Protein 1VIC (pdb70)

B-factor: mean 26.85, std 13.21, range [6.21, 82.39]

CATH classification: 3.90.550.10

Sequence (503 aa):
SFTVIIPARFASSRLPGKPLADIKGKPMIQHVFEKALQSGASRVIIATDNENVADVAKSFGAEVCMTSVNHNSGTERLAEVVEKLAIPDNEIIVNIQGDEPLIPPVIVRQVADNLAKFNVNMASLAVKIHDAEELFNPNAVKVLTDKDGYVLYFSRSVIPYDRDQFMNLQDVQKVQLSDAYLRHIGIYAYRAGFIKQYVQWAPTQLENLEKLEQLRVLYNGERIHVELAKEVPAVGVDTAEDLEKVRAILAANGSSFTVIIPARFASSRLPGKPLADIKGKPMIQHVFEKALQSGASRVIIATDNENVADVAKSFGAEVCMTSVNHNSGTERLAEVVEKLAIPDNEIIVNIQGDEPLIPPVIVRQVADNLAKFNVNMASLAVKIHDAEELFNPNAVKVLTDKDGYVLYFSRSVIPYDRDQFMNKVQLSDAYLRHIGIYAYRAGFIKQYVQWAPTQLENLEKLEQLRVLYNGERIHVELAKEVPAVGVDTAEDLEKVRAILAAN

Secondary structure (DSSP, 8-state):
--EEEEE-----SSSTTGGG-EETTEEHHHHHHHHHHHTT-SEEEEEES-HHHHHHHHHTT-EEEE---SS--HHHHHHHHHHHTT--TT-EEEE--TT-TT--HHHHHHHHHHHHHHT-SEEEEEEE---HHHHT-TTSPEEEE-TTSBEEEEESS-SS--HHHHTT-S-GGG----TT-EEEEEEEEEEHHHHHHHHHSPP-HHHHHHT-TTHHHHHTT--EEEEE-SS-PPPPP-SHHHHHHHHHHHHHT--/--EEEEEE----SSSTTGGG-EETTEEHHHHHHHHHHHTT-SEEEEEES-HHHHHHHHHTT-EEEE--TT-SSHHHHHHHHHHHTT--TT-EEEE--TT-TT--HHHHHHHHHHHHHTT-SEEEEEEE---HHHHT-TTS-EEEE-TTSBEEEEESS-SS--TTTS-------TT-EEEEEEEEEEHHHHHHHHHSPP-HHHHHHT-TTHHHHHTT---EEEE-SSPPPPPP-SHHHHHHHHHHHHT-

Radius of gyration: 27.45 Å; Cα contacts (8 Å, |Δi|>4): 1043; chains: 2; bounding box: 51×88×58 Å

Solvent-accessible surface area: 22081 Å² total; per-residue (Å²): 114,7,4,0,0,0,29,3,89,70,90,24,107,175,22,98,18,6,0,43,17,76,0,119,61,78,27,0,0,24,25,0,16,49,53,0,93,120,4,41,15,83,82,9,0,0,7,5,68,30,113,81,0,0,85,38,0,119,93,38,65,6,67,25,6,51,9,47,116,91,189,56,51,31,11,40,92,5,14,45,0,0,115,116,46,84,6,88,92,106,41,17,0,0,14,2,34,0,11,35,3,35,5,16,28,52,1,0,106,5,0,2,70,8,0,52,151,53,118,12,52,0,0,0,0,0,4,92,6,137,90,8,109,60,0,64,58,44,100,9,20,0,0,9,27,12,108,64,11,35,15,17,0,0,0,22,12,13,0,0,23,10,62,114,68,3,76,141,67,181,58,47,110,172,30,130,21,37,102,18,5,40,53,14,19,46,6,17,0,2,34,0,19,12,0,72,69,4,47,142,48,73,99,8,98,15,17,79,24,0,95,8,66,8,0,39,0,10,77,24,50,42,131,1,3,5,56,81,11,138,91,107,10,43,116,19,0,48,38,63,124,38,12,121,95,4,105,60,67,29,54,79,117,49,142,110,6,6,0,0,0,10,2,51,64,95,35,103,65,16,121,14,27,5,47,18,81,0,120,67,82,26,0,0,27,22,0,12,51,52,0,92,115,6,43,11,84,73,7,0,0,0,0,32,30,114,82,0,1,86,38,0,124,94,39,65,7,78,32,5,54,10,40,103,125,49,143,25,27,8,49,20,0,18,43,0,0,124,104,61,82,10,88,82,123,46,24,0,0,9,1,72,10,32,34,4,33,5,13,25,67,0,0,106,7,0,2,72,5,1,69,144,39,116,11,54,0,0,0,0,0,4,79,2,135,75,28,131,57,0,107,58,26,96,10,18,0,0,9,27,13,105,68,10,37,17,14,0,0,0,25,11,18,0,0,30,7,69,99,71,33,147,192,165,40,151,29,39,94,14,1,35,54,17,16,45,5,31,0,1,63,0,20,8,0,88,78,3,44,155,48,75,93,9,100,16,13,70,23,0,92,11,44,12,0,16,0,8,79,27,43,39,112,1,3,6,54,82,11,144,87,107,12,52,134,23,2,63,49,60,124,48,11,103,72,11,67,59,98,48,68,87,130

Organism: Haemophilus influenzae (strain ATCC 51907 / DSM 11121 / KW20 / Rd) (NCBI:txid71421)

Nearest PDB structures (foldseek):
  1vic-assembly1_A  TM=1.004E+00  e=1.301E-57  Haemophilus influenzae
  1vic-assembly3_B  TM=9.943E-01  e=4.559E-51  Haemophilus influenzae
  1vh3-assembly2_B  TM=9.128E-01  e=1.507E-48  Haemophilus influenzae
  3duv-assembly1_A  TM=8.535E-01  e=3.854E-42  Haemophilus influenzae
  1vh3-assembly1_A  TM=9.286E-01  e=7.931E-39  Haemophilus influenzae

InterPro domains:
  IPR003329 Acylneuraminate cytidylyltransferase [PF02348] (5-225)
  IPR004528 3-deoxy-D-manno-octulosonate cytidylyltransferase [MF_00057] (1-252)
  IPR004528 3-deoxy-D-manno-octulosonate cytidylyltransferase [TIGR00466] (1-245)
  IPR004528 3-deoxy-D-manno-octulosonate cytidylyltransferase [cd02517] (2-250)
  IPR029044 Nucleotide-diphospho-sugar transferases [G3DSA:3.90.550.10] (1-254)
  IPR029044 Nucleotide-diphospho-sugar transferases [SSF53448] (3-251)

Foldseek 3Di:
DAEEEEEQCQDFDAQHRQQQPDFPHGRLLVLVQVLQVVLVHPAYEYEEQDPVSVVSCVVVPHHYDYFDPDDDDPLVRLLVRCVVVVPDQQHKYKYDYSQQSQFHSPLSNVQSVVCVVVVFQKEFEWAWDFFLVLQQALVFWKWADDPQQWTPDIASHHPPDDCVANVDHDDSRPTGDDGHIIGTDPMMMGRSNVSVVLVVQDDDPVCVVRVNSCVSCVVVPGIYGYYHGPDDGDDGDRHPVSSVVSSVVVVVVPD/DAEEEEELEQDADADHRQQQPDQPNGGLLVLVVVLLVVLVHPAYEYEYQDPVSVVSCVVVPHHYDYADNPDDDVLVSLLVVCVVVVPDQQHKYKYDYSQFSPFHSPLSNVQSVVCVVVVFQKEFEWAWDQDPVLLQALVFKKWADDPQQWTPDIASHRPPDDCVQVPPVGRDDRRIITTDPIMMGRSNVSVVLVVQDDDPVCVVSVNSCVSCVVVVGIYGYYHGPDDGDDGDRHPVSSVVSSCVVVVD

Structure (mmCIF, N/CA/C/O backbone):
data_1VIC
#
_entry.id   1VIC
#
_cell.length_a   86.973
_cell.length_b   131.921
_cell.length_c   43.109
_cell.angle_alpha   90.00
_cell.angle_beta   90.00
_cell.angle_gamma   90.00
#
_symmetry.space_group_name_H-M   'P 21 21 2'
#
loop_
_entity.id
_entity.type
_entity.pdbx_description
1 polymer '3-deoxy-manno-octulosonate cytidylyltransferase'
2 water water
#
loop_
_atom_site.group_PDB
_atom_site.id
_atom_site.type_symbol
_atom_site.label_atom_id
_atom_site.label_alt_id
_atom_site.label_comp_id
_atom_site.label_asym_id
_atom_site.label_entity_id
_atom_site.label_seq_id
_atom_site.pdbx_PDB_ins_code
_atom_site.Cartn_x
_atom_site.Cartn_y
_atom_site.Cartn_z
_atom_site.occupancy
_atom_site.B_iso_or_equiv
_atom_site.auth_seq_id
_atom_site.auth_comp_id
_atom_site.auth_asym_id
_atom_site.auth_atom_id
_atom_site.pdbx_PDB_model_num
ATOM 1 N N . SER A 1 2 ? 78.494 -1.671 -10.773 1.00 24.32 2 SER A N 1
ATOM 2 C CA . SER A 1 2 ? 77.795 -0.892 -11.838 1.00 24.29 2 SER A CA 1
ATOM 3 C C . SER A 1 2 ? 76.915 -1.812 -12.676 1.00 20.57 2 SER A C 1
ATOM 4 O O . SER A 1 2 ? 76.984 -3.033 -12.546 1.00 21.88 2 SER A O 1
ATOM 7 N N . PHE A 1 3 ? 76.086 -1.225 -13.534 1.00 18.11 3 PHE A N 1
ATOM 8 C CA . PHE A 1 3 ? 75.208 -2.013 -14.389 1.00 13.51 3 PHE A CA 1
ATOM 9 C C . PHE A 1 3 ? 74.813 -1.236 -15.633 1.00 15.08 3 PHE A C 1
ATOM 10 O O . PHE A 1 3 ? 74.990 -0.016 -15.703 1.00 15.38 3 PHE A O 1
ATOM 18 N N . THR A 1 4 ? 74.287 -1.956 -16.617 1.00 13.02 4 THR A N 1
ATOM 19 C CA . THR A 1 4 ? 73.863 -1.361 -17.877 1.00 12.66 4 THR A CA 1
ATOM 20 C C . THR A 1 4 ? 72.363 -1.519 -18.061 1.00 13.11 4 THR A C 1
ATOM 21 O O . THR A 1 4 ? 71.793 -2.547 -17.708 1.00 17.57 4 THR A O 1
ATOM 25 N N . VAL A 1 5 ? 71.729 -0.492 -18.611 1.00 10.98 5 VAL A N 1
ATOM 26 C CA . VAL A 1 5 ? 70.293 -0.538 -18.869 1.00 10.69 5 VAL A CA 1
ATOM 27 C C . VAL A 1 5 ? 70.095 -0.563 -20.378 1.00 12.41 5 VAL A C 1
ATOM 28 O O . VAL A 1 5 ? 70.753 0.180 -21.101 1.00 16.22 5 VAL A O 1
ATOM 32 N N . ILE A 1 6 ? 69.212 -1.437 -20.846 1.00 10.75 6 ILE A N 1
ATOM 33 C CA . ILE A 1 6 ? 68.889 -1.513 -22.262 1.00 11.92 6 ILE A CA 1
ATOM 34 C C . ILE A 1 6 ? 67.394 -1.218 -22.335 1.00 14.10 6 ILE A C 1
ATOM 35 O O . ILE A 1 6 ? 66.592 -1.853 -21.644 1.00 14.33 6 ILE A O 1
ATOM 40 N N . ILE A 1 7 ? 67.031 -0.246 -23.163 1.00 12.64 7 ILE A N 1
ATOM 41 C CA . ILE A 1 7 ? 65.640 0.164 -23.306 1.00 12.41 7 ILE A CA 1
ATOM 42 C C . ILE A 1 7 ? 65.062 -0.145 -24.685 1.00 16.76 7 ILE A C 1
ATOM 43 O O . ILE A 1 7 ? 65.421 0.496 -25.667 1.00 13.40 7 ILE A O 1
ATOM 48 N N . PRO A 1 8 ? 64.178 -1.155 -24.779 1.00 17.53 8 PRO A N 1
ATOM 49 C CA . PRO A 1 8 ? 63.585 -1.474 -26.083 1.00 21.58 8 PRO A CA 1
ATOM 50 C C . PRO A 1 8 ? 62.669 -0.301 -26.445 1.00 24.86 8 PRO A C 1
ATOM 51 O O . PRO A 1 8 ? 61.799 0.075 -25.654 1.00 21.89 8 PRO A O 1
ATOM 55 N N . ALA A 1 9 ? 62.866 0.277 -27.626 1.00 27.24 9 ALA A N 1
ATOM 56 C CA . ALA A 1 9 ? 62.079 1.428 -28.071 1.00 34.27 9 ALA A CA 1
ATOM 57 C C . ALA A 1 9 ? 60.570 1.220 -28.039 1.00 36.74 9 ALA A C 1
ATOM 58 O O . ALA A 1 9 ? 59.835 2.054 -27.504 1.00 37.19 9 ALA A O 1
ATOM 60 N N . ARG A 1 10 ? 60.113 0.114 -28.618 1.00 37.87 10 ARG A N 1
ATOM 61 C CA . ARG A 1 10 ? 58.687 -0.194 -28.659 1.00 40.17 10 ARG A CA 1
ATOM 62 C C . ARG A 1 10 ? 57.952 0.738 -29.615 1.00 39.19 10 ARG A C 1
ATOM 63 O O . ARG A 1 10 ? 56.909 1.289 -29.267 1.00 38.43 10 ARG A O 1
ATOM 71 N N . PHE A 1 11 ? 58.491 0.907 -30.818 1.00 38.60 11 PHE A N 1
ATOM 72 C CA . PHE A 1 11 ? 57.872 1.780 -31.811 1.00 40.56 11 PHE A CA 1
ATOM 73 C C . PHE A 1 11 ? 56.534 1.210 -32.268 1.00 42.09 11 PHE A C 1
ATOM 74 O O . PHE A 1 11 ? 55.558 1.942 -32.432 1.00 44.98 11 PHE A O 1
ATOM 82 N N . ALA A 1 12 ? 56.497 -0.102 -32.475 1.00 41.90 12 ALA A N 1
ATOM 83 C CA . ALA A 1 12 ? 55.282 -0.772 -32.913 1.00 40.85 12 ALA A CA 1
ATOM 84 C C . ALA A 1 12 ? 54.201 -0.750 -31.832 1.00 41.23 12 ALA A C 1
ATOM 85 O O . ALA A 1 12 ? 54.445 -1.096 -30.672 1.00 41.36 12 ALA A O 1
ATOM 87 N N . SER A 1 13 ? 53.003 -0.339 -32.227 1.00 41.26 13 SER A N 1
ATOM 88 C CA . SER A 1 13 ? 51.868 -0.275 -31.317 1.00 41.26 13 SER A CA 1
ATOM 89 C C . SER A 1 13 ? 50.587 -0.149 -32.129 1.00 42.42 13 SER A C 1
ATOM 90 O O . SER A 1 13 ? 50.521 0.620 -33.089 1.00 41.96 13 SER A O 1
ATOM 93 N N . SER A 1 14 ? 49.572 -0.910 -31.740 1.00 44.23 14 SER A N 1
ATOM 94 C CA . SER A 1 14 ? 48.296 -0.889 -32.434 1.00 46.41 14 SER A CA 1
ATOM 95 C C . SER A 1 14 ? 47.497 0.375 -32.118 1.00 45.82 14 SER A C 1
ATOM 96 O O . SER A 1 14 ? 47.168 1.145 -33.020 1.00 45.54 14 SER A O 1
ATOM 99 N N . ARG A 1 15 ? 47.195 0.596 -30.840 1.00 45.16 15 ARG A N 1
ATOM 100 C CA . ARG A 1 15 ? 46.419 1.771 -30.452 1.00 45.50 15 ARG A CA 1
ATOM 101 C C . ARG A 1 15 ? 47.197 3.068 -30.255 1.00 44.00 15 ARG A C 1
ATOM 102 O O . ARG A 1 15 ? 46.593 4.128 -30.086 1.00 43.57 15 ARG A O 1
ATOM 110 N N . LEU A 1 16 ? 48.525 2.997 -30.269 1.00 41.62 16 LEU A N 1
ATOM 111 C CA . LEU A 1 16 ? 49.337 4.200 -30.109 1.00 39.41 16 LEU A CA 1
ATOM 112 C C . LEU A 1 16 ? 50.642 4.057 -30.891 1.00 40.16 16 LEU A C 1
ATOM 113 O O . LEU A 1 16 ? 51.732 4.056 -30.315 1.00 40.60 16 LEU A O 1
ATOM 118 N N . PRO A 1 17 ? 50.542 3.952 -32.226 1.00 41.38 17 PRO A N 1
ATOM 119 C CA . PRO A 1 17 ? 51.707 3.804 -33.103 1.00 39.47 17 PRO A CA 1
ATOM 120 C C . PRO A 1 17 ? 52.697 4.959 -32.996 1.00 36.94 17 PRO A C 1
ATOM 121 O O . PRO A 1 17 ? 52.304 6.122 -32.883 1.00 36.87 17 PRO A O 1
ATOM 125 N N . GLY A 1 18 ? 53.983 4.623 -33.032 1.00 34.89 18 GLY A N 1
ATOM 126 C CA . GLY A 1 18 ? 55.022 5.632 -32.943 1.00 33.87 18 GLY A CA 1
ATOM 127 C C . GLY A 1 18 ? 55.093 6.297 -31.583 1.00 30.81 18 GLY A C 1
ATOM 128 O O . GLY A 1 18 ? 55.634 7.396 -31.451 1.00 27.76 18 GLY A O 1
ATOM 129 N N . LYS A 1 19 ? 54.566 5.618 -30.567 1.00 27.37 19 LYS A N 1
ATOM 130 C CA . LYS A 1 19 ? 54.554 6.147 -29.212 1.00 25.53 19 LYS A CA 1
ATOM 131 C C . LYS A 1 19 ? 55.912 6.534 -28.614 1.00 19.86 19 LYS A C 1
ATOM 132 O O . LYS A 1 19 ? 55.972 7.406 -27.759 1.00 20.26 19 LYS A O 1
ATOM 138 N N . PRO A 1 20 ? 57.012 5.892 -29.045 1.00 19.54 20 PRO A N 1
ATOM 139 C CA . PRO A 1 20 ? 58.313 6.263 -28.476 1.00 21.12 20 PRO A CA 1
ATOM 140 C C . PRO A 1 20 ? 58.627 7.742 -28.679 1.00 19.97 20 PRO A C 1
ATOM 141 O O . PRO A 1 20 ? 59.362 8.343 -27.898 1.00 19.75 20 PRO A O 1
ATOM 145 N N . LEU A 1 21 ? 58.060 8.322 -29.732 1.00 20.18 21 LEU A N 1
ATOM 146 C CA . LEU A 1 21 ? 58.294 9.723 -30.044 1.00 19.77 21 LEU A CA 1
ATOM 147 C C . LEU A 1 21 ? 57.155 10.646 -29.635 1.00 22.03 21 LEU A C 1
ATOM 148 O O . LEU A 1 21 ? 57.166 11.833 -29.959 1.00 22.57 21 LEU A O 1
ATOM 153 N N . ALA A 1 22 ? 56.170 10.106 -28.923 1.00 19.37 22 ALA A N 1
ATOM 154 C CA . ALA A 1 22 ? 55.051 10.920 -28.463 1.00 21.81 22 ALA A CA 1
ATOM 155 C C . ALA A 1 22 ? 55.631 12.007 -27.564 1.00 23.24 22 ALA A C 1
ATOM 156 O O . ALA A 1 22 ? 56.445 11.723 -26.678 1.00 19.90 22 ALA A O 1
ATOM 158 N N . ASP A 1 23 ? 55.226 13.252 -27.785 1.00 21.10 23 ASP A N 1
ATOM 159 C CA . ASP A 1 23 ? 55.753 14.338 -26.973 1.00 21.34 23 ASP A CA 1
ATOM 160 C C . ASP A 1 23 ? 55.118 14.418 -25.591 1.00 20.02 23 ASP A C 1
ATOM 161 O O . ASP A 1 23 ? 53.896 14.393 -25.447 1.00 23.11 23 ASP A O 1
ATOM 166 N N . ILE A 1 24 ? 55.966 14.507 -24.576 1.00 18.79 24 ILE A N 1
ATOM 167 C CA . ILE A 1 24 ? 55.510 14.611 -23.197 1.00 19.94 24 ILE A CA 1
ATOM 168 C C . ILE A 1 24 ? 56.239 15.777 -22.557 1.00 21.68 24 ILE A C 1
ATOM 169 O O . ILE A 1 24 ? 57.382 15.652 -22.107 1.00 21.51 24 ILE A O 1
ATOM 174 N N . LYS A 1 25 ? 55.567 16.919 -22.538 1.00 20.96 25 LYS A N 1
ATOM 175 C CA . LYS A 1 25 ? 56.113 18.142 -21.971 1.00 24.93 25 LYS A CA 1
ATOM 176 C C . LYS A 1 25 ? 57.434 18.564 -22.612 1.00 23.96 25 LYS A C 1
ATOM 177 O O . LYS A 1 25 ? 58.370 18.969 -21.922 1.00 26.96 25 LYS A O 1
ATOM 183 N N . GLY A 1 26 ? 57.510 18.458 -23.934 1.00 22.71 26 GLY A N 1
ATOM 184 C CA . GLY A 1 26 ? 58.711 18.882 -24.634 1.00 24.80 26 GLY A CA 1
ATOM 185 C C . GLY A 1 26 ? 59.797 17.855 -24.900 1.00 27.18 26 GLY A C 1
ATOM 186 O O . GLY A 1 26 ? 60.840 18.196 -25.457 1.00 28.00 26 GLY A O 1
ATOM 187 N N . LYS A 1 27 ? 59.572 16.608 -24.501 1.00 21.29 27 LYS A N 1
ATOM 188 C CA . LYS A 1 27 ? 60.557 15.553 -24.730 1.00 20.41 27 LYS A CA 1
ATOM 189 C C . LYS A 1 27 ? 59.818 14.289 -25.153 1.00 18.04 27 LYS A C 1
ATOM 190 O O . LYS A 1 27 ? 58.722 14.010 -24.664 1.00 16.84 27 LYS A O 1
ATOM 196 N N . PRO A 1 28 ? 60.400 13.511 -26.079 1.00 19.30 28 PRO A N 1
ATOM 197 C CA . PRO A 1 28 ? 59.742 12.276 -26.526 1.00 17.29 28 PRO A CA 1
ATOM 198 C C . PRO A 1 28 ? 59.668 11.307 -25.349 1.00 17.40 28 PRO A C 1
ATOM 199 O O . PRO A 1 28 ? 60.577 11.269 -24.523 1.00 18.55 28 PRO A O 1
ATOM 203 N N . MET A 1 29 ? 58.607 10.512 -25.281 1.00 18.88 29 MET A N 1
ATOM 204 C CA . MET A 1 29 ? 58.460 9.546 -24.196 1.00 19.26 29 MET A CA 1
ATOM 205 C C . MET A 1 29 ? 59.729 8.716 -23.976 1.00 13.58 29 MET A C 1
ATOM 206 O O . MET A 1 29 ? 60.126 8.472 -22.841 1.00 16.10 29 MET A O 1
ATOM 211 N N . ILE A 1 30 ? 60.374 8.296 -25.058 1.00 14.47 30 ILE A N 1
ATOM 212 C CA . ILE A 1 30 ? 61.586 7.496 -24.934 1.00 12.50 30 ILE A CA 1
ATOM 213 C C . ILE A 1 30 ? 62.683 8.250 -24.167 1.00 14.73 30 ILE A C 1
ATOM 214 O O . ILE A 1 30 ? 63.452 7.641 -23.423 1.00 14.33 30 ILE A O 1
ATOM 219 N N . GLN A 1 31 ? 62.746 9.569 -24.330 1.00 14.79 31 GLN A N 1
ATOM 220 C CA . GLN A 1 31 ? 63.744 10.369 -23.613 1.00 14.28 31 GLN A CA 1
ATOM 221 C C . GLN A 1 31 ? 63.464 10.369 -22.105 1.00 14.19 31 GLN A C 1
ATOM 222 O O . GLN A 1 31 ? 64.384 10.407 -21.291 1.00 11.58 31 GLN A O 1
ATOM 228 N N . HIS A 1 32 ? 62.189 10.340 -21.730 1.00 16.69 32 HIS A N 1
ATOM 229 C CA . HIS A 1 32 ? 61.841 10.298 -20.311 1.00 13.03 32 HIS A CA 1
ATOM 230 C C . HIS A 1 32 ? 62.362 9.003 -19.693 1.00 15.06 32 HIS A C 1
ATOM 231 O O . HIS A 1 32 ? 62.949 9.020 -18.609 1.00 14.10 32 HIS A O 1
ATOM 238 N N . VAL A 1 33 ? 62.155 7.885 -20.388 1.00 14.05 33 VAL A N 1
ATOM 239 C CA . VAL A 1 33 ? 62.602 6.586 -19.887 1.00 12.42 33 VAL A CA 1
ATOM 240 C C . VAL A 1 33 ? 64.126 6.590 -19.757 1.00 15.56 33 VAL A C 1
ATOM 241 O O . VAL A 1 33 ? 64.688 6.120 -18.760 1.00 15.10 33 VAL A O 1
ATOM 245 N N . PHE A 1 34 ? 64.784 7.133 -20.775 1.00 14.82 34 PHE A N 1
ATOM 246 C CA . PHE A 1 34 ? 66.239 7.240 -20.808 1.00 14.14 34 PHE A CA 1
ATOM 247 C C . PHE A 1 34 ? 66.742 8.033 -19.591 1.00 17.94 34 PHE A C 1
ATOM 248 O O . PHE A 1 34 ? 67.697 7.633 -18.920 1.00 15.05 34 PHE A O 1
ATOM 256 N N . GLU A 1 35 ? 66.096 9.156 -19.298 1.00 13.94 35 GLU A N 1
ATOM 257 C CA . GLU A 1 35 ? 66.516 9.965 -18.160 1.00 15.15 35 GLU A CA 1
ATOM 258 C C . GLU A 1 35 ? 66.270 9.264 -16.818 1.00 15.86 35 GLU A C 1
ATOM 259 O O . GLU A 1 35 ? 67.059 9.413 -15.881 1.00 16.18 35 GLU A O 1
ATOM 265 N N . LYS A 1 36 ? 65.199 8.480 -16.723 1.00 15.37 36 LYS A N 1
ATOM 266 C CA . LYS A 1 36 ? 64.930 7.750 -15.482 1.00 13.56 36 LYS A CA 1
ATOM 267 C C . LYS A 1 36 ? 66.038 6.712 -15.287 1.00 13.40 36 LYS A C 1
ATOM 268 O O . LYS A 1 36 ? 66.505 6.478 -14.169 1.00 10.13 36 LYS A O 1
ATOM 274 N N . ALA A 1 37 ? 66.453 6.090 -16.387 1.00 10.96 37 ALA A N 1
ATOM 275 C CA . ALA A 1 37 ? 67.514 5.089 -16.366 1.00 10.11 37 ALA A CA 1
ATOM 276 C C . ALA A 1 37 ? 68.807 5.719 -15.847 1.00 14.64 37 ALA A C 1
ATOM 277 O O . ALA A 1 37 ? 69.515 5.125 -15.028 1.00 16.80 37 ALA A O 1
ATOM 279 N N . LEU A 1 38 ? 69.119 6.923 -16.321 1.00 14.53 38 LEU A N 1
ATOM 280 C CA . LEU A 1 38 ? 70.326 7.595 -15.857 1.00 12.07 38 LEU A CA 1
ATOM 281 C C . LEU A 1 38 ? 70.232 7.876 -14.352 1.00 14.07 38 LEU A C 1
ATOM 282 O O . LEU A 1 38 ? 71.234 7.809 -13.642 1.00 14.78 38 LEU A O 1
ATOM 287 N N . GLN A 1 39 ? 69.029 8.181 -13.875 1.00 13.19 39 GLN A N 1
ATOM 288 C CA . GLN A 1 39 ? 68.806 8.477 -12.455 1.00 13.42 39 GLN A CA 1
ATOM 289 C C . GLN A 1 39 ? 68.850 7.256 -11.523 1.00 15.10 39 GLN A C 1
ATOM 290 O O . GLN A 1 39 ? 68.880 7.400 -10.300 1.00 14.74 39 GLN A O 1
ATOM 296 N N . SER A 1 40 ? 68.868 6.057 -12.096 1.00 13.81 40 SER A N 1
ATOM 297 C CA . SER A 1 40 ? 68.926 4.834 -11.297 1.00 10.83 40 SER A CA 1
ATOM 298 C C . SER A 1 40 ? 70.364 4.505 -10.893 1.00 17.14 40 SER A C 1
ATOM 299 O O . SER A 1 40 ? 70.603 3.619 -10.061 1.00 18.12 40 SER A O 1
ATOM 302 N N . GLY A 1 41 ? 71.322 5.206 -11.492 1.00 17.41 41 GLY A N 1
ATOM 303 C CA . GLY A 1 41 ? 72.718 4.951 -11.173 1.00 18.42 41 GLY A CA 1
ATOM 304 C C . GLY A 1 41 ? 73.410 4.047 -12.183 1.00 19.64 41 GLY A C 1
ATOM 305 O O . GLY A 1 41 ? 74.479 3.512 -11.910 1.00 21.94 41 GLY A O 1
ATOM 306 N N . ALA A 1 42 ? 72.798 3.880 -13.353 1.00 15.02 42 ALA A N 1
ATOM 307 C CA . ALA A 1 42 ? 73.354 3.042 -14.416 1.00 15.99 42 ALA A CA 1
ATOM 308 C C . ALA A 1 42 ? 74.630 3.650 -14.993 1.00 16.24 42 ALA A C 1
ATOM 309 O O . ALA A 1 42 ? 74.710 4.857 -15.191 1.00 16.50 42 ALA A O 1
ATOM 311 N N . SER A 1 43 ? 75.623 2.810 -15.270 1.00 15.75 43 SER A N 1
ATOM 312 C CA . SER A 1 43 ? 76.882 3.283 -15.840 1.00 17.47 43 SER A CA 1
ATOM 313 C C . SER A 1 43 ? 76.793 3.363 -17.362 1.00 18.89 43 SER A C 1
ATOM 314 O O . SER A 1 43 ? 77.675 3.914 -18.017 1.00 18.43 43 SER A O 1
ATOM 317 N N . ARG A 1 44 ? 75.719 2.812 -17.919 1.00 15.13 44 ARG A N 1
ATOM 318 C CA . ARG A 1 44 ? 75.520 2.816 -19.364 1.00 18.14 44 ARG A CA 1
ATOM 319 C C . ARG A 1 44 ? 74.038 2.629 -19.676 1.00 18.15 44 ARG A C 1
ATOM 320 O O . ARG A 1 44 ? 73.372 1.797 -19.063 1.00 15.60 44 ARG A O 1
ATOM 328 N N . VAL A 1 45 ? 73.517 3.408 -20.618 1.00 15.50 45 VAL A N 1
ATOM 329 C CA . VAL A 1 45 ? 72.113 3.278 -20.994 1.00 15.38 45 VAL A CA 1
ATOM 330 C C . VAL A 1 45 ? 72.023 3.198 -22.511 1.00 17.47 45 VAL A C 1
ATOM 331 O O . VAL A 1 45 ? 72.431 4.118 -23.223 1.00 19.52 45 VAL A O 1
ATOM 335 N N . ILE A 1 46 ? 71.481 2.091 -22.998 1.00 13.67 46 ILE A N 1
ATOM 336 C CA . ILE A 1 46 ? 71.358 1.868 -24.430 1.00 15.73 46 ILE A CA 1
ATOM 337 C C . ILE A 1 46 ? 69.911 1.795 -24.879 1.00 16.09 46 ILE A C 1
ATOM 338 O O . ILE A 1 46 ? 69.092 1.111 -24.266 1.00 17.41 46 ILE A O 1
ATOM 343 N N . ILE A 1 47 ? 69.597 2.506 -25.951 1.00 14.18 47 ILE A N 1
ATOM 344 C CA . ILE A 1 47 ? 68.261 2.449 -26.505 1.00 13.70 47 ILE A CA 1
ATOM 345 C C . ILE A 1 47 ? 68.383 1.504 -27.691 1.00 16.33 47 ILE A C 1
ATOM 346 O O . ILE A 1 47 ? 69.234 1.696 -28.558 1.00 17.85 47 ILE A O 1
ATOM 351 N N . ALA A 1 48 ? 67.565 0.454 -27.696 1.00 17.17 48 ALA A N 1
ATOM 352 C CA . ALA A 1 48 ? 67.579 -0.534 -28.771 1.00 17.09 48 ALA A CA 1
ATOM 353 C C . ALA A 1 48 ? 66.338 -0.370 -29.635 1.00 15.94 48 ALA A C 1
ATOM 354 O O . ALA A 1 48 ? 65.224 -0.319 -29.124 1.00 18.38 48 ALA A O 1
ATOM 356 N N . THR A 1 49 ? 66.528 -0.299 -30.948 1.00 16.88 49 THR A N 1
ATOM 357 C CA . THR A 1 49 ? 65.396 -0.131 -31.850 1.00 18.65 49 THR A CA 1
ATOM 358 C C . THR A 1 49 ? 65.713 -0.602 -33.263 1.00 19.04 49 THR A C 1
ATOM 359 O O . THR A 1 49 ? 66.875 -0.708 -33.654 1.00 18.13 49 THR A O 1
ATOM 363 N N . ASP A 1 50 ? 64.666 -0.872 -34.029 1.00 20.16 50 ASP A N 1
ATOM 364 C CA . ASP A 1 50 ? 64.829 -1.297 -35.410 1.00 20.27 50 ASP A CA 1
ATOM 365 C C . ASP A 1 50 ? 64.311 -0.166 -36.298 1.00 24.05 50 ASP A C 1
ATOM 366 O O . ASP A 1 50 ? 64.202 -0.322 -37.514 1.00 25.51 50 ASP A O 1
ATOM 371 N N . ASN A 1 51 ? 64.002 0.973 -35.678 1.00 23.60 51 ASN A N 1
ATOM 372 C CA . ASN A 1 51 ? 63.464 2.136 -36.389 1.00 25.35 51 ASN A CA 1
ATOM 373 C C . ASN A 1 51 ? 64.470 3.283 -36.516 1.00 26.33 51 ASN A C 1
ATOM 374 O O . ASN A 1 51 ? 64.934 3.839 -35.516 1.00 20.39 51 ASN A O 1
ATOM 379 N N . GLU A 1 52 ? 64.796 3.639 -37.757 1.00 24.55 52 GLU A N 1
ATOM 380 C CA . GLU A 1 52 ? 65.757 4.705 -38.027 1.00 26.54 52 GLU A CA 1
ATOM 381 C C . GLU A 1 52 ? 65.378 6.063 -37.454 1.00 27.01 52 GLU A C 1
ATOM 382 O O . GLU A 1 52 ? 66.232 6.787 -36.949 1.00 27.60 52 GLU A O 1
ATOM 388 N N . ASN A 1 53 ? 64.100 6.414 -37.536 1.00 27.93 53 ASN A N 1
ATOM 389 C CA . ASN A 1 53 ? 63.650 7.696 -37.016 1.00 28.39 53 ASN A CA 1
ATOM 390 C C . ASN A 1 53 ? 63.863 7.775 -35.505 1.00 26.10 53 ASN A C 1
ATOM 391 O O . ASN A 1 53 ? 64.293 8.806 -34.988 1.00 23.40 53 ASN A O 1
ATOM 396 N N . VAL A 1 54 ? 63.569 6.686 -34.799 1.00 22.54 54 VAL A N 1
ATOM 397 C CA . VAL A 1 54 ? 63.758 6.655 -33.350 1.00 19.58 54 VAL A CA 1
ATOM 398 C C . VAL A 1 54 ? 65.244 6.757 -33.011 1.00 16.54 54 VAL A C 1
ATOM 399 O O . VAL A 1 54 ? 65.629 7.474 -32.088 1.00 19.12 54 VAL A O 1
ATOM 403 N N . ALA A 1 55 ? 66.070 6.037 -33.765 1.00 18.54 55 ALA A N 1
ATOM 404 C CA . ALA A 1 55 ? 67.517 6.050 -33.551 1.00 18.20 55 ALA A CA 1
ATOM 405 C C . ALA A 1 55 ? 68.059 7.467 -33.665 1.00 18.70 55 ALA A C 1
ATOM 406 O O . ALA A 1 55 ? 68.854 7.905 -32.834 1.00 20.89 55 ALA A O 1
ATOM 408 N N . ASP A 1 56 ? 67.618 8.182 -34.699 1.00 18.43 56 ASP A N 1
ATOM 409 C CA . ASP A 1 56 ? 68.047 9.558 -34.935 1.00 17.96 56 ASP A CA 1
ATOM 410 C C . ASP A 1 56 ? 67.656 10.469 -33.766 1.00 18.51 56 ASP A C 1
ATOM 411 O O . ASP A 1 56 ? 68.459 11.268 -33.292 1.00 15.36 56 ASP A O 1
ATOM 416 N N . VAL A 1 57 ? 66.419 10.345 -33.297 1.00 17.54 57 VAL A N 1
ATOM 417 C CA . VAL A 1 57 ? 65.960 11.171 -32.190 1.00 16.99 57 VAL A CA 1
ATOM 418 C C . VAL A 1 57 ? 66.735 10.857 -30.908 1.00 15.83 57 VAL A C 1
ATOM 419 O O . VAL A 1 57 ? 67.115 11.763 -30.172 1.00 14.64 57 VAL A O 1
ATOM 423 N N . ALA A 1 58 ? 66.967 9.576 -30.643 1.00 16.27 58 ALA A N 1
ATOM 424 C CA . ALA A 1 58 ? 67.696 9.174 -29.444 1.00 15.53 58 ALA A CA 1
ATOM 425 C C . ALA A 1 58 ? 69.117 9.735 -29.456 1.00 15.10 58 ALA A C 1
ATOM 426 O O . ALA A 1 58 ? 69.597 10.264 -28.454 1.00 15.26 58 ALA A O 1
ATOM 428 N N . LYS A 1 59 ? 69.796 9.619 -30.592 1.00 15.47 59 LYS A N 1
ATOM 429 C CA . LYS A 1 59 ? 71.154 10.139 -30.698 1.00 15.96 59 LYS A CA 1
ATOM 430 C C . LYS A 1 59 ? 71.160 11.650 -30.467 1.00 13.07 59 LYS A C 1
ATOM 431 O O . LYS A 1 59 ? 72.131 12.197 -29.942 1.00 14.47 59 LYS A O 1
ATOM 437 N N . SER A 1 60 ? 70.066 12.314 -30.844 1.00 16.02 60 SER A N 1
ATOM 438 C CA . SER A 1 60 ? 69.957 13.760 -30.692 1.00 16.15 60 SER A CA 1
ATOM 439 C C . SER A 1 60 ? 69.911 14.181 -29.223 1.00 19.44 60 SER A C 1
ATOM 440 O O . SER A 1 60 ? 70.280 15.309 -28.892 1.00 16.21 60 SER A O 1
ATOM 443 N N . PHE A 1 61 ? 69.450 13.303 -28.333 1.00 17.19 61 PHE A N 1
ATOM 444 C CA . PHE A 1 61 ? 69.471 13.688 -26.930 1.00 19.88 61 PHE A CA 1
ATOM 445 C C . PHE A 1 61 ? 70.615 12.994 -26.189 1.00 19.25 61 PHE A C 1
ATOM 446 O O . PHE A 1 61 ? 70.603 12.855 -24.966 1.00 21.88 61 PHE A O 1
ATOM 454 N N . GLY A 1 62 ? 71.617 12.585 -26.969 1.00 18.32 62 GLY A N 1
ATOM 455 C CA . GLY A 1 62 ? 72.821 11.963 -26.438 1.00 19.17 62 GLY A CA 1
ATOM 456 C C . GLY A 1 62 ? 72.816 10.504 -26.030 1.00 19.16 62 GLY A C 1
ATOM 457 O O . GLY A 1 62 ? 73.720 10.067 -25.321 1.00 17.81 62 GLY A O 1
ATOM 458 N N . ALA A 1 63 ? 71.830 9.736 -26.479 1.00 17.65 63 ALA A N 1
ATOM 459 C CA . ALA A 1 63 ? 71.762 8.327 -26.105 1.00 17.36 63 ALA A CA 1
ATOM 460 C C . ALA A 1 63 ? 72.525 7.385 -27.021 1.00 16.55 63 ALA A C 1
ATOM 461 O O . ALA A 1 63 ? 72.567 7.573 -28.239 1.00 18.62 63 ALA A O 1
ATOM 463 N N . GLU A 1 64 ? 73.132 6.364 -26.427 1.00 19.37 64 GLU A N 1
ATOM 464 C CA . GLU A 1 64 ? 73.831 5.360 -27.211 1.00 17.07 64 GLU A CA 1
ATOM 465 C C . GLU A 1 64 ? 72.691 4.532 -27.790 1.00 20.03 64 GLU A C 1
ATOM 466 O O . GLU A 1 64 ? 71.739 4.205 -27.078 1.00 17.08 64 GLU A O 1
ATOM 472 N N . VAL A 1 65 ? 72.780 4.204 -29.074 1.00 17.50 65 VAL A N 1
ATOM 473 C CA . VAL A 1 65 ? 71.731 3.434 -29.729 1.00 19.62 65 VAL A CA 1
ATOM 474 C C . VAL A 1 65 ? 72.277 2.172 -30.378 1.00 21.76 65 VAL A C 1
ATOM 475 O O . VAL A 1 65 ? 73.361 2.184 -30.967 1.00 23.51 65 VAL A O 1
ATOM 479 N N . CYS A 1 66 ? 71.534 1.079 -30.257 1.00 17.88 66 CYS A N 1
ATOM 480 C CA . CYS A 1 66 ? 71.929 -0.164 -30.904 1.00 19.93 66 CYS A CA 1
ATOM 481 C C . CYS A 1 66 ? 70.758 -0.592 -31.768 1.00 22.37 66 CYS A C 1
ATOM 482 O O . CYS A 1 66 ? 69.661 -0.817 -31.262 1.00 18.64 66 CYS A O 1
ATOM 485 N N . MET A 1 67 ? 70.990 -0.687 -33.073 1.00 21.94 67 MET A N 1
ATOM 486 C CA . MET A 1 67 ? 69.942 -1.092 -33.993 1.00 24.17 67 MET A CA 1
ATOM 487 C C . MET A 1 67 ? 69.745 -2.599 -33.883 1.00 29.54 67 MET A C 1
ATOM 488 O O . MET A 1 67 ? 70.707 -3.362 -33.889 1.00 29.48 67 MET A O 1
ATOM 493 N N . THR A 1 68 ? 68.491 -3.017 -33.768 1.00 29.38 68 THR A N 1
ATOM 494 C CA . THR A 1 68 ? 68.166 -4.431 -33.665 1.00 30.54 68 THR A CA 1
ATOM 495 C C . THR A 1 68 ? 67.536 -4.881 -34.972 1.00 35.19 68 THR A C 1
ATOM 496 O O . THR A 1 68 ? 66.869 -4.101 -35.648 1.00 31.61 68 THR A O 1
ATOM 500 N N . SER A 1 69 ? 67.745 -6.142 -35.325 1.00 40.42 69 SER A N 1
ATOM 501 C CA . SER A 1 69 ? 67.210 -6.679 -36.565 1.00 47.08 69 SER A CA 1
ATOM 502 C C . SER A 1 69 ? 65.694 -6.726 -36.560 1.00 51.50 69 SER A C 1
ATOM 503 O O . SER A 1 69 ? 65.062 -6.891 -35.516 1.00 53.00 69 SER A O 1
ATOM 506 N N . VAL A 1 70 ? 65.125 -6.582 -37.750 1.00 56.95 70 VAL A N 1
ATOM 507 C CA . VAL A 1 70 ? 63.681 -6.596 -37.934 1.00 62.10 70 VAL A CA 1
ATOM 508 C C . VAL A 1 70 ? 63.201 -8.017 -38.199 1.00 65.81 70 VAL A C 1
ATOM 509 O O . VAL A 1 70 ? 62.616 -8.305 -39.243 1.00 68.52 70 VAL A O 1
ATOM 513 N N . ASN A 1 71 ? 63.455 -8.908 -37.247 1.00 69.08 71 ASN A N 1
ATOM 514 C CA . ASN A 1 71 ? 63.050 -10.298 -37.397 1.00 71.48 71 ASN A CA 1
ATOM 515 C C . ASN A 1 71 ? 61.747 -10.572 -36.653 1.00 72.55 71 ASN A C 1
ATOM 516 O O . ASN A 1 71 ? 60.967 -9.651 -36.371 1.00 72.44 71 ASN A O 1
ATOM 521 N N . HIS A 1 72 ? 61.514 -11.848 -36.358 1.00 73.82 72 HIS A N 1
ATOM 522 C CA . HIS A 1 72 ? 60.313 -12.284 -35.651 1.00 74.34 72 HIS A CA 1
ATOM 523 C C . HIS A 1 72 ? 60.637 -12.549 -34.181 1.00 72.90 72 HIS A C 1
ATOM 524 O O . HIS A 1 72 ? 59.764 -12.449 -33.317 1.00 73.90 72 HIS A O 1
ATOM 531 N N . ASN A 1 73 ? 61.902 -12.871 -33.912 1.00 69.87 73 ASN A N 1
ATOM 532 C CA . ASN A 1 73 ? 62.379 -13.184 -32.563 1.00 65.44 73 ASN A CA 1
ATOM 533 C C . ASN A 1 73 ? 61.796 -12.350 -31.423 1.00 61.16 73 ASN A C 1
ATOM 534 O O . ASN A 1 73 ? 61.316 -11.239 -31.634 1.00 57.94 73 ASN A O 1
ATOM 539 N N . SER A 1 74 ? 61.874 -12.898 -30.211 1.00 57.14 74 SER A N 1
ATOM 540 C CA . SER A 1 74 ? 61.349 -12.264 -29.002 1.00 52.95 74 SER A CA 1
ATOM 541 C C . SER A 1 74 ? 62.171 -11.102 -28.451 1.00 47.94 74 SER A C 1
ATOM 542 O O . SER A 1 74 ? 63.248 -10.781 -28.955 1.00 43.43 74 SER A O 1
ATOM 545 N N . GLY A 1 75 ? 61.639 -10.480 -27.402 1.00 44.85 75 GLY A N 1
ATOM 546 C CA . GLY A 1 75 ? 62.319 -9.370 -26.764 1.00 42.48 75 GLY A CA 1
ATOM 547 C C . GLY A 1 75 ? 63.638 -9.839 -26.188 1.00 40.19 75 GLY A C 1
ATOM 548 O O . GLY A 1 75 ? 64.672 -9.199 -26.371 1.00 39.75 75 GLY A O 1
ATOM 549 N N . THR A 1 76 ? 63.598 -10.969 -25.490 1.00 40.46 76 THR A N 1
ATOM 550 C CA . THR A 1 76 ? 64.802 -11.538 -24.897 1.00 38.30 76 THR A CA 1
ATOM 551 C C . THR A 1 76 ? 65.801 -11.801 -26.014 1.00 36.41 76 THR A C 1
ATOM 552 O O . THR A 1 76 ? 67.010 -11.709 -25.816 1.00 37.74 76 THR A O 1
ATOM 556 N N . GLU A 1 77 ? 65.277 -12.120 -27.192 1.00 35.26 77 GLU A N 1
ATOM 557 C CA . GLU A 1 77 ? 66.100 -12.378 -28.366 1.00 35.91 77 GLU A CA 1
ATOM 558 C C . GLU A 1 77 ? 66.762 -11.076 -28.818 1.00 34.26 77 GLU A C 1
ATOM 559 O O . GLU A 1 77 ? 67.904 -11.074 -29.280 1.00 34.30 77 GLU A O 1
ATOM 562 N N . ARG A 1 78 ? 66.038 -9.967 -28.688 1.00 35.02 78 ARG A N 1
ATOM 563 C CA . ARG A 1 78 ? 66.576 -8.669 -29.077 1.00 31.61 78 ARG A CA 1
ATOM 564 C C . ARG A 1 78 ? 67.600 -8.173 -28.058 1.00 29.02 78 ARG A C 1
ATOM 565 O O . ARG A 1 78 ? 68.521 -7.431 -28.409 1.00 23.62 78 ARG A O 1
ATOM 573 N N . LEU A 1 79 ? 67.447 -8.582 -26.799 1.00 28.58 79 LEU A N 1
ATOM 574 C CA . LEU A 1 79 ? 68.406 -8.194 -25.767 1.00 27.08 79 LEU A CA 1
ATOM 575 C C . LEU A 1 79 ? 69.731 -8.893 -26.059 1.00 24.15 79 LEU A C 1
ATOM 576 O O . LEU A 1 79 ? 70.799 -8.304 -25.921 1.00 21.77 79 LEU A O 1
ATOM 581 N N . ALA A 1 80 ? 69.656 -10.157 -26.467 1.00 25.17 80 ALA A N 1
ATOM 582 C CA . ALA A 1 80 ? 70.857 -10.915 -26.782 1.00 23.56 80 ALA A CA 1
ATOM 583 C C . ALA A 1 80 ? 71.630 -10.255 -27.926 1.00 23.82 80 ALA A C 1
ATOM 584 O O . ALA A 1 80 ? 72.854 -10.129 -27.866 1.00 23.55 80 ALA A O 1
ATOM 586 N N . GLU A 1 81 ? 70.916 -9.828 -28.964 1.00 24.61 81 GLU A N 1
ATOM 587 C CA . GLU A 1 81 ? 71.568 -9.187 -30.103 1.00 26.07 81 GLU A CA 1
ATOM 588 C C . GLU A 1 81 ? 72.315 -7.919 -29.703 1.00 21.52 81 GLU A C 1
ATOM 589 O O . GLU A 1 81 ? 73.364 -7.610 -30.265 1.00 22.37 81 GLU A O 1
ATOM 595 N N . VAL A 1 82 ? 71.776 -7.181 -28.740 1.00 21.35 82 VAL A N 1
ATOM 596 C CA . VAL A 1 82 ? 72.436 -5.963 -28.276 1.00 21.39 82 VAL A CA 1
ATOM 597 C C . VAL A 1 82 ? 73.728 -6.346 -27.569 1.00 21.53 82 VAL A C 1
ATOM 598 O O . VAL A 1 82 ? 74.775 -5.740 -27.789 1.00 23.11 82 VAL A O 1
ATOM 602 N N . VAL A 1 83 ? 73.638 -7.354 -26.709 1.00 23.20 83 VAL A N 1
ATOM 603 C CA . VAL A 1 83 ? 74.791 -7.835 -25.960 1.00 23.50 83 VAL A CA 1
ATOM 604 C C . VAL A 1 83 ? 75.881 -8.271 -26.928 1.00 25.28 83 VAL A C 1
ATOM 605 O O . VAL A 1 83 ? 77.052 -7.936 -26.756 1.00 27.13 83 VAL A O 1
ATOM 609 N N . GLU A 1 84 ? 75.480 -9.005 -27.959 1.00 25.43 84 GLU A N 1
ATOM 610 C CA . GLU A 1 84 ? 76.422 -9.501 -28.954 1.00 31.04 84 GLU A CA 1
ATOM 611 C C . GLU A 1 84 ? 77.033 -8.387 -29.801 1.00 30.41 84 GLU A C 1
ATOM 612 O O . GLU A 1 84 ? 78.247 -8.357 -30.012 1.00 28.01 84 GLU A O 1
ATOM 618 N N . LYS A 1 85 ? 76.199 -7.464 -30.275 1.00 29.25 85 LYS A N 1
ATOM 619 C CA . LYS A 1 85 ? 76.686 -6.370 -31.111 1.00 29.31 85 LYS A CA 1
ATOM 620 C C . LYS A 1 85 ? 77.611 -5.395 -30.394 1.00 29.50 85 LYS A C 1
ATOM 621 O O . LYS A 1 85 ? 78.530 -4.848 -31.002 1.00 31.86 85 LYS A O 1
ATOM 627 N N . LEU A 1 86 ? 77.374 -5.171 -29.107 1.00 27.89 86 LEU A N 1
ATOM 628 C CA . LEU A 1 86 ? 78.210 -4.251 -28.344 1.00 27.82 86 LEU A CA 1
ATOM 629 C C . LEU A 1 86 ? 79.322 -4.983 -27.604 1.00 23.78 86 LEU A C 1
ATOM 630 O O . LEU A 1 86 ? 80.076 -4.372 -26.847 1.00 25.98 86 LEU A O 1
ATOM 635 N N . ALA A 1 87 ? 79.415 -6.291 -27.827 1.00 27.50 87 ALA A N 1
ATOM 636 C CA . ALA A 1 87 ? 80.437 -7.118 -27.190 1.00 27.22 87 ALA A CA 1
ATOM 637 C C . ALA A 1 87 ? 80.433 -6.903 -25.680 1.00 27.01 87 ALA A C 1
ATOM 638 O O . ALA A 1 87 ? 81.472 -6.645 -25.069 1.00 27.77 87 ALA A O 1
ATOM 640 N N . ILE A 1 88 ? 79.254 -7.003 -25.080 1.00 24.91 88 ILE A N 1
ATOM 641 C CA . ILE A 1 88 ? 79.131 -6.812 -23.642 1.00 22.43 88 ILE A CA 1
ATOM 642 C C . ILE A 1 88 ? 79.648 -8.053 -22.924 1.00 18.03 88 ILE A C 1
ATOM 643 O O . ILE A 1 88 ? 79.191 -9.164 -23.181 1.00 18.35 88 ILE A O 1
ATOM 648 N N . PRO A 1 89 ? 80.622 -7.874 -22.018 1.00 19.34 89 PRO A N 1
ATOM 649 C CA . PRO A 1 89 ? 81.217 -8.974 -21.255 1.00 23.50 89 PRO A CA 1
ATOM 650 C C . PRO A 1 89 ? 80.166 -9.788 -20.511 1.00 21.95 89 PRO A C 1
ATOM 651 O O . PRO A 1 89 ? 79.188 -9.239 -20.002 1.00 17.83 89 PRO A O 1
ATOM 655 N N . ASP A 1 90 ? 80.383 -11.100 -20.460 1.00 19.65 90 ASP A N 1
ATOM 656 C CA . ASP A 1 90 ? 79.457 -12.026 -19.819 1.00 20.54 90 ASP A CA 1
ATOM 657 C C . ASP A 1 90 ? 78.965 -11.683 -18.417 1.00 19.27 90 ASP A C 1
ATOM 658 O O . ASP A 1 90 ? 77.809 -11.946 -18.101 1.00 15.44 90 ASP A O 1
ATOM 663 N N . ASN A 1 91 ? 79.820 -11.113 -17.572 1.00 15.99 91 ASN A N 1
ATOM 664 C CA . ASN A 1 91 ? 79.394 -10.819 -16.206 1.00 18.44 91 ASN A CA 1
ATOM 665 C C . ASN A 1 91 ? 78.696 -9.481 -15.990 1.00 17.48 91 ASN A C 1
ATOM 666 O O . ASN A 1 91 ? 78.247 -9.191 -14.881 1.00 17.95 91 ASN A O 1
ATOM 671 N N . GLU A 1 92 ? 78.593 -8.674 -17.042 1.00 16.71 92 GLU A N 1
ATOM 672 C CA . GLU A 1 92 ? 77.950 -7.370 -16.930 1.00 14.94 92 GLU A CA 1
ATOM 673 C C . GLU A 1 92 ? 76.488 -7.515 -16.524 1.00 15.44 92 GLU A C 1
ATOM 674 O O . GLU A 1 92 ? 75.763 -8.353 -17.053 1.00 14.83 92 GLU A O 1
ATOM 680 N N . ILE A 1 93 ? 76.057 -6.694 -15.579 1.00 14.43 93 ILE A N 1
ATOM 681 C CA . ILE A 1 93 ? 74.671 -6.735 -15.143 1.00 16.13 93 ILE A CA 1
ATOM 682 C C . ILE A 1 93 ? 73.840 -5.907 -16.114 1.00 15.20 93 ILE A C 1
ATOM 683 O O . ILE A 1 93 ? 74.148 -4.747 -16.376 1.00 14.13 93 ILE A O 1
ATOM 688 N N . ILE A 1 94 ? 72.793 -6.516 -16.658 1.00 16.41 94 ILE A N 1
ATOM 689 C CA . ILE A 1 94 ? 71.924 -5.822 -17.596 1.00 16.31 94 ILE A CA 1
ATOM 690 C C . ILE A 1 94 ? 70.499 -5.729 -17.063 1.00 14.10 94 ILE A C 1
ATOM 691 O O . ILE A 1 94 ? 69.935 -6.723 -16.616 1.00 14.40 94 ILE A O 1
ATOM 696 N N . VAL A 1 95 ? 69.937 -4.525 -17.093 1.00 11.38 95 VAL A N 1
ATOM 697 C CA . VAL A 1 95 ? 68.572 -4.313 -16.641 1.00 13.50 95 VAL A CA 1
ATOM 698 C C . VAL A 1 95 ? 67.764 -3.910 -17.873 1.00 16.55 95 VAL A C 1
ATOM 699 O O . VAL A 1 95 ? 68.145 -3.003 -18.620 1.00 11.13 95 VAL A O 1
ATOM 703 N N . ASN A 1 96 ? 66.653 -4.603 -18.079 1.00 17.76 96 ASN A N 1
ATOM 704 C CA . ASN A 1 96 ? 65.782 -4.355 -19.219 1.00 17.60 96 ASN A CA 1
ATOM 705 C C . ASN A 1 96 ? 64.567 -3.551 -18.785 1.00 17.68 96 ASN A C 1
ATOM 706 O O . ASN A 1 96 ? 63.765 -4.022 -17.986 1.00 20.96 96 ASN A O 1
ATOM 711 N N . ILE A 1 97 ? 64.446 -2.332 -19.300 1.00 17.48 97 ILE A N 1
ATOM 712 C CA . ILE A 1 97 ? 63.319 -1.459 -18.979 1.00 18.53 97 ILE A CA 1
ATOM 713 C C . ILE A 1 97 ? 62.599 -1.100 -20.269 1.00 18.82 97 ILE A C 1
ATOM 714 O O . ILE A 1 97 ? 63.237 -0.789 -21.273 1.00 17.87 97 ILE A O 1
ATOM 719 N N . GLN A 1 98 ? 61.272 -1.116 -20.234 1.00 15.93 98 GLN A N 1
ATOM 720 C CA . GLN A 1 98 ? 60.490 -0.811 -21.425 1.00 16.52 98 GLN A CA 1
ATOM 721 C C . GLN A 1 98 ? 60.453 0.666 -21.806 1.00 15.66 98 GLN A C 1
ATOM 722 O O . GLN A 1 98 ? 60.360 1.541 -20.951 1.00 15.67 98 GLN A O 1
ATOM 728 N N . GLY A 1 99 ? 60.515 0.925 -23.109 1.00 17.21 99 GLY A N 1
ATOM 729 C CA . GLY A 1 99 ? 60.511 2.284 -23.612 1.00 19.70 99 GLY A CA 1
ATOM 730 C C . GLY A 1 99 ? 59.213 3.060 -23.476 1.00 19.39 99 GLY A C 1
ATOM 731 O O . GLY A 1 99 ? 59.162 4.223 -23.861 1.00 18.58 99 GLY A O 1
ATOM 732 N N . ASP A 1 100 ? 58.166 2.436 -22.943 1.00 18.53 100 ASP A N 1
ATOM 733 C CA . ASP A 1 100 ? 56.893 3.136 -22.774 1.00 19.32 100 ASP A CA 1
ATOM 734 C C . ASP A 1 100 ? 56.518 3.319 -21.304 1.00 16.06 100 ASP A C 1
ATOM 735 O O . ASP A 1 100 ? 55.336 3.350 -20.951 1.00 16.29 100 ASP A O 1
ATOM 740 N N . GLU A 1 101 ? 57.536 3.451 -20.458 1.00 15.54 101 GLU A N 1
ATOM 741 C CA . GLU A 1 101 ? 57.355 3.654 -19.026 1.00 15.03 101 GLU A CA 1
ATOM 742 C C . GLU A 1 101 ? 58.102 4.913 -18.590 1.00 15.88 101 GLU A C 1
ATOM 743 O O . GLU A 1 101 ? 59.077 4.850 -17.837 1.00 14.72 101 GLU A O 1
ATOM 749 N N . PRO A 1 102 ? 57.633 6.085 -19.048 1.00 17.46 102 PRO A N 1
ATOM 750 C CA . PRO A 1 102 ? 58.250 7.372 -18.721 1.00 15.42 102 PRO A CA 1
ATOM 751 C C . PRO A 1 102 ? 58.238 7.733 -17.237 1.00 16.36 102 PRO A C 1
ATOM 752 O O . PRO A 1 102 ? 58.961 8.633 -16.810 1.00 17.43 102 PRO A O 1
ATOM 756 N N . LEU A 1 103 ? 57.428 7.027 -16.456 1.00 15.67 103 LEU A N 1
ATOM 757 C CA . LEU A 1 103 ? 57.331 7.289 -15.026 1.00 18.98 103 LEU A CA 1
ATOM 758 C C . LEU A 1 103 ? 57.943 6.171 -14.180 1.00 17.14 103 LEU A C 1
ATOM 759 O O . LEU A 1 103 ? 57.708 6.100 -12.974 1.00 17.96 103 LEU A O 1
ATOM 764 N N . ILE A 1 104 ? 58.725 5.295 -14.801 1.00 17.09 104 ILE A N 1
ATOM 765 C CA . ILE A 1 104 ? 59.338 4.210 -14.045 1.00 17.40 104 ILE A CA 1
ATOM 766 C C . ILE A 1 104 ? 60.192 4.779 -12.905 1.00 18.79 104 ILE A C 1
ATOM 767 O O . ILE A 1 104 ? 61.001 5.691 -13.116 1.00 16.15 104 ILE A O 1
ATOM 772 N N . PRO A 1 105 ? 60.018 4.254 -11.678 1.00 17.70 105 PRO A N 1
ATOM 773 C CA . PRO A 1 105 ? 60.793 4.738 -10.526 1.00 17.91 105 PRO A CA 1
ATOM 774 C C . PRO A 1 105 ? 62.256 4.308 -10.627 1.00 13.31 105 PRO A C 1
ATOM 775 O O . PRO A 1 105 ? 62.559 3.123 -10.692 1.00 14.45 105 PRO A O 1
ATOM 779 N N . PRO A 1 106 ? 63.184 5.271 -10.650 1.00 14.47 106 PRO A N 1
ATOM 780 C CA . PRO A 1 106 ? 64.593 4.883 -10.743 1.00 9.88 106 PRO A CA 1
ATOM 781 C C . PRO A 1 106 ? 65.015 3.946 -9.610 1.00 13.15 106 PRO A C 1
ATOM 782 O O . PRO A 1 106 ? 65.893 3.104 -9.786 1.00 13.75 106 PRO A O 1
ATOM 786 N N . VAL A 1 107 ? 64.387 4.085 -8.448 1.00 16.82 107 VAL A N 1
ATOM 787 C CA . VAL A 1 107 ? 64.735 3.241 -7.307 1.00 14.88 107 VAL A CA 1
ATOM 788 C C . VAL A 1 107 ? 64.526 1.747 -7.558 1.00 14.82 107 VAL A C 1
ATOM 789 O O . VAL A 1 107 ? 65.292 0.931 -7.055 1.00 14.98 107 VAL A O 1
ATOM 793 N N . ILE A 1 108 ? 63.509 1.375 -8.334 1.00 16.28 108 ILE A N 1
ATOM 794 C CA . ILE A 1 108 ? 63.285 -0.047 -8.582 1.00 14.84 108 ILE A CA 1
ATOM 795 C C . ILE A 1 108 ? 64.202 -0.589 -9.673 1.00 15.50 108 ILE A C 1
ATOM 796 O O . ILE A 1 108 ? 64.458 -1.790 -9.740 1.00 17.43 108 ILE A O 1
ATOM 801 N N . VAL A 1 109 ? 64.697 0.304 -10.525 1.00 16.32 109 VAL A N 1
ATOM 802 C CA . VAL A 1 109 ? 65.625 -0.081 -11.578 1.00 15.91 109 VAL A CA 1
ATOM 803 C C . VAL A 1 109 ? 66.917 -0.485 -10.864 1.00 16.88 109 VAL A C 1
ATOM 804 O O . VAL A 1 109 ? 67.520 -1.515 -11.162 1.00 15.28 109 VAL A O 1
ATOM 808 N N . ARG A 1 110 ? 67.328 0.340 -9.907 1.00 16.36 110 ARG A N 1
ATOM 809 C CA . ARG A 1 110 ? 68.531 0.076 -9.125 1.00 15.48 110 ARG A CA 1
ATOM 810 C C . ARG A 1 110 ? 68.330 -1.157 -8.247 1.00 16.27 110 ARG A C 1
ATOM 811 O O . ARG A 1 110 ? 69.251 -1.955 -8.039 1.00 14.71 110 ARG A O 1
ATOM 819 N N . GLN A 1 111 ? 67.116 -1.308 -7.732 1.00 15.16 111 GLN A N 1
ATOM 820 C CA . GLN A 1 111 ? 66.790 -2.436 -6.864 1.00 16.79 111 GLN A CA 1
ATOM 821 C C . GLN A 1 111 ? 67.042 -3.799 -7.497 1.00 14.10 111 GLN A C 1
ATOM 822 O O . GLN A 1 111 ? 67.680 -4.668 -6.888 1.00 13.57 111 GLN A O 1
ATOM 828 N N . VAL A 1 112 ? 66.542 -3.998 -8.715 1.00 11.73 112 VAL A N 1
ATOM 829 C CA . VAL A 1 112 ? 66.712 -5.286 -9.369 1.00 14.39 112 VAL A CA 1
ATOM 830 C C . VAL A 1 112 ? 68.191 -5.539 -9.677 1.00 13.02 112 VAL A C 1
ATOM 831 O O . VAL A 1 112 ? 68.692 -6.660 -9.521 1.00 12.72 112 VAL A O 1
ATOM 835 N N . ALA A 1 113 ? 68.900 -4.491 -10.077 1.00 13.58 113 ALA A N 1
ATOM 836 C CA . ALA A 1 113 ? 70.328 -4.604 -10.367 1.00 16.44 113 ALA A CA 1
ATOM 837 C C . ALA A 1 113 ? 71.081 -5.029 -9.102 1.00 15.66 113 ALA A C 1
ATOM 838 O O . ALA A 1 113 ? 71.895 -5.953 -9.135 1.00 15.90 113 ALA A O 1
ATOM 840 N N . ASP A 1 114 ? 70.812 -4.356 -7.987 1.00 16.14 114 ASP A N 1
ATOM 841 C CA . ASP A 1 114 ? 71.491 -4.701 -6.739 1.00 18.39 114 ASP A CA 1
ATOM 842 C C . ASP A 1 114 ? 71.142 -6.129 -6.295 1.00 21.50 114 ASP A C 1
ATOM 843 O O . ASP A 1 114 ? 72.005 -6.859 -5.802 1.00 18.90 114 ASP A O 1
ATOM 848 N N . ASN A 1 115 ? 69.883 -6.526 -6.468 1.00 16.50 115 ASN A N 1
ATOM 849 C CA . ASN A 1 115 ? 69.458 -7.871 -6.075 1.00 14.88 115 ASN A CA 1
ATOM 850 C C . ASN A 1 115 ? 70.186 -8.953 -6.860 1.00 17.92 115 ASN A C 1
ATOM 851 O O . ASN A 1 115 ? 70.525 -10.007 -6.318 1.00 18.89 115 ASN A O 1
ATOM 856 N N . LEU A 1 116 ? 70.435 -8.690 -8.138 1.00 13.76 116 LEU A N 1
ATOM 857 C CA . LEU A 1 116 ? 71.135 -9.648 -8.979 1.00 13.15 116 LEU A CA 1
ATOM 858 C C . LEU A 1 116 ? 72.525 -9.891 -8.370 1.00 13.97 116 LEU A C 1
ATOM 859 O O . LEU A 1 116 ? 72.969 -11.033 -8.255 1.00 17.71 116 LEU A O 1
ATOM 864 N N . ALA A 1 117 ? 73.194 -8.815 -7.961 1.00 15.05 117 ALA A N 1
ATOM 865 C CA . ALA A 1 117 ? 74.535 -8.925 -7.380 1.00 16.14 117 ALA A CA 1
ATOM 866 C C . ALA A 1 117 ? 74.494 -9.511 -5.972 1.00 18.34 117 ALA A C 1
ATOM 867 O O . ALA A 1 117 ? 75.290 -10.385 -5.629 1.00 19.42 117 ALA A O 1
ATOM 869 N N . LYS A 1 118 ? 73.559 -9.021 -5.166 1.00 17.20 118 LYS A N 1
ATOM 870 C CA . LYS A 1 118 ? 73.402 -9.474 -3.788 1.00 18.46 118 LYS A CA 1
ATOM 871 C C . LYS A 1 118 ? 73.225 -10.984 -3.667 1.00 20.12 118 LYS A C 1
ATOM 872 O O . LYS A 1 118 ? 73.914 -11.627 -2.873 1.00 18.31 118 LYS A O 1
ATOM 878 N N . PHE A 1 119 ? 72.307 -11.550 -4.452 1.00 20.26 119 PHE A N 1
ATOM 879 C CA . PHE A 1 119 ? 72.045 -12.985 -4.400 1.00 18.66 119 PHE A CA 1
ATOM 880 C C . PHE A 1 119 ? 72.845 -13.795 -5.415 1.00 17.52 119 PHE A C 1
ATOM 881 O O . PHE A 1 119 ? 72.757 -15.020 -5.447 1.00 20.31 119 PHE A O 1
ATOM 889 N N . ASN A 1 120 ? 73.623 -13.103 -6.240 1.00 15.30 120 ASN A N 1
ATOM 890 C CA . ASN A 1 120 ? 74.447 -13.746 -7.258 1.00 17.63 120 ASN A CA 1
ATOM 891 C C . ASN A 1 120 ? 73.678 -14.773 -8.094 1.00 19.15 120 ASN A C 1
ATOM 892 O O . ASN A 1 120 ? 74.085 -15.935 -8.212 1.00 20.20 120 ASN A O 1
ATOM 897 N N . VAL A 1 121 ? 72.555 -14.344 -8.662 1.00 15.10 121 VAL A N 1
ATOM 898 C CA . VAL A 1 121 ? 71.755 -15.210 -9.526 1.00 15.72 121 VAL A CA 1
ATOM 899 C C . VAL A 1 121 ? 71.954 -14.718 -10.952 1.00 15.84 121 VAL A C 1
ATOM 900 O O . VAL A 1 121 ? 72.539 -13.656 -11.163 1.00 18.31 121 VAL A O 1
ATOM 904 N N . ASN A 1 122 ? 71.493 -15.482 -11.932 1.00 13.21 122 ASN A N 1
ATOM 905 C CA . ASN A 1 122 ? 71.642 -15.049 -13.317 1.00 14.82 122 ASN A CA 1
ATOM 906 C C . ASN A 1 122 ? 70.445 -14.232 -13.776 1.00 15.94 122 ASN A C 1
ATOM 907 O O . ASN A 1 122 ? 70.468 -13.631 -14.853 1.00 17.47 122 ASN A O 1
ATOM 912 N N . MET A 1 123 ? 69.406 -14.205 -12.952 1.00 13.00 123 MET A N 1
ATOM 913 C CA . MET A 1 123 ? 68.191 -13.481 -13.300 1.00 11.88 123 MET A CA 1
ATOM 914 C C . MET A 1 123 ? 67.424 -13.040 -12.063 1.00 14.75 123 MET A C 1
ATOM 915 O O . MET A 1 123 ? 67.240 -13.817 -11.119 1.00 14.03 123 MET A O 1
ATOM 920 N N . ALA A 1 124 ? 66.994 -11.781 -12.065 1.00 12.72 124 ALA A N 1
ATOM 921 C CA . ALA A 1 124 ? 66.243 -11.218 -10.956 1.00 14.03 124 ALA A CA 1
ATOM 922 C C . ALA A 1 124 ? 65.111 -10.355 -11.485 1.00 15.88 124 ALA A C 1
ATOM 923 O O . ALA A 1 124 ? 65.216 -9.761 -12.568 1.00 12.12 124 ALA A O 1
ATOM 925 N N . SER A 1 125 ? 64.024 -10.292 -10.723 1.00 13.10 125 SER A N 1
ATOM 926 C CA . SER A 1 125 ? 62.881 -9.486 -11.127 1.00 13.08 125 SER A CA 1
ATOM 927 C C . SER A 1 125 ? 62.146 -8.954 -9.898 1.00 13.73 125 SER A C 1
ATOM 928 O O . SER A 1 125 ? 62.618 -9.116 -8.766 1.00 12.79 125 SER A O 1
ATOM 931 N N . LEU A 1 126 ? 60.999 -8.315 -10.119 1.00 13.92 126 LEU A N 1
ATOM 932 C CA . LEU A 1 126 ? 60.228 -7.731 -9.023 1.00 10.32 126 LEU A CA 1
ATOM 933 C C . LEU A 1 126 ? 58.741 -8.041 -9.101 1.00 12.57 126 LEU A C 1
ATOM 934 O O . LEU A 1 126 ? 58.239 -8.498 -10.125 1.00 12.81 126 LEU A O 1
ATOM 939 N N . ALA A 1 127 ? 58.041 -7.778 -8.005 1.00 13.85 127 ALA A N 1
ATOM 940 C CA . ALA A 1 127 ? 56.605 -8.017 -7.945 1.00 14.42 127 ALA A CA 1
ATOM 941 C C . ALA A 1 127 ? 55.956 -6.972 -7.053 1.00 15.19 127 ALA A C 1
ATOM 942 O O . ALA A 1 127 ? 56.633 -6.291 -6.287 1.00 15.59 127 ALA A O 1
ATOM 944 N N . VAL A 1 128 ? 54.641 -6.840 -7.170 1.00 17.09 128 VAL A N 1
ATOM 945 C CA . VAL A 1 128 ? 53.891 -5.903 -6.349 1.00 16.38 128 VAL A CA 1
ATOM 946 C C . VAL A 1 128 ? 52.672 -6.648 -5.827 1.00 18.98 128 VAL A C 1
ATOM 947 O O . VAL A 1 128 ? 52.177 -7.573 -6.472 1.00 20.69 128 VAL A O 1
ATOM 951 N N . LYS A 1 129 ? 52.198 -6.255 -4.654 1.00 20.84 129 LYS A N 1
ATOM 952 C CA . LYS A 1 129 ? 51.040 -6.909 -4.058 1.00 20.18 129 LYS A CA 1
ATOM 953 C C . LYS A 1 129 ? 49.783 -6.747 -4.902 1.00 18.53 129 LYS A C 1
ATOM 954 O O . LYS A 1 129 ? 49.605 -5.744 -5.593 1.00 20.16 129 LYS A O 1
ATOM 960 N N . ILE A 1 130 ? 48.923 -7.758 -4.852 1.00 17.45 130 ILE A N 1
ATOM 961 C CA . ILE A 1 130 ? 47.646 -7.734 -5.555 1.00 19.23 130 ILE A CA 1
ATOM 962 C C . ILE A 1 130 ? 46.618 -7.587 -4.444 1.00 22.89 130 ILE A C 1
ATOM 963 O O . ILE A 1 130 ? 46.584 -8.409 -3.533 1.00 24.68 130 ILE A O 1
ATOM 968 N N . HIS A 1 131 ? 45.790 -6.551 -4.509 1.00 24.90 131 HIS A N 1
ATOM 969 C CA . HIS A 1 131 ? 44.783 -6.341 -3.474 1.00 30.76 131 HIS A CA 1
ATOM 970 C C . HIS A 1 131 ? 43.350 -6.647 -3.913 1.00 29.29 131 HIS A C 1
ATOM 971 O O . HIS A 1 131 ? 42.492 -6.926 -3.074 1.00 34.46 131 HIS A O 1
ATOM 978 N N . ASP A 1 132 ? 43.092 -6.606 -5.218 1.00 30.22 132 ASP A N 1
ATOM 979 C CA . ASP A 1 132 ? 41.746 -6.854 -5.733 1.00 28.77 132 ASP A CA 1
ATOM 980 C C . ASP A 1 132 ? 41.531 -8.211 -6.389 1.00 29.12 132 ASP A C 1
ATOM 981 O O . ASP A 1 132 ? 42.325 -8.650 -7.218 1.00 27.49 132 ASP A O 1
ATOM 986 N N . ALA A 1 133 ? 40.429 -8.860 -6.029 1.00 28.30 133 ALA A N 1
ATOM 987 C CA . ALA A 1 133 ? 40.094 -10.160 -6.590 1.00 27.42 133 ALA A CA 1
ATOM 988 C C . ALA A 1 133 ? 39.945 -10.059 -8.106 1.00 23.90 133 ALA A C 1
ATOM 989 O O . ALA A 1 133 ? 40.270 -10.997 -8.829 1.00 20.58 133 ALA A O 1
ATOM 991 N N . GLU A 1 134 ? 39.445 -8.922 -8.584 1.00 26.24 134 GLU A N 1
ATOM 992 C CA . GLU A 1 134 ? 39.266 -8.721 -10.020 1.00 24.70 134 GLU A CA 1
ATOM 993 C C . GLU A 1 134 ? 40.594 -8.838 -10.755 1.00 25.56 134 GLU A C 1
ATOM 994 O O . GLU A 1 134 ? 40.663 -9.436 -11.830 1.00 26.63 134 GLU A O 1
ATOM 1004 N N . GLU A 1 135 ? 41.644 -8.260 -10.180 1.00 23.27 135 GLU A N 1
ATOM 1005 C CA . GLU A 1 135 ? 42.966 -8.324 -10.795 1.00 24.95 135 GLU A CA 1
ATOM 1006 C C . GLU A 1 135 ? 43.552 -9.721 -10.615 1.00 21.46 135 GLU A C 1
ATOM 1007 O O . GLU A 1 135 ? 44.156 -10.266 -11.533 1.00 22.72 135 GLU A O 1
ATOM 1013 N N . LEU A 1 136 ? 43.361 -10.300 -9.432 1.00 21.91 136 LEU A N 1
ATOM 1014 C CA . LEU A 1 136 ? 43.886 -11.631 -9.150 1.00 22.82 136 LEU A CA 1
ATOM 1015 C C . LEU A 1 136 ? 43.469 -12.677 -10.186 1.00 24.90 136 LEU A C 1
ATOM 1016 O O . LEU A 1 136 ? 44.298 -13.469 -10.635 1.00 20.56 136 LEU A O 1
ATOM 1021 N N . PHE A 1 137 ? 42.193 -12.680 -10.571 1.00 21.81 137 PHE A N 1
ATOM 1022 C CA . PHE A 1 137 ? 41.710 -13.661 -11.543 1.00 22.89 137 PHE A CA 1
ATOM 1023 C C . PHE A 1 137 ? 41.903 -13.257 -12.994 1.00 23.55 137 PHE A C 1
ATOM 1024 O O . PHE A 1 137 ? 41.551 -14.005 -13.907 1.00 25.39 137 PHE A O 1
ATOM 1032 N N . ASN A 1 138 ? 42.470 -12.077 -13.210 1.00 18.64 138 ASN A N 1
ATOM 1033 C CA . ASN A 1 138 ? 42.725 -11.598 -14.558 1.00 17.50 138 ASN A CA 1
ATOM 1034 C C . ASN A 1 138 ? 43.937 -12.358 -15.092 1.00 19.12 138 ASN A C 1
ATOM 1035 O O . ASN A 1 138 ? 45.018 -12.291 -14.509 1.00 21.68 138 ASN A O 1
ATOM 1040 N N . PRO A 1 139 ? 43.769 -13.104 -16.197 1.00 19.13 139 PRO A N 1
ATOM 1041 C CA . PRO A 1 139 ? 44.874 -13.870 -16.785 1.00 20.63 139 PRO A CA 1
ATOM 1042 C C . PRO A 1 139 ? 46.024 -12.983 -17.256 1.00 19.28 139 PRO A C 1
ATOM 1043 O O . PRO A 1 139 ? 47.137 -13.463 -17.454 1.00 16.25 139 PRO A O 1
ATOM 1047 N N . ASN A 1 140 ? 45.740 -11.696 -17.454 1.00 19.17 140 ASN A N 1
ATOM 1048 C CA . ASN A 1 140 ? 46.753 -10.739 -17.900 1.00 18.11 140 ASN A CA 1
ATOM 1049 C C . ASN A 1 140 ? 47.692 -10.345 -16.770 1.00 17.85 140 ASN A C 1
ATOM 1050 O O . ASN A 1 140 ? 48.790 -9.838 -17.014 1.00 20.21 140 ASN A O 1
ATOM 1055 N N . ALA A 1 141 ? 47.250 -10.547 -15.535 1.00 14.33 141 ALA A N 1
ATOM 1056 C CA . ALA A 1 141 ? 48.092 -10.246 -14.382 1.00 16.31 141 ALA A CA 1
ATOM 1057 C C . ALA A 1 141 ? 48.834 -11.544 -14.081 1.00 16.32 141 ALA A C 1
ATOM 1058 O O . ALA A 1 141 ? 48.209 -12.574 -13.814 1.00 15.36 141 ALA A O 1
ATOM 1060 N N . VAL A 1 142 ? 50.159 -11.502 -14.153 1.00 16.18 142 VAL A N 1
ATOM 1061 C CA . VAL A 1 142 ? 50.967 -12.693 -13.889 1.00 14.80 142 VAL A CA 1
ATOM 1062 C C . VAL A 1 142 ? 51.270 -12.809 -12.403 1.00 14.94 142 VAL A C 1
ATOM 1063 O O . VAL A 1 142 ? 51.914 -11.940 -11.824 1.00 17.70 142 VAL A O 1
ATOM 1067 N N . LYS A 1 143 ? 50.782 -13.881 -11.786 1.00 14.01 143 LYS A N 1
ATOM 1068 C CA . LYS A 1 143 ? 51.009 -14.110 -10.372 1.00 12.51 143 LYS A CA 1
ATOM 1069 C C . LYS A 1 143 ? 52.326 -14.851 -10.216 1.00 13.41 143 LYS A C 1
ATOM 1070 O O . LYS A 1 143 ? 52.713 -15.639 -11.076 1.00 16.30 143 LYS A O 1
ATOM 1076 N N . VAL A 1 144 ? 53.010 -14.591 -9.115 1.00 13.60 144 VAL A N 1
ATOM 1077 C CA . VAL A 1 144 ? 54.278 -15.243 -8.850 1.00 14.31 144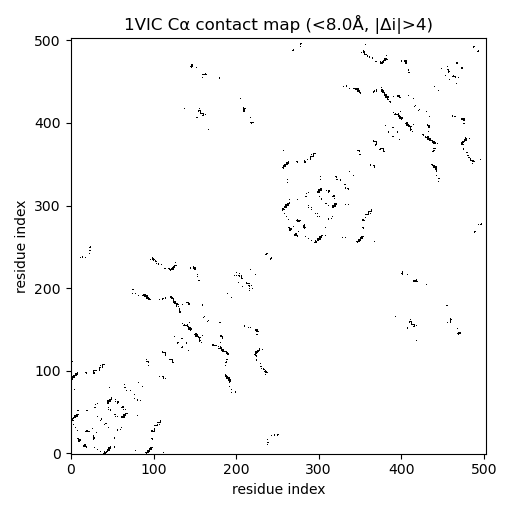 VAL A CA 1
ATOM 1078 C C . VAL A 1 144 ? 54.377 -15.553 -7.362 1.00 14.86 144 VAL A C 1
ATOM 1079 O O . VAL A 1 144 ? 53.786 -14.857 -6.535 1.00 14.02 144 VAL A O 1
ATOM 1083 N N . LEU A 1 145 ? 55.089 -16.627 -7.036 1.00 14.18 145 LEU A N 1
ATOM 1084 C CA . LEU A 1 145 ? 55.297 -17.045 -5.651 1.00 18.17 145 LEU A CA 1
ATOM 1085 C C . LEU A 1 145 ? 56.765 -17.430 -5.508 1.00 16.15 145 LEU A C 1
ATOM 1086 O O . LEU A 1 145 ? 57.361 -17.950 -6.450 1.00 15.16 145 LEU A O 1
ATOM 1091 N N . THR A 1 146 ? 57.343 -17.185 -4.335 1.00 15.73 146 THR A N 1
ATOM 1092 C CA . THR A 1 146 ? 58.747 -17.522 -4.109 1.00 14.48 146 THR A CA 1
ATOM 1093 C C . THR A 1 146 ? 58.898 -18.307 -2.820 1.00 15.57 146 THR A C 1
ATOM 1094 O O . THR A 1 146 ? 57.935 -18.482 -2.077 1.00 12.02 146 THR A O 1
ATOM 1098 N N . ASP A 1 147 ? 60.111 -18.777 -2.545 1.00 16.58 147 ASP A N 1
ATOM 1099 C CA . ASP A 1 147 ? 60.324 -19.478 -1.297 1.00 15.48 147 ASP A CA 1
ATOM 1100 C C . ASP A 1 147 ? 60.667 -18.412 -0.256 1.00 19.78 147 ASP A C 1
ATOM 1101 O O . ASP A 1 147 ? 60.470 -17.214 -0.506 1.00 18.25 147 ASP A O 1
ATOM 1106 N N . LYS A 1 148 ? 61.167 -18.829 0.901 1.00 16.32 148 LYS A N 1
ATOM 1107 C CA . LYS A 1 148 ? 61.482 -17.895 1.975 1.00 19.80 148 LYS A CA 1
ATOM 1108 C C . LYS A 1 148 ? 62.583 -16.883 1.675 1.00 20.13 148 LYS A C 1
ATOM 1109 O O . LYS A 1 148 ? 62.681 -15.864 2.360 1.00 19.42 148 LYS A O 1
ATOM 1115 N N . ASP A 1 149 ? 63.402 -17.158 0.664 1.00 16.77 149 ASP A N 1
ATOM 1116 C CA . ASP A 1 149 ? 64.501 -16.266 0.309 1.00 17.61 149 ASP A CA 1
ATOM 1117 C C . ASP A 1 149 ? 64.237 -15.416 -0.934 1.00 19.15 149 ASP A C 1
ATOM 1118 O O . ASP A 1 149 ? 65.077 -14.602 -1.323 1.00 16.48 149 ASP A O 1
ATOM 1123 N N . GLY A 1 150 ? 63.074 -15.605 -1.548 1.00 17.13 150 GLY A N 1
ATOM 1124 C CA . GLY A 1 150 ? 62.730 -14.843 -2.736 1.00 15.91 150 GLY A CA 1
ATOM 1125 C C . GLY A 1 150 ? 62.969 -15.588 -4.040 1.00 17.25 150 GLY A C 1
ATOM 1126 O O . GLY A 1 150 ? 62.777 -15.034 -5.118 1.00 15.77 150 GLY A O 1
ATOM 1127 N N . TYR A 1 151 ? 63.400 -16.843 -3.954 1.00 12.53 151 TYR A N 1
ATOM 1128 C CA . TYR A 1 151 ? 63.642 -17.631 -5.155 1.00 14.58 151 TYR A CA 1
ATOM 1129 C C . TYR A 1 151 ? 62.305 -18.131 -5.671 1.00 14.24 151 TYR A C 1
ATOM 1130 O O . TYR A 1 151 ? 61.541 -18.767 -4.946 1.00 13.28 151 TYR A O 1
ATOM 1139 N N . VAL A 1 152 ? 62.025 -17.824 -6.934 1.00 11.97 152 VAL A N 1
ATOM 1140 C CA . VAL A 1 152 ? 60.752 -18.176 -7.543 1.00 11.88 152 VAL A CA 1
ATOM 1141 C C . VAL A 1 152 ? 60.404 -19.653 -7.579 1.00 13.69 152 VAL A C 1
ATOM 1142 O O . VAL A 1 152 ? 61.248 -20.497 -7.880 1.00 16.52 152 VAL A O 1
ATOM 1146 N N . LEU A 1 153 ? 59.145 -19.945 -7.266 1.00 12.51 153 LEU A N 1
ATOM 1147 C CA . LEU A 1 153 ? 58.632 -21.310 -7.312 1.00 12.45 153 LEU A CA 1
ATOM 1148 C C . LEU A 1 153 ? 57.963 -21.450 -8.676 1.00 12.92 153 LEU A C 1
ATOM 1149 O O . LEU A 1 153 ? 58.255 -22.379 -9.429 1.00 14.35 153 LEU A O 1
ATOM 1154 N N . TYR A 1 154 ? 57.080 -20.508 -9.002 1.00 13.87 154 TYR A N 1
ATOM 1155 C CA . TYR A 1 154 ? 56.374 -20.562 -10.278 1.00 11.20 154 TYR A CA 1
ATOM 1156 C C . TYR A 1 154 ? 55.724 -19.215 -10.637 1.00 12.21 154 TYR A C 1
ATOM 1157 O O . TYR A 1 154 ? 55.488 -18.383 -9.760 1.00 11.17 154 TYR A O 1
ATOM 1166 N N . PHE A 1 155 ? 55.488 -19.000 -11.935 1.00 13.20 155 PHE A N 1
ATOM 1167 C CA . PHE A 1 155 ? 54.793 -17.808 -12.452 1.00 14.99 155 PHE A CA 1
ATOM 1168 C C . PHE A 1 155 ? 53.576 -18.425 -13.138 1.00 14.75 155 PHE A C 1
ATOM 1169 O O . PHE A 1 155 ? 53.693 -19.492 -13.725 1.00 14.68 155 PHE A O 1
ATOM 1177 N N . SER A 1 156 ? 52.427 -17.758 -13.102 1.00 15.04 156 SER A N 1
ATOM 1178 C CA . SER A 1 156 ? 51.248 -18.307 -13.767 1.00 15.39 156 SER A CA 1
ATOM 1179 C C . SER A 1 156 ? 50.128 -17.298 -13.940 1.00 15.63 156 SER A C 1
ATOM 1180 O O . SER A 1 156 ? 49.987 -16.360 -13.160 1.00 13.46 156 SER A O 1
ATOM 1183 N N . ARG A 1 157 ? 49.321 -17.505 -14.970 1.00 15.41 157 ARG A N 1
ATOM 1184 C CA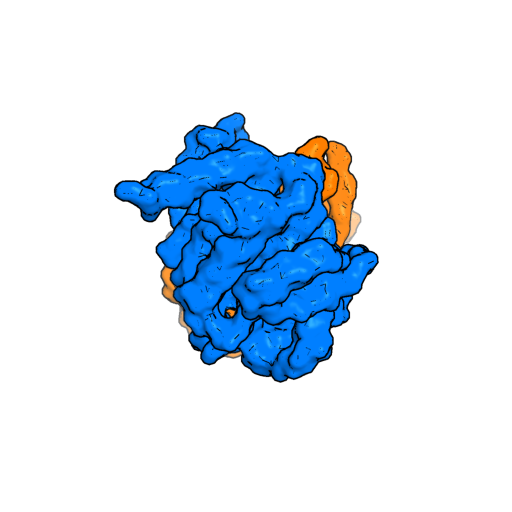 . ARG A 1 157 ? 48.191 -16.629 -15.204 1.00 16.68 157 ARG A CA 1
ATOM 1185 C C . ARG A 1 157 ? 47.039 -17.153 -14.350 1.00 17.72 157 ARG A C 1
ATOM 1186 O O . ARG A 1 157 ? 46.037 -16.468 -14.139 1.00 20.07 157 ARG A O 1
ATOM 1194 N N . SER A 1 158 ? 47.194 -18.377 -13.849 1.00 16.52 158 SER A N 1
ATOM 1195 C CA . SER A 1 158 ? 46.181 -18.970 -12.980 1.00 17.11 158 SER A CA 1
ATOM 1196 C C . SER A 1 158 ? 46.410 -18.416 -11.580 1.00 17.74 158 SER A C 1
ATOM 1197 O O . SER A 1 158 ? 47.522 -18.007 -11.243 1.00 15.53 158 SER A O 1
ATOM 1200 N N . VAL A 1 159 ? 45.362 -18.398 -10.765 1.00 18.37 159 VAL A N 1
ATOM 1201 C CA . VAL A 1 159 ? 45.474 -17.886 -9.403 1.00 17.86 159 VAL A CA 1
ATOM 1202 C C . VAL A 1 159 ? 46.257 -18.815 -8.468 1.00 19.33 159 VAL A C 1
ATOM 1203 O O . VAL A 1 159 ? 45.864 -19.958 -8.231 1.00 18.94 159 VAL A O 1
ATOM 1207 N N . ILE A 1 160 ? 47.374 -18.319 -7.947 1.00 17.07 160 ILE A N 1
ATOM 1208 C CA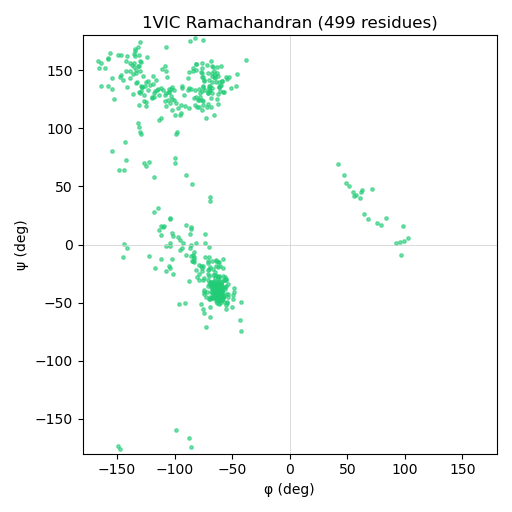 . ILE A 1 160 ? 48.191 -19.081 -7.011 1.00 16.64 160 ILE A CA 1
ATOM 1209 C C . ILE A 1 160 ? 48.704 -18.119 -5.953 1.00 18.06 160 ILE A C 1
ATOM 1210 O O . ILE A 1 160 ? 49.126 -17.006 -6.267 1.00 18.58 160 ILE A O 1
ATOM 1215 N N . PRO A 1 161 ? 48.646 -18.521 -4.678 1.00 18.42 161 PRO A N 1
ATOM 1216 C CA . PRO A 1 161 ? 48.138 -19.812 -4.204 1.00 18.68 161 PRO A CA 1
ATOM 1217 C C . PRO A 1 161 ? 46.612 -19.894 -4.226 1.00 21.97 161 PRO A C 1
ATOM 1218 O O . PRO A 1 161 ? 45.924 -18.875 -4.198 1.00 20.51 161 PRO A O 1
ATOM 1222 N N . TYR A 1 162 ? 46.092 -21.117 -4.289 1.00 20.63 162 TYR A N 1
ATOM 1223 C CA . TYR A 1 162 ? 44.651 -21.348 -4.277 1.00 21.43 162 TYR A CA 1
ATOM 1224 C C . TYR A 1 162 ? 44.221 -21.216 -2.820 1.00 24.50 162 TYR A C 1
ATOM 1225 O O . TYR A 1 162 ? 44.879 -21.761 -1.931 1.00 20.38 162 TYR A O 1
ATOM 1234 N N . ASP A 1 163 ? 43.137 -20.489 -2.567 1.00 23.21 163 ASP A N 1
ATOM 1235 C CA . ASP A 1 163 ? 42.647 -20.333 -1.200 1.00 27.69 163 ASP A CA 1
ATOM 1236 C C . ASP A 1 163 ? 41.511 -21.331 -1.012 1.00 28.51 163 ASP A C 1
ATOM 1237 O O . ASP A 1 163 ? 40.361 -21.056 -1.361 1.00 28.92 163 ASP A O 1
ATOM 1242 N N . ARG A 1 164 ? 41.847 -22.493 -0.468 1.00 28.37 164 ARG A N 1
ATOM 1243 C CA . ARG A 1 164 ? 40.880 -23.561 -0.243 1.00 31.45 164 ARG A CA 1
ATOM 1244 C C . ARG A 1 164 ? 39.537 -23.114 0.318 1.00 29.69 164 ARG A C 1
ATOM 1245 O O . ARG A 1 164 ? 38.503 -23.234 -0.341 1.00 31.42 164 ARG A O 1
ATOM 1253 N N . ASP A 1 165 ? 39.562 -22.599 1.539 1.00 32.09 165 ASP A N 1
ATOM 1254 C CA . ASP A 1 165 ? 38.351 -22.155 2.217 1.00 35.07 165 ASP A CA 1
ATOM 1255 C C . ASP A 1 165 ? 37.494 -21.134 1.473 1.00 35.61 165 ASP A C 1
ATOM 1256 O O . ASP A 1 165 ? 36.274 -21.120 1.631 1.00 34.26 165 ASP A O 1
ATOM 1261 N N . GLN A 1 166 ? 38.117 -20.291 0.656 1.00 35.62 166 GLN A N 1
ATOM 1262 C CA . GLN A 1 166 ? 37.369 -19.267 -0.062 1.00 37.50 166 GLN A CA 1
ATOM 1263 C C . GLN A 1 166 ? 37.130 -19.515 -1.549 1.00 38.71 166 GLN A C 1
ATOM 1264 O O . GLN A 1 166 ? 36.243 -18.901 -2.144 1.00 40.57 166 GLN A O 1
ATOM 1270 N N . PHE A 1 167 ? 37.905 -20.409 -2.151 1.00 35.80 167 PHE A N 1
ATOM 1271 C CA . PHE A 1 167 ? 37.755 -20.685 -3.575 1.00 41.03 167 PHE A CA 1
ATOM 1272 C C . PHE A 1 167 ? 37.001 -21.977 -3.909 1.00 46.41 167 PHE A C 1
ATOM 1273 O O . PHE A 1 167 ? 36.627 -22.190 -5.064 1.00 47.61 167 PHE A O 1
ATOM 1281 N N . MET A 1 168 ? 36.780 -22.834 -2.911 1.00 50.12 168 MET A N 1
ATOM 1282 C CA . MET A 1 168 ? 36.080 -24.105 -3.129 1.00 56.19 168 MET A CA 1
ATOM 1283 C C . MET A 1 168 ? 34.866 -23.981 -4.046 1.00 58.47 168 MET A C 1
ATOM 1284 O O . MET A 1 168 ? 34.910 -24.403 -5.202 1.00 60.53 168 MET A O 1
ATOM 1289 N N . ASN A 1 169 ? 33.781 -23.417 -3.528 1.00 58.32 169 ASN A N 1
ATOM 1290 C CA . ASN A 1 169 ? 32.574 -23.240 -4.327 1.00 59.15 169 ASN A CA 1
ATOM 1291 C C . ASN A 1 169 ? 32.258 -21.755 -4.446 1.00 58.02 169 ASN A C 1
ATOM 1292 O O . ASN A 1 169 ? 31.180 -21.301 -4.059 1.00 57.72 169 ASN A O 1
ATOM 1297 N N . LEU A 1 170 ? 33.213 -21.002 -4.982 1.00 56.19 170 LEU A N 1
ATOM 1298 C CA . LEU A 1 170 ? 33.054 -19.564 -5.149 1.00 54.03 170 LEU A CA 1
ATOM 1299 C C . LEU A 1 170 ? 32.017 -19.251 -6.219 1.00 50.65 170 LEU A C 1
ATOM 1300 O O . LEU A 1 170 ? 32.003 -19.866 -7.286 1.00 49.90 170 LEU A O 1
ATOM 1305 N N . GLN A 1 171 ? 31.152 -18.286 -5.925 1.00 47.49 171 GLN A N 1
ATOM 1306 C CA . GLN A 1 171 ? 30.103 -17.883 -6.853 1.00 44.50 171 GLN A CA 1
ATOM 1307 C C . GLN A 1 171 ? 30.250 -16.436 -7.325 1.00 41.71 171 GLN A C 1
ATOM 1308 O O . GLN A 1 171 ? 29.703 -16.057 -8.360 1.00 40.94 171 GLN A O 1
ATOM 1314 N N . ASP A 1 172 ? 30.991 -15.632 -6.570 1.00 37.30 172 ASP A N 1
ATOM 1315 C CA . ASP A 1 172 ? 31.210 -14.235 -6.932 1.00 36.31 172 ASP A CA 1
ATOM 1316 C C . ASP A 1 172 ? 32.642 -13.853 -6.560 1.00 34.79 172 ASP A C 1
ATOM 1317 O O . ASP A 1 172 ? 32.895 -13.360 -5.460 1.00 31.55 172 ASP A O 1
ATOM 1322 N N . VAL A 1 173 ? 33.573 -14.081 -7.481 1.00 31.15 173 VAL A N 1
ATOM 1323 C CA . VAL A 1 173 ? 34.978 -13.780 -7.231 1.00 34.52 173 VAL A CA 1
ATOM 1324 C C . VAL A 1 173 ? 35.238 -12.325 -6.877 1.00 31.91 173 VAL A C 1
ATOM 1325 O O . VAL A 1 173 ? 36.089 -12.029 -6.044 1.00 32.22 173 VAL A O 1
ATOM 1329 N N . GLN A 1 174 ? 34.502 -11.416 -7.501 1.00 31.48 174 GLN A N 1
ATOM 1330 C CA . GLN A 1 174 ? 34.690 -9.994 -7.239 1.00 36.70 174 GLN A CA 1
ATOM 1331 C C . GLN A 1 174 ? 34.414 -9.581 -5.797 1.00 37.90 174 GLN A C 1
ATOM 1332 O O . GLN A 1 174 ? 34.805 -8.490 -5.382 1.00 40.03 174 GLN A O 1
ATOM 1338 N N . LYS A 1 175 ? 33.751 -10.445 -5.032 1.00 35.95 175 LYS A N 1
ATOM 1339 C CA . LYS A 1 175 ? 33.442 -10.121 -3.644 1.00 36.81 175 LYS A CA 1
ATOM 1340 C C . LYS A 1 175 ? 34.259 -10.893 -2.611 1.00 38.57 175 LYS A C 1
ATOM 1341 O O . LYS A 1 175 ? 34.096 -10.684 -1.408 1.00 41.44 175 LYS A O 1
ATOM 1347 N N . VAL A 1 176 ? 35.138 -11.778 -3.066 1.00 32.85 176 VAL A N 1
ATOM 1348 C CA . VAL A 1 176 ? 35.954 -12.543 -2.130 1.00 34.48 176 VAL A CA 1
ATOM 1349 C C . VAL A 1 176 ? 36.985 -11.637 -1.459 1.00 32.98 176 VAL A C 1
ATOM 1350 O O . VAL A 1 176 ? 37.546 -10.743 -2.094 1.00 29.08 176 VAL A O 1
ATOM 1354 N N . GLN A 1 177 ? 37.222 -11.861 -0.171 1.00 34.24 177 GLN A N 1
ATOM 1355 C CA . GLN A 1 177 ? 38.200 -11.066 0.564 1.00 37.95 177 GLN A CA 1
ATOM 1356 C C . GLN A 1 177 ? 39.514 -11.833 0.525 1.00 37.82 177 GLN A C 1
ATOM 1357 O O . GLN A 1 177 ? 39.631 -12.915 1.100 1.00 40.46 177 GLN A O 1
ATOM 1363 N N . LEU A 1 178 ? 40.502 -11.269 -0.159 1.00 38.04 178 LEU A N 1
ATOM 1364 C CA . LEU A 1 178 ? 41.795 -11.922 -0.301 1.00 36.98 178 LEU A CA 1
ATOM 1365 C C . LEU A 1 178 ? 42.732 -11.747 0.880 1.00 37.42 178 LEU A C 1
ATOM 1366 O O . LEU A 1 178 ? 42.689 -10.741 1.586 1.00 37.46 178 LEU A O 1
ATOM 1371 N N . SER A 1 179 ? 43.580 -12.746 1.091 1.00 38.24 179 SER A N 1
ATOM 1372 C CA . SER A 1 179 ? 44.563 -12.691 2.158 1.00 37.59 179 SER A CA 1
ATOM 1373 C C . SER A 1 179 ? 45.710 -11.874 1.583 1.00 36.40 179 SER A C 1
ATOM 1374 O O . SER A 1 179 ? 45.656 -11.455 0.428 1.00 36.00 179 SER A O 1
ATOM 1377 N N . ASP A 1 180 ? 46.742 -11.636 2.382 1.00 36.46 180 ASP A N 1
ATOM 1378 C CA . ASP A 1 180 ? 47.887 -10.873 1.908 1.00 37.43 180 ASP A CA 1
ATOM 1379 C C . ASP A 1 180 ? 48.975 -11.867 1.524 1.00 34.94 180 ASP A C 1
ATOM 1380 O O . ASP A 1 180 ? 49.960 -12.034 2.246 1.00 38.66 180 ASP A O 1
ATOM 1385 N N . ALA A 1 181 ? 48.786 -12.535 0.391 1.00 30.09 181 ALA A N 1
ATOM 1386 C CA . ALA A 1 181 ? 49.748 -13.526 -0.073 1.00 27.53 181 ALA A CA 1
ATOM 1387 C C . ALA A 1 181 ? 49.948 -13.490 -1.581 1.00 23.69 181 ALA A C 1
ATOM 1388 O O . ALA A 1 181 ? 50.786 -14.219 -2.116 1.00 27.92 181 ALA A O 1
ATOM 1390 N N . TYR A 1 182 ? 49.191 -12.635 -2.263 1.00 18.45 182 TYR A N 1
ATOM 1391 C CA . TYR A 1 182 ? 49.270 -12.554 -3.715 1.00 16.09 182 TYR A CA 1
ATOM 1392 C C . TYR A 1 182 ? 50.228 -11.510 -4.269 1.00 18.37 182 TYR A C 1
ATOM 1393 O O . TYR A 1 182 ? 50.281 -10.380 -3.794 1.00 15.58 182 TYR A O 1
ATOM 1402 N N . LEU A 1 183 ? 50.981 -11.912 -5.291 1.00 18.78 183 LEU A N 1
ATOM 1403 C CA . LEU A 1 183 ? 51.963 -11.039 -5.925 1.00 17.29 183 LEU A CA 1
ATOM 1404 C C . LEU A 1 183 ? 51.822 -10.980 -7.439 1.00 17.26 183 LEU A C 1
ATOM 1405 O O . LEU A 1 183 ? 51.711 -12.008 -8.104 1.00 15.56 183 LEU A O 1
ATOM 1410 N N . ARG A 1 184 ? 51.834 -9.767 -7.979 1.00 16.53 184 ARG A N 1
ATOM 1411 C CA . ARG A 1 184 ? 51.748 -9.580 -9.415 1.00 15.66 184 ARG A CA 1
ATOM 1412 C C . ARG A 1 184 ? 53.172 -9.349 -9.907 1.00 18.85 184 ARG A C 1
ATOM 1413 O O . ARG A 1 184 ? 53.847 -8.424 -9.454 1.00 15.29 184 ARG A O 1
ATOM 1421 N N . HIS A 1 185 ? 53.634 -10.199 -10.816 1.00 16.02 185 HIS A N 1
ATOM 1422 C CA . HIS A 1 185 ? 54.983 -10.058 -11.358 1.00 17.31 185 HIS A CA 1
ATOM 1423 C C . HIS A 1 185 ? 55.061 -8.816 -12.247 1.00 17.31 185 HIS A C 1
ATOM 1424 O O . HIS A 1 185 ? 54.157 -8.563 -13.040 1.00 18.34 185 HIS A O 1
ATOM 1431 N N . ILE A 1 186 ? 56.137 -8.046 -12.095 1.00 13.63 186 ILE A N 1
ATOM 1432 C CA . ILE A 1 186 ? 56.378 -6.835 -12.880 1.00 17.65 186 ILE A CA 1
ATOM 1433 C C . ILE A 1 186 ? 57.464 -7.165 -13.905 1.00 16.19 186 ILE A C 1
ATOM 1434 O O . ILE A 1 186 ? 58.505 -7.710 -13.549 1.00 16.18 186 ILE A O 1
ATOM 1439 N N . GLY A 1 187 ? 57.220 -6.808 -15.162 1.00 17.00 187 GLY A N 1
ATOM 1440 C CA . GLY A 1 187 ? 58.151 -7.107 -16.238 1.00 21.62 187 GLY A CA 1
ATOM 1441 C C . GLY A 1 187 ? 59.488 -6.390 -16.306 1.00 20.84 187 GLY A C 1
ATOM 1442 O O . GLY A 1 187 ? 59.953 -6.069 -17.400 1.00 24.93 187 GLY A O 1
ATOM 1443 N N . ILE A 1 188 ? 60.111 -6.142 -15.161 1.00 15.69 188 ILE A N 1
ATOM 1444 C CA . ILE A 1 188 ? 61.417 -5.488 -15.134 1.00 15.75 188 ILE A CA 1
ATOM 1445 C C . ILE A 1 188 ? 62.419 -6.573 -14.724 1.00 15.86 188 ILE A C 1
ATOM 1446 O O . ILE A 1 188 ? 62.212 -7.272 -13.726 1.00 12.82 188 ILE A O 1
ATOM 1451 N N . TYR A 1 189 ? 63.486 -6.726 -15.504 1.00 10.64 189 TYR A N 1
ATOM 1452 C CA . TYR A 1 189 ? 64.473 -7.765 -15.220 1.00 12.60 189 TYR A CA 1
ATOM 1453 C C . TYR A 1 189 ? 65.925 -7.311 -15.179 1.00 15.69 189 TYR A C 1
ATOM 1454 O O . TYR A 1 189 ? 66.297 -6.294 -15.768 1.00 17.88 189 TYR A O 1
ATOM 1463 N N . ALA A 1 190 ? 66.733 -8.107 -14.482 1.00 14.51 190 ALA A N 1
ATOM 1464 C CA . ALA A 1 190 ? 68.175 -7.913 -14.383 1.00 14.77 190 ALA A CA 1
ATOM 1465 C C . ALA A 1 190 ? 68.727 -9.283 -14.769 1.00 13.95 190 ALA A C 1
ATOM 1466 O O . ALA A 1 190 ? 68.204 -10.312 -14.326 1.00 12.09 190 ALA A O 1
ATOM 1468 N N . TYR A 1 191 ? 69.761 -9.295 -15.604 1.00 11.13 191 TYR A N 1
ATOM 1469 C CA . TYR A 1 191 ? 70.380 -10.541 -16.052 1.00 14.35 191 TYR A CA 1
ATOM 1470 C C . TYR A 1 191 ? 71.883 -10.337 -16.120 1.00 12.65 191 TYR A C 1
ATOM 1471 O O . TYR A 1 191 ? 72.361 -9.212 -16.162 1.00 16.01 191 TYR A O 1
ATOM 1480 N N . ARG A 1 192 ? 72.628 -11.435 -16.143 1.00 14.60 192 ARG A N 1
ATOM 1481 C CA . ARG A 1 192 ? 74.058 -11.333 -16.355 1.00 16.02 192 ARG A CA 1
ATOM 1482 C C . ARG A 1 192 ? 74.036 -11.367 -17.885 1.00 16.09 192 ARG A C 1
ATOM 1483 O O . ARG A 1 192 ? 73.317 -12.178 -18.478 1.00 13.19 192 ARG A O 1
ATOM 1491 N N . ALA A 1 193 ? 74.782 -10.482 -18.533 1.00 14.48 193 ALA A N 1
ATOM 1492 C CA . ALA A 1 193 ? 74.780 -10.442 -19.993 1.00 15.42 193 ALA A CA 1
ATOM 1493 C C . ALA A 1 193 ? 74.983 -11.824 -20.618 1.00 20.23 193 ALA A C 1
ATOM 1494 O O . ALA A 1 193 ? 74.300 -12.189 -21.575 1.00 19.40 193 ALA A O 1
ATOM 1496 N N . GLY A 1 194 ? 75.916 -12.592 -20.069 1.00 19.61 194 GLY A N 1
ATOM 1497 C CA . GLY A 1 194 ? 76.190 -13.913 -20.602 1.00 22.69 194 GLY A CA 1
ATOM 1498 C C . GLY A 1 194 ? 75.024 -14.880 -20.520 1.00 20.91 194 GLY A C 1
ATOM 1499 O O . GLY A 1 194 ? 74.892 -15.768 -21.361 1.00 23.25 194 GLY A O 1
ATOM 1500 N N . PHE A 1 195 ? 74.174 -14.713 -19.514 1.00 18.88 195 PHE A N 1
ATOM 1501 C CA . PHE A 1 195 ? 73.024 -15.591 -19.342 1.00 20.88 195 PHE A CA 1
ATOM 1502 C C . PHE A 1 195 ? 71.949 -15.402 -20.412 1.00 21.63 195 PHE A C 1
ATOM 1503 O O . PHE A 1 195 ? 71.281 -16.355 -20.798 1.00 17.48 195 PHE A O 1
ATOM 1511 N N . ILE A 1 196 ? 71.771 -14.175 -20.885 1.00 24.03 196 ILE A N 1
ATOM 1512 C CA . ILE A 1 196 ? 70.756 -13.925 -21.903 1.00 25.46 196 ILE A CA 1
ATOM 1513 C C . ILE A 1 196 ? 71.004 -14.833 -23.101 1.00 24.14 196 ILE A C 1
ATOM 1514 O O . ILE A 1 196 ? 70.076 -15.422 -23.654 1.00 24.80 196 ILE A O 1
ATOM 1519 N N . LYS A 1 197 ? 72.268 -14.960 -23.484 1.00 25.24 197 LYS A N 1
ATOM 1520 C CA . LYS A 1 197 ? 72.651 -15.805 -24.608 1.00 23.57 197 LYS A CA 1
ATOM 1521 C C . LYS A 1 197 ? 72.227 -17.259 -24.375 1.00 23.07 197 LYS A C 1
ATOM 1522 O O . LYS A 1 197 ? 71.734 -17.930 -25.283 1.00 24.02 197 LYS A O 1
ATOM 1528 N N . GLN A 1 198 ? 72.431 -17.745 -23.155 1.00 18.94 198 GLN A N 1
ATOM 1529 C CA . GLN A 1 198 ? 72.060 -19.112 -22.796 1.00 19.47 198 GLN A CA 1
ATOM 1530 C C . GLN A 1 198 ? 70.537 -19.254 -22.823 1.00 19.36 198 GLN A C 1
ATOM 1531 O O . GLN A 1 198 ? 69.994 -20.229 -23.346 1.00 21.20 198 GLN A O 1
ATOM 1537 N N . TYR A 1 199 ? 69.869 -18.266 -22.238 1.00 17.55 199 TYR A N 1
ATOM 1538 C CA . TYR A 1 199 ? 68.408 -18.195 -22.152 1.00 18.45 199 TYR A CA 1
ATOM 1539 C C . TYR A 1 199 ? 67.780 -18.412 -23.526 1.00 24.28 199 TYR A C 1
ATOM 1540 O O . TYR A 1 199 ? 66.919 -19.276 -23.699 1.00 25.10 199 TYR A O 1
ATOM 1549 N N . VAL A 1 200 ? 68.221 -17.628 -24.505 1.00 24.56 200 VAL A N 1
ATOM 1550 C CA . VAL A 1 200 ? 67.680 -17.729 -25.854 1.00 26.78 200 VAL A CA 1
ATOM 1551 C C . VAL A 1 200 ? 68.091 -19.008 -26.584 1.00 27.70 200 VAL A C 1
ATOM 1552 O O . VAL A 1 200 ? 67.417 -19.433 -27.523 1.00 28.53 200 VAL A O 1
ATOM 1556 N N . GLN A 1 201 ? 69.183 -19.625 -26.141 1.00 28.55 201 GLN A N 1
ATOM 1557 C CA . GLN A 1 201 ? 69.668 -20.854 -26.757 1.00 28.68 201 GLN A CA 1
ATOM 1558 C C . GLN A 1 201 ? 68.870 -22.076 -26.304 1.00 30.12 201 GLN A C 1
ATOM 1559 O O . GLN A 1 201 ? 68.815 -23.086 -27.009 1.00 26.52 201 GLN A O 1
ATOM 1565 N N . TRP A 1 202 ? 68.266 -21.993 -25.121 1.00 27.03 202 TRP A N 1
ATOM 1566 C CA . TRP A 1 202 ? 67.465 -23.101 -24.615 1.00 23.09 202 TRP A CA 1
ATOM 1567 C C . TRP A 1 202 ? 66.263 -23.305 -25.527 1.00 24.43 202 TRP A C 1
ATOM 1568 O O . TRP A 1 202 ? 65.660 -22.341 -25.997 1.00 26.81 202 TRP A O 1
ATOM 1579 N N . ALA A 1 203 ? 65.924 -24.562 -25.781 1.00 24.88 203 ALA A N 1
ATOM 1580 C CA . ALA A 1 203 ? 64.799 -24.887 -26.647 1.00 29.28 203 ALA A CA 1
ATOM 1581 C C . ALA A 1 203 ? 63.473 -24.388 -26.083 1.00 30.34 203 ALA A C 1
ATOM 1582 O O . ALA A 1 203 ? 63.323 -24.225 -24.872 1.00 29.05 203 ALA A O 1
ATOM 1584 N N . PRO A 1 204 ? 62.499 -24.114 -26.965 1.00 30.81 204 PRO A N 1
ATOM 1585 C CA . PRO A 1 204 ? 61.183 -23.641 -26.531 1.00 30.17 204 PRO A CA 1
ATOM 1586 C C . PRO A 1 204 ? 60.568 -24.742 -25.676 1.00 27.28 204 PRO A C 1
ATOM 1587 O O . PRO A 1 204 ? 60.779 -25.924 -25.941 1.00 30.28 204 PRO A O 1
ATOM 1591 N N . THR A 1 205 ? 59.814 -24.362 -24.653 1.00 25.80 205 THR A N 1
ATOM 1592 C CA . THR A 1 205 ? 59.208 -25.350 -23.768 1.00 25.06 205 THR A CA 1
ATOM 1593 C C . THR A 1 205 ? 57.697 -25.412 -23.911 1.00 24.97 205 THR A C 1
ATOM 1594 O O . THR A 1 205 ? 57.058 -24.425 -24.264 1.00 22.30 205 THR A O 1
ATOM 1598 N N . GLN A 1 206 ? 57.135 -26.584 -23.642 1.00 26.61 206 GLN A N 1
ATOM 1599 C CA . GLN A 1 206 ? 55.692 -26.783 -23.718 1.00 26.56 206 GLN A CA 1
ATOM 1600 C C . GLN A 1 206 ? 55.053 -25.882 -22.673 1.00 26.55 206 GLN A C 1
ATOM 1601 O O . GLN A 1 206 ? 53.954 -25.360 -22.854 1.00 23.80 206 GLN A O 1
ATOM 1607 N N . LEU A 1 207 ? 55.777 -25.697 -21.578 1.00 23.44 207 LEU A N 1
ATOM 1608 C CA . LEU A 1 207 ? 55.313 -24.879 -20.474 1.00 22.22 207 LEU A CA 1
ATOM 1609 C C . LEU A 1 207 ? 55.117 -23.410 -20.856 1.00 18.62 207 LEU A C 1
ATOM 1610 O O . LEU A 1 207 ? 54.063 -22.833 -20.589 1.00 19.24 207 LEU A O 1
ATOM 1615 N N . GLU A 1 208 ? 56.123 -22.804 -21.483 1.00 18.93 208 GLU A N 1
ATOM 1616 C CA . GLU A 1 208 ? 56.017 -21.399 -21.867 1.00 17.92 208 GLU A CA 1
ATOM 1617 C C . GLU A 1 208 ? 54.976 -21.183 -22.953 1.00 22.08 208 GLU A C 1
ATOM 1618 O O . GLU A 1 208 ? 54.327 -20.142 -22.993 1.00 20.34 208 GLU A O 1
ATOM 1624 N N . ASN A 1 209 ? 54.824 -22.168 -23.833 1.00 22.89 209 ASN A N 1
ATOM 1625 C CA . ASN A 1 209 ? 53.864 -22.070 -24.923 1.00 24.48 209 ASN A CA 1
ATOM 1626 C C . ASN A 1 209 ? 52.427 -22.116 -24.415 1.00 22.93 209 ASN A C 1
ATOM 1627 O O . ASN A 1 209 ? 51.538 -21.492 -24.989 1.00 26.07 209 ASN A O 1
ATOM 1632 N N . LEU A 1 210 ? 52.201 -22.855 -23.336 1.00 20.48 210 LEU A N 1
ATOM 1633 C CA . LEU A 1 210 ? 50.864 -22.960 -22.768 1.00 20.34 210 LEU A CA 1
ATOM 1634 C C . LEU A 1 210 ? 50.488 -21.691 -22.018 1.00 18.96 210 LEU A C 1
ATOM 1635 O O . LEU A 1 210 ? 49.471 -21.068 -22.312 1.00 16.23 210 LEU A O 1
ATOM 1640 N N . GLU A 1 211 ? 51.323 -21.304 -21.056 1.00 19.20 211 GLU A N 1
ATOM 1641 C CA . GLU A 1 211 ? 51.078 -20.111 -20.252 1.00 18.19 211 GLU A CA 1
ATOM 1642 C C . GLU A 1 211 ? 51.368 -18.818 -21.025 1.00 17.79 211 GLU A C 1
ATOM 1643 O O . GLU A 1 211 ? 50.901 -17.751 -20.643 1.00 17.26 211 GLU A O 1
ATOM 1649 N N . LYS A 1 212 ? 52.123 -18.925 -22.115 1.00 16.70 212 LYS A N 1
ATOM 1650 C CA . LYS A 1 212 ? 52.510 -17.752 -22.900 1.00 19.32 212 LYS A CA 1
ATOM 1651 C C . LYS A 1 212 ? 53.346 -16.838 -22.001 1.00 19.16 212 LYS A C 1
ATOM 1652 O O . LYS A 1 212 ? 53.150 -15.618 -21.952 1.00 16.38 212 LYS A O 1
ATOM 1658 N N . LEU A 1 213 ? 54.273 -17.467 -21.280 1.00 18.36 213 LEU A N 1
ATOM 1659 C CA . LEU A 1 213 ? 55.186 -16.789 -20.368 1.00 16.54 213 LEU A CA 1
ATOM 1660 C C . LEU A 1 213 ? 56.604 -17.267 -20.662 1.00 19.33 213 LEU A C 1
ATOM 1661 O O . LEU A 1 213 ? 57.006 -18.359 -20.243 1.00 15.91 213 LEU A O 1
ATOM 1666 N N . GLU A 1 214 ? 57.353 -16.439 -21.382 1.00 17.12 214 GLU A N 1
ATOM 1667 C CA . GLU A 1 214 ? 58.727 -16.751 -21.761 1.00 17.60 214 GLU A CA 1
ATOM 1668 C C . GLU A 1 214 ? 59.631 -17.117 -20.587 1.00 16.36 214 GLU A C 1
ATOM 1669 O O . GLU A 1 214 ? 60.532 -17.947 -20.727 1.00 18.83 214 GLU A O 1
ATOM 1675 N N . GLN A 1 215 ? 59.401 -16.501 -19.431 1.00 18.35 215 GLN A N 1
ATOM 1676 C CA . GLN A 1 215 ? 60.252 -16.765 -18.275 1.00 16.48 215 GLN A CA 1
ATOM 1677 C C . GLN A 1 215 ? 60.127 -18.176 -17.720 1.00 18.23 215 GLN A C 1
ATOM 1678 O O . GLN A 1 215 ? 60.953 -18.603 -16.912 1.00 17.88 215 GLN A O 1
ATOM 1684 N N . LEU A 1 216 ? 59.097 -18.907 -18.128 1.00 14.47 216 LEU A N 1
ATOM 1685 C CA . LEU A 1 216 ? 58.961 -20.258 -17.614 1.00 16.30 216 LEU A CA 1
ATOM 1686 C C . LEU A 1 216 ? 60.037 -21.162 -18.214 1.00 18.26 216 LEU A C 1
ATOM 1687 O O . LEU A 1 216 ? 60.292 -22.252 -17.701 1.00 14.90 216 LEU A O 1
ATOM 1692 N N . ARG A 1 217 ? 60.672 -20.703 -19.296 1.00 17.86 217 ARG A N 1
ATOM 1693 C CA . ARG A 1 217 ? 61.734 -21.476 -19.934 1.00 14.63 217 ARG A CA 1
ATOM 1694 C C . ARG A 1 217 ? 62.911 -21.582 -18.969 1.00 17.83 217 ARG A C 1
ATOM 1695 O O . ARG A 1 217 ? 63.596 -22.599 -18.920 1.00 18.32 217 ARG A O 1
ATOM 1703 N N . VAL A 1 218 ? 63.129 -20.520 -18.196 1.00 17.03 218 VAL A N 1
ATOM 1704 C CA . VAL A 1 218 ? 64.216 -20.474 -17.227 1.00 15.77 218 VAL A CA 1
ATOM 1705 C C . VAL A 1 218 ? 63.939 -21.431 -16.061 1.00 18.65 218 VAL A C 1
ATOM 1706 O O . VAL A 1 218 ? 64.817 -22.199 -15.656 1.00 16.53 218 VAL A O 1
ATOM 1710 N N . LEU A 1 219 ? 62.721 -21.397 -15.525 1.00 15.53 219 LEU A N 1
ATOM 1711 C CA . LEU A 1 219 ? 62.371 -22.298 -14.432 1.00 14.44 219 LEU A CA 1
ATOM 1712 C C . LEU A 1 219 ? 62.417 -23.743 -14.919 1.00 15.52 219 LEU A C 1
ATOM 1713 O O . LEU A 1 219 ? 62.879 -24.626 -14.203 1.00 12.71 219 LEU A O 1
ATOM 1718 N N . TYR A 1 220 ? 61.932 -23.984 -16.135 1.00 10.92 220 TYR A N 1
ATOM 1719 C CA . TYR A 1 220 ? 61.939 -25.342 -16.675 1.00 15.91 220 TYR A CA 1
ATOM 1720 C C . TYR A 1 220 ? 63.361 -25.893 -16.768 1.00 14.97 220 TYR A C 1
ATOM 1721 O O . TYR A 1 220 ? 63.590 -27.083 -16.530 1.00 16.61 220 TYR A O 1
ATOM 1730 N N . ASN A 1 221 ? 64.316 -25.027 -17.109 1.00 13.81 221 ASN A N 1
ATOM 1731 C CA . ASN A 1 221 ? 65.716 -25.441 -17.207 1.00 16.23 221 ASN A CA 1
ATOM 1732 C C . ASN A 1 221 ? 66.450 -25.375 -15.864 1.00 17.28 221 ASN A C 1
ATOM 1733 O O . ASN A 1 221 ? 67.683 -25.404 -15.812 1.00 19.95 221 ASN A O 1
ATOM 1738 N N . GLY A 1 222 ? 65.681 -25.275 -14.782 1.00 14.49 222 GLY A N 1
ATOM 1739 C CA . GLY A 1 222 ? 66.247 -25.257 -13.443 1.00 19.36 222 GLY A CA 1
ATOM 1740 C C . GLY A 1 222 ? 67.143 -24.110 -13.015 1.00 20.94 222 GLY A C 1
ATOM 1741 O O . GLY A 1 222 ? 67.984 -24.283 -12.127 1.00 18.26 222 GLY A O 1
ATOM 1742 N N . GLU A 1 223 ? 66.969 -22.944 -13.628 1.00 17.64 223 GLU A N 1
ATOM 1743 C CA . GLU A 1 223 ? 67.778 -21.780 -13.280 1.00 18.26 223 GLU A CA 1
ATOM 1744 C C . GLU A 1 223 ? 67.080 -20.964 -12.199 1.00 17.13 223 GLU A C 1
ATOM 1745 O O . GLU A 1 223 ? 65.907 -20.616 -12.327 1.00 17.44 223 GLU A O 1
ATOM 1751 N N . ARG A 1 224 ? 67.806 -20.654 -11.133 1.00 12.60 224 ARG A N 1
ATOM 1752 C CA . ARG A 1 224 ? 67.240 -19.883 -10.040 1.00 14.04 224 ARG A CA 1
ATOM 1753 C C . ARG A 1 224 ? 66.949 -18.429 -10.426 1.00 15.36 224 ARG A C 1
ATOM 1754 O O . ARG A 1 224 ? 67.772 -17.756 -11.049 1.00 15.93 224 ARG A O 1
ATOM 1762 N N . ILE A 1 225 ? 65.756 -17.963 -10.067 1.00 14.01 225 ILE A N 1
ATOM 1763 C CA . ILE A 1 225 ? 65.342 -16.595 -10.336 1.00 11.38 225 ILE A CA 1
ATOM 1764 C C . ILE A 1 225 ? 64.961 -15.961 -9.010 1.00 15.94 225 ILE A C 1
ATOM 1765 O O . ILE A 1 225 ? 64.239 -16.568 -8.217 1.00 15.16 225 ILE A O 1
ATOM 1770 N N . HIS A 1 226 ? 65.449 -14.751 -8.757 1.00 14.64 226 HIS A N 1
ATOM 1771 C CA . HIS A 1 226 ? 65.097 -14.071 -7.520 1.00 13.44 226 HIS A CA 1
ATOM 1772 C C . HIS A 1 226 ? 64.088 -12.965 -7.788 1.00 14.53 226 HIS A C 1
ATOM 1773 O O . HIS A 1 226 ? 64.265 -12.152 -8.696 1.00 13.77 226 HIS A O 1
ATOM 1780 N N . VAL A 1 227 ? 63.025 -12.952 -6.990 1.00 13.06 227 VAL A N 1
ATOM 1781 C CA . VAL A 1 227 ? 61.984 -11.943 -7.106 1.00 14.95 227 VAL A CA 1
ATOM 1782 C C . VAL A 1 227 ? 61.746 -11.346 -5.736 1.00 16.05 227 VAL A C 1
ATOM 1783 O O . VAL A 1 227 ? 61.689 -12.059 -4.731 1.00 18.39 227 VAL A O 1
ATOM 1787 N N . GLU A 1 228 ? 61.614 -10.029 -5.701 1.00 16.58 228 GLU A N 1
ATOM 1788 C CA . GLU A 1 228 ? 61.394 -9.319 -4.455 1.00 18.28 228 GLU A CA 1
ATOM 1789 C C . GLU A 1 228 ? 60.322 -8.260 -4.650 1.00 19.82 228 GLU A C 1
ATOM 1790 O O . GLU A 1 228 ? 60.108 -7.779 -5.767 1.00 14.73 228 GLU A O 1
ATOM 1796 N N . LEU A 1 229 ? 59.649 -7.911 -3.559 1.00 17.33 229 LEU A N 1
ATOM 1797 C CA . LEU A 1 229 ? 58.609 -6.893 -3.585 1.00 18.70 229 LEU A CA 1
ATOM 1798 C C . LEU A 1 229 ? 59.267 -5.575 -3.984 1.00 15.67 229 LEU A C 1
ATOM 1799 O O . LEU A 1 229 ? 60.237 -5.142 -3.356 1.00 14.98 229 LEU A O 1
ATOM 1804 N N . ALA A 1 230 ? 58.742 -4.942 -5.028 1.00 16.24 230 ALA A N 1
ATOM 1805 C CA . ALA A 1 230 ? 59.293 -3.673 -5.500 1.00 15.60 230 ALA A CA 1
ATOM 1806 C C . ALA A 1 230 ? 59.190 -2.594 -4.419 1.00 17.43 230 ALA A C 1
ATOM 1807 O O . ALA A 1 230 ? 58.178 -2.502 -3.721 1.00 15.53 230 ALA A O 1
ATOM 1809 N N . LYS A 1 231 ? 60.234 -1.776 -4.291 1.00 18.28 231 LYS A N 1
ATOM 1810 C CA . LYS A 1 231 ? 60.243 -0.704 -3.295 1.00 21.15 231 LYS A CA 1
ATOM 1811 C C . LYS A 1 231 ? 59.152 0.322 -3.568 1.00 21.48 231 LYS A C 1
ATOM 1812 O O . LYS A 1 231 ? 58.680 0.994 -2.652 1.00 23.69 231 LYS A O 1
ATOM 1818 N N . GLU A 1 232 ? 58.768 0.446 -4.836 1.00 20.56 232 GLU A N 1
ATOM 1819 C CA . GLU A 1 232 ? 57.719 1.370 -5.258 1.00 20.59 232 GLU A CA 1
ATOM 1820 C C . GLU A 1 232 ? 56.936 0.747 -6.415 1.00 20.34 232 GLU A C 1
ATOM 1821 O O . GLU A 1 232 ? 57.513 0.086 -7.276 1.00 19.05 232 GLU A O 1
ATOM 1827 N N . VAL A 1 233 ? 55.622 0.944 -6.420 1.00 17.32 233 VAL A N 1
ATOM 1828 C CA . VAL A 1 233 ? 54.771 0.402 -7.474 1.00 18.95 233 VAL A CA 1
ATOM 1829 C C . VAL A 1 233 ? 54.905 1.234 -8.747 1.00 19.63 233 VAL A C 1
ATOM 1830 O O . VAL A 1 233 ? 54.552 2.413 -8.767 1.00 21.72 233 VAL A O 1
ATOM 1834 N N . PRO A 1 234 ? 55.423 0.632 -9.827 1.00 19.93 234 PRO A N 1
ATOM 1835 C CA . PRO A 1 234 ? 55.586 1.355 -11.092 1.00 20.25 234 PRO A CA 1
ATOM 1836 C C . PRO A 1 234 ? 54.260 1.514 -11.832 1.00 22.29 234 PRO A C 1
ATOM 1837 O O . PRO A 1 234 ? 53.384 0.653 -11.742 1.00 19.45 234 PRO A O 1
ATOM 1841 N N . ALA A 1 235 ? 54.119 2.622 -12.556 1.00 21.57 235 ALA A N 1
ATOM 1842 C CA . ALA A 1 235 ? 52.908 2.890 -13.323 1.00 21.17 235 ALA A CA 1
ATOM 1843 C C . ALA A 1 235 ? 52.861 1.966 -14.528 1.00 21.33 235 ALA A C 1
ATOM 1844 O O . ALA A 1 235 ? 53.895 1.494 -15.000 1.00 25.58 235 ALA A O 1
ATOM 1846 N N . VAL A 1 236 ? 51.657 1.699 -15.019 1.00 22.00 236 VAL A N 1
ATOM 1847 C CA . VAL A 1 236 ? 51.494 0.848 -16.189 1.00 23.52 236 VAL A CA 1
ATOM 1848 C C . VAL A 1 236 ? 52.084 1.611 -17.371 1.00 23.54 236 VAL A C 1
ATOM 1849 O O . VAL A 1 236 ? 52.042 2.843 -17.401 1.00 24.43 236 VAL A O 1
ATOM 1853 N N . GLY A 1 237 ? 52.642 0.883 -18.331 1.00 20.76 237 GLY A N 1
ATOM 1854 C CA . GLY A 1 237 ? 53.231 1.519 -19.497 1.00 20.46 237 GLY A CA 1
ATOM 1855 C C . GLY A 1 237 ? 52.184 2.177 -20.377 1.00 22.39 237 GLY A C 1
ATOM 1856 O O . GLY A 1 237 ? 51.024 1.765 -20.393 1.00 21.59 237 GLY A O 1
ATOM 1857 N N . VAL A 1 238 ? 52.600 3.200 -21.115 1.00 18.17 238 VAL A N 1
ATOM 1858 C CA . VAL A 1 238 ? 51.709 3.944 -22.000 1.00 17.48 238 VAL A CA 1
ATOM 1859 C C . VAL A 1 238 ? 51.487 3.207 -23.317 1.00 19.59 238 VAL A C 1
ATOM 1860 O O . VAL A 1 238 ? 52.444 2.869 -24.009 1.00 21.11 238 VAL A O 1
ATOM 1864 N N . ASP A 1 239 ? 50.227 2.953 -23.666 1.00 17.42 239 ASP A N 1
ATOM 1865 C CA . ASP A 1 239 ? 49.938 2.270 -24.926 1.00 22.10 239 ASP A CA 1
ATOM 1866 C C . ASP A 1 239 ? 48.662 2.787 -25.584 1.00 25.17 239 ASP A C 1
ATOM 1867 O O . ASP A 1 239 ? 48.269 2.301 -26.643 1.00 30.56 239 ASP A O 1
ATOM 1872 N N . THR A 1 240 ? 48.015 3.763 -24.947 1.00 25.29 240 THR A N 1
ATOM 1873 C CA . THR A 1 240 ? 46.789 4.363 -25.474 1.00 26.04 240 THR A CA 1
ATOM 1874 C C . THR A 1 240 ? 46.889 5.878 -25.360 1.00 24.12 240 THR A C 1
ATOM 1875 O O . THR A 1 240 ? 47.708 6.398 -24.604 1.00 21.93 240 THR A O 1
ATOM 1879 N N . ALA A 1 241 ? 46.048 6.584 -26.107 1.00 22.46 241 ALA A N 1
ATOM 1880 C CA . ALA A 1 241 ? 46.046 8.040 -26.059 1.00 24.49 241 ALA A CA 1
ATOM 1881 C C . ALA A 1 241 ? 45.650 8.495 -24.654 1.00 23.38 241 ALA A C 1
ATOM 1882 O O . ALA A 1 241 ? 46.153 9.504 -24.155 1.00 22.78 241 ALA A O 1
ATOM 1884 N N . GLU A 1 242 ? 44.753 7.742 -24.019 1.00 21.69 242 GLU A N 1
ATOM 1885 C CA . GLU A 1 242 ? 44.303 8.063 -22.663 1.00 22.59 242 GLU A CA 1
ATOM 1886 C C . GLU A 1 242 ? 45.473 8.013 -21.682 1.00 22.52 242 GLU A C 1
ATOM 1887 O O . GLU A 1 242 ? 45.655 8.927 -20.881 1.00 18.57 242 GLU A O 1
ATOM 1893 N N . ASP A 1 243 ? 46.255 6.937 -21.749 1.00 20.01 243 ASP A N 1
ATOM 1894 C CA . ASP A 1 243 ? 47.415 6.772 -20.878 1.00 22.59 243 ASP A CA 1
ATOM 1895 C C . ASP A 1 243 ? 48.406 7.911 -21.101 1.00 21.28 243 ASP A C 1
ATOM 1896 O O . ASP A 1 243 ? 49.001 8.427 -20.155 1.00 20.10 243 ASP A O 1
ATOM 1901 N N . LEU A 1 244 ? 48.582 8.296 -22.360 1.00 19.72 244 LEU A N 1
ATOM 1902 C CA . LEU A 1 244 ? 49.500 9.379 -22.699 1.00 17.88 244 LEU A CA 1
ATOM 1903 C C . LEU A 1 244 ? 49.014 10.677 -22.058 1.00 21.09 244 LEU A C 1
ATOM 1904 O O . LEU A 1 244 ? 49.803 11.429 -21.489 1.00 21.12 244 LEU A O 1
ATOM 1909 N N . GLU A 1 245 ? 47.710 10.933 -22.139 1.00 18.99 245 GLU A N 1
ATOM 1910 C CA . GLU A 1 245 ? 47.140 12.142 -21.549 1.00 18.83 245 GLU A CA 1
ATOM 1911 C C . GLU A 1 245 ? 47.390 12.151 -20.038 1.00 17.35 245 GLU A C 1
ATOM 1912 O O . GLU A 1 245 ? 47.712 13.185 -19.452 1.00 20.12 245 GLU A O 1
ATOM 1918 N N . LYS A 1 246 ? 47.243 10.989 -19.411 1.00 15.70 246 LYS A N 1
ATOM 1919 C CA . LYS A 1 246 ? 47.450 10.868 -17.976 1.00 16.03 246 LYS A CA 1
ATOM 1920 C C . LYS A 1 246 ? 48.883 11.244 -17.594 1.00 18.47 246 LYS A C 1
ATOM 1921 O O . LYS A 1 246 ? 49.101 12.055 -16.690 1.00 21.50 246 LYS A O 1
ATOM 1927 N N . VAL A 1 247 ? 49.858 10.653 -18.279 1.00 20.30 247 VAL A N 1
ATOM 1928 C CA . VAL A 1 247 ? 51.256 10.952 -17.983 1.00 20.08 247 VAL A CA 1
ATOM 1929 C C . VAL A 1 247 ? 51.544 12.438 -18.176 1.00 19.92 247 VAL A C 1
ATOM 1930 O O . VAL A 1 247 ? 52.222 13.053 -17.353 1.00 18.69 247 VAL A O 1
ATOM 1934 N N . ARG A 1 248 ? 51.017 13.016 -19.254 1.00 18.58 248 ARG A N 1
ATOM 1935 C CA . ARG A 1 248 ? 51.221 14.439 -19.523 1.00 19.12 248 ARG A CA 1
ATOM 1936 C C . ARG A 1 248 ? 50.699 15.292 -18.376 1.00 21.36 248 ARG A C 1
ATOM 1937 O O . ARG A 1 248 ? 51.331 16.277 -17.970 1.00 18.21 248 ARG A O 1
ATOM 1945 N N . ALA A 1 249 ? 49.543 14.909 -17.843 1.00 18.16 249 ALA A N 1
ATOM 1946 C CA . ALA A 1 249 ? 48.947 15.653 -16.746 1.00 19.70 249 ALA A CA 1
ATOM 1947 C C . ALA A 1 249 ? 49.790 15.525 -15.485 1.00 21.88 249 ALA A C 1
ATOM 1948 O O . ALA A 1 249 ? 49.942 16.490 -14.731 1.00 23.04 249 ALA A O 1
ATOM 1950 N N . ILE A 1 250 ? 50.343 14.336 -15.255 1.00 22.69 250 ILE A N 1
ATOM 1951 C CA . ILE A 1 250 ? 51.162 14.112 -14.071 1.00 23.29 250 ILE A CA 1
ATOM 1952 C C . ILE A 1 250 ? 52.454 14.919 -14.116 1.00 22.93 250 ILE A C 1
ATOM 1953 O O . ILE A 1 250 ? 52.848 15.519 -13.119 1.00 26.52 250 ILE A O 1
ATOM 1958 N N . LEU A 1 251 ? 53.116 14.936 -15.269 1.00 20.91 251 LEU A N 1
ATOM 1959 C CA . LEU A 1 251 ? 54.357 15.683 -15.396 1.00 23.49 251 LEU A CA 1
ATOM 1960 C C . LEU A 1 251 ? 54.092 17.184 -15.389 1.00 25.07 251 LEU A C 1
ATOM 1961 O O . LEU A 1 251 ? 54.956 17.970 -15.010 1.00 27.27 251 LEU A O 1
ATOM 1966 N N . ALA A 1 252 ? 52.887 17.577 -15.788 1.00 20.58 252 ALA A N 1
ATOM 1967 C CA . ALA A 1 252 ? 52.519 18.988 -15.796 1.00 26.21 252 ALA A CA 1
ATOM 1968 C C . ALA A 1 252 ? 52.335 19.454 -14.354 1.00 29.46 252 ALA A C 1
ATOM 1969 O O . ALA A 1 252 ? 52.749 20.551 -13.984 1.00 30.27 252 ALA A O 1
ATOM 1971 N N . ALA A 1 253 ? 51.715 18.604 -13.544 1.00 31.78 253 ALA A N 1
ATOM 1972 C CA . ALA A 1 253 ? 51.462 18.917 -12.141 1.00 31.20 253 ALA A CA 1
ATOM 1973 C C . ALA A 1 253 ? 52.753 18.965 -11.326 1.00 33.28 253 ALA A C 1
ATOM 1974 O O . ALA A 1 253 ? 52.886 19.769 -10.398 1.00 29.48 253 ALA A O 1
ATOM 1976 N N . ASN A 1 254 ? 53.700 18.101 -11.677 1.00 34.09 254 ASN A N 1
ATOM 1977 C CA . ASN A 1 254 ? 54.975 18.037 -10.970 1.00 38.03 254 ASN A CA 1
ATOM 1978 C C . ASN A 1 254 ? 55.940 19.190 -11.259 1.00 39.38 254 ASN A C 1
ATOM 1979 O O . ASN A 1 254 ? 57.091 19.149 -10.833 1.00 38.81 254 ASN A O 1
ATOM 1984 N N . GLY A 1 255 ? 55.484 20.222 -11.964 1.00 46.62 255 GLY A N 1
ATOM 1985 C CA . GLY A 1 255 ? 56.369 21.349 -12.262 1.00 51.20 255 GLY A CA 1
ATOM 1986 C C . GLY A 1 255 ? 55.705 22.725 -12.271 1.00 53.00 255 GLY A C 1
ATOM 1987 O O . GLY A 1 255 ? 55.664 23.393 -13.303 1.00 53.23 255 GLY A O 1
ATOM 1988 N N . SER A 1 256 ? 55.198 23.151 -11.111 1.00 55.28 256 SER A N 1
ATOM 1989 C CA . SER A 1 256 ? 54.562 24.459 -11.025 1.00 56.13 256 SER A CA 1
ATOM 1990 C C . SER A 1 256 ? 54.499 24.943 -9.580 1.00 57.15 256 SER A C 1
ATOM 1991 O O . SER A 1 256 ? 54.216 24.115 -8.694 1.00 58.71 256 SER A O 1
ATOM 1993 N N . SER B 1 2 ? 68.193 -50.588 0.427 1.00 31.58 2 SER B N 1
ATOM 1994 C CA . SER B 1 2 ? 66.979 -51.076 1.138 1.00 29.64 2 SER B CA 1
ATOM 1995 C C . SER B 1 2 ? 66.153 -49.898 1.635 1.00 27.32 2 SER B C 1
ATOM 1996 O O . SER B 1 2 ? 66.612 -48.756 1.612 1.00 27.27 2 SER B O 1
ATOM 1999 N N . PHE B 1 3 ? 64.931 -50.173 2.082 1.00 23.27 3 PHE B N 1
ATOM 2000 C CA . PHE B 1 3 ? 64.062 -49.115 2.586 1.00 18.41 3 PHE B CA 1
ATOM 2001 C C . PHE B 1 3 ? 62.986 -49.669 3.507 1.00 18.20 3 PHE B C 1
ATOM 2002 O O . PHE B 1 3 ? 62.681 -50.866 3.484 1.00 15.44 3 PHE B O 1
ATOM 2010 N N . THR B 1 4 ? 62.430 -48.784 4.324 1.00 15.67 4 THR B N 1
ATOM 2011 C CA . THR B 1 4 ? 61.383 -49.133 5.271 1.00 15.56 4 THR B CA 1
ATOM 2012 C C . THR B 1 4 ? 60.084 -48.436 4.898 1.00 15.64 4 THR B C 1
ATOM 2013 O O . THR B 1 4 ? 60.071 -47.240 4.607 1.00 15.99 4 THR B O 1
ATOM 2017 N N . VAL B 1 5 ? 58.995 -49.195 4.907 1.00 15.17 5 VAL B N 1
ATOM 2018 C CA . VAL B 1 5 ? 57.682 -48.653 4.594 1.00 14.28 5 VAL B CA 1
ATOM 2019 C C . VAL B 1 5 ? 56.921 -48.481 5.905 1.00 13.69 5 VAL B C 1
ATOM 2020 O O . VAL B 1 5 ? 56.937 -49.373 6.749 1.00 12.63 5 VAL B O 1
ATOM 2024 N N . ILE B 1 6 ? 56.280 -47.328 6.079 1.00 13.66 6 ILE B N 1
ATOM 2025 C CA . ILE B 1 6 ? 55.487 -47.059 7.273 1.00 14.09 6 ILE B CA 1
ATOM 2026 C C . ILE B 1 6 ? 54.072 -46.802 6.770 1.00 13.05 6 ILE B C 1
ATOM 2027 O O . ILE B 1 6 ? 53.862 -45.962 5.898 1.00 15.58 6 ILE B O 1
ATOM 2032 N N . ILE B 1 7 ? 53.112 -47.543 7.313 1.00 11.68 7 ILE B N 1
ATOM 2033 C CA . ILE B 1 7 ? 51.720 -47.431 6.893 1.00 14.81 7 ILE B CA 1
ATOM 2034 C C . ILE B 1 7 ? 50.820 -46.830 7.960 1.00 18.91 7 ILE B C 1
ATOM 2035 O O . ILE B 1 7 ? 50.561 -47.460 8.986 1.00 16.95 7 ILE B O 1
ATOM 2040 N N . PRO B 1 8 ? 50.354 -45.591 7.747 1.00 22.58 8 PRO B N 1
ATOM 2041 C CA . PRO B 1 8 ? 49.467 -44.974 8.737 1.00 25.80 8 PRO B CA 1
ATOM 2042 C C . PRO B 1 8 ? 48.137 -45.723 8.671 1.00 28.08 8 PRO B C 1
ATOM 2043 O O . PRO B 1 8 ? 47.602 -45.955 7.581 1.00 29.81 8 PRO B O 1
ATOM 2047 N N . ALA B 1 9 ? 47.612 -46.120 9.822 1.00 27.47 9 ALA B N 1
ATOM 2048 C CA . ALA B 1 9 ? 46.348 -46.841 9.865 1.00 28.62 9 ALA B CA 1
ATOM 2049 C C . ALA B 1 9 ? 45.385 -46.145 10.813 1.00 35.90 9 ALA B C 1
ATOM 2050 O O . ALA B 1 9 ? 45.082 -46.654 11.892 1.00 35.26 9 ALA B O 1
ATOM 2052 N N . ARG B 1 10 ? 44.913 -44.975 10.396 1.00 39.25 10 ARG B N 1
ATOM 2053 C CA . ARG B 1 10 ? 43.980 -44.181 11.186 1.00 45.61 10 ARG B CA 1
ATOM 2054 C C . ARG B 1 10 ? 42.683 -44.962 11.383 1.00 44.68 10 ARG B C 1
ATOM 2055 O O . ARG B 1 10 ? 42.020 -45.333 10.415 1.00 41.74 10 ARG B O 1
ATOM 2057 N N . PHE B 1 11 ? 42.333 -45.212 12.641 1.00 46.07 11 PHE B N 1
ATOM 2058 C CA . PHE B 1 11 ? 41.126 -45.960 12.970 1.00 48.90 11 PHE B CA 1
ATOM 2059 C C . PHE B 1 11 ? 39.877 -45.112 12.763 1.00 53.27 11 PHE B C 1
ATOM 2060 O O . PHE B 1 11 ? 38.869 -45.593 12.242 1.00 51.96 11 PHE B O 1
ATOM 2068 N N . ALA B 1 12 ? 39.951 -43.852 13.184 1.00 57.63 12 ALA B N 1
ATOM 2069 C CA . ALA B 1 12 ? 38.835 -42.922 13.050 1.00 63.02 12 ALA B CA 1
ATOM 2070 C C . ALA B 1 12 ? 38.554 -42.631 11.581 1.00 65.73 12 ALA B C 1
ATOM 2071 O O . ALA B 1 12 ? 39.354 -41.988 10.898 1.00 67.14 12 ALA B O 1
ATOM 2073 N N . SER B 1 13 ? 37.409 -43.105 11.103 1.00 67.71 13 SER B N 1
ATOM 2074 C CA . SER B 1 13 ? 37.012 -42.911 9.716 1.00 71.07 13 SER B CA 1
ATOM 2075 C C . SER B 1 13 ? 35.592 -42.363 9.611 1.00 71.59 13 SER B C 1
ATOM 2076 O O . SER B 1 13 ? 34.785 -42.518 10.528 1.00 71.66 13 SER B O 1
ATOM 2078 N N . SER B 1 14 ? 35.294 -41.733 8.479 1.00 71.00 14 SER B N 1
ATOM 2079 C CA . SER B 1 14 ? 33.987 -41.131 8.245 1.00 70.53 14 SER B CA 1
ATOM 2080 C C . SER B 1 14 ? 32.841 -42.107 7.991 1.00 68.74 14 SER B C 1
ATOM 2081 O O . SER B 1 14 ? 31.957 -42.274 8.832 1.00 68.54 14 SER B O 1
ATOM 2084 N N . ARG B 1 15 ? 32.859 -42.746 6.827 1.00 66.95 15 ARG B N 1
ATOM 2085 C CA . ARG B 1 15 ? 31.799 -43.671 6.447 1.00 62.68 15 ARG B CA 1
ATOM 2086 C C . ARG B 1 15 ? 32.175 -45.143 6.603 1.00 57.28 15 ARG B C 1
ATOM 2087 O O . ARG B 1 15 ? 31.444 -46.028 6.157 1.00 55.99 15 ARG B O 1
ATOM 2089 N N . LEU B 1 16 ? 33.309 -45.407 7.242 1.00 51.33 16 LEU B N 1
ATOM 2090 C CA . LEU B 1 16 ? 33.752 -46.782 7.440 1.00 45.58 16 LEU B CA 1
ATOM 2091 C C . LEU B 1 16 ? 34.402 -47.009 8.801 1.00 41.16 16 LEU B C 1
ATOM 2092 O O . LEU B 1 16 ? 35.615 -47.197 8.892 1.00 40.23 16 LEU B O 1
ATOM 2097 N N . PRO B 1 17 ? 33.597 -47.018 9.875 1.00 34.20 17 PRO B N 1
ATOM 2098 C CA . PRO B 1 17 ? 34.141 -47.230 11.222 1.00 32.52 17 PRO B CA 1
ATOM 2099 C C . PRO B 1 17 ? 35.117 -48.409 11.285 1.00 31.18 17 PRO B C 1
ATOM 2100 O O . PRO B 1 17 ? 34.858 -49.468 10.713 1.00 31.75 17 PRO B O 1
ATOM 2104 N N . GLY B 1 18 ? 36.236 -48.214 11.979 1.00 30.67 18 GLY B N 1
ATOM 2105 C CA . GLY B 1 18 ? 37.232 -49.267 12.093 1.00 27.84 18 GLY B CA 1
ATOM 2106 C C . GLY B 1 18 ? 37.757 -49.629 10.720 1.00 22.89 18 GLY B C 1
ATOM 2107 O O . GLY B 1 18 ? 37.981 -50.795 10.409 1.00 23.44 18 GLY B O 1
ATOM 2108 N N . LYS B 1 19 ? 37.945 -48.598 9.906 1.00 23.11 19 LYS B N 1
ATOM 2109 C CA . LYS B 1 19 ? 38.416 -48.712 8.530 1.00 21.18 19 LYS B CA 1
ATOM 2110 C C . LYS B 1 19 ? 39.557 -49.704 8.257 1.00 20.19 19 LYS B C 1
ATOM 2111 O O . LYS B 1 19 ? 39.461 -50.525 7.345 1.00 20.49 19 LYS B O 1
ATOM 2117 N N . PRO B 1 20 ? 40.647 -49.642 9.040 1.00 19.13 20 PRO B N 1
ATOM 2118 C CA . PRO B 1 20 ? 41.788 -50.549 8.843 1.00 18.03 20 PRO B CA 1
ATOM 2119 C C . PRO B 1 20 ? 41.423 -52.027 8.881 1.00 19.12 20 PRO B C 1
ATOM 2120 O O . PRO B 1 20 ? 42.074 -52.856 8.243 1.00 15.18 20 PRO B O 1
ATOM 2124 N N . LEU B 1 21 ? 40.383 -52.358 9.636 1.00 18.08 21 LEU B N 1
ATOM 2125 C CA . LEU B 1 21 ? 39.966 -53.746 9.758 1.00 17.49 21 LEU B CA 1
ATOM 2126 C C . LEU B 1 21 ? 38.821 -54.150 8.834 1.00 14.94 21 LEU B C 1
ATOM 2127 O O . LEU B 1 21 ? 38.314 -55.261 8.940 1.00 18.38 21 LEU B O 1
ATOM 2132 N N . ALA B 1 22 ? 38.408 -53.258 7.934 1.00 18.64 22 ALA B N 1
ATOM 2133 C CA . ALA B 1 22 ? 37.325 -53.592 7.003 1.00 18.34 22 ALA B CA 1
ATOM 2134 C C . ALA B 1 22 ? 37.673 -54.920 6.335 1.00 18.15 22 ALA B C 1
ATOM 2135 O O . ALA B 1 22 ? 38.801 -55.121 5.897 1.00 16.50 22 ALA B O 1
ATOM 2137 N N . ASP B 1 23 ? 36.701 -55.821 6.257 1.00 16.74 23 ASP B N 1
ATOM 2138 C CA . ASP B 1 23 ? 36.930 -57.133 5.673 1.00 16.92 23 ASP B CA 1
ATOM 2139 C C . ASP B 1 23 ? 37.026 -57.160 4.148 1.00 19.52 23 ASP B C 1
ATOM 2140 O O . ASP B 1 23 ? 36.114 -56.717 3.453 1.00 19.14 23 ASP B O 1
ATOM 2145 N N . ILE B 1 24 ? 38.142 -57.674 3.638 1.00 15.66 24 ILE B N 1
ATOM 2146 C CA . ILE B 1 24 ? 38.328 -57.797 2.194 1.00 16.12 24 ILE B CA 1
ATOM 2147 C C . ILE B 1 24 ? 38.750 -59.234 1.923 1.00 16.66 24 ILE B C 1
ATOM 2148 O O . ILE B 1 24 ? 39.921 -59.591 2.039 1.00 19.03 24 ILE B O 1
ATOM 2153 N N . LYS B 1 25 ? 37.768 -60.064 1.592 1.00 19.83 25 LYS B N 1
ATOM 2154 C CA . LYS B 1 25 ? 37.993 -61.479 1.303 1.00 24.47 25 LYS B CA 1
ATOM 2155 C C . LYS B 1 25 ? 38.700 -62.288 2.393 1.00 24.24 25 LYS B C 1
ATOM 2156 O O . LYS B 1 25 ? 39.564 -63.117 2.101 1.00 23.52 25 LYS B O 1
ATOM 2162 N N . GLY B 1 26 ? 38.332 -62.050 3.648 1.00 23.46 26 GLY B N 1
ATOM 2163 C CA . GLY B 1 26 ? 38.923 -62.802 4.741 1.00 24.17 26 GLY B CA 1
ATOM 2164 C C . GLY B 1 26 ? 40.086 -62.159 5.469 1.00 25.01 26 GLY B C 1
ATOM 2165 O O . GLY B 1 26 ? 40.526 -62.671 6.494 1.00 24.88 26 GLY B O 1
ATOM 2166 N N . LYS B 1 27 ? 40.597 -61.053 4.939 1.00 22.91 27 LYS B N 1
ATOM 2167 C CA . LYS B 1 27 ? 41.710 -60.345 5.565 1.00 20.52 27 LYS B CA 1
ATOM 2168 C C . LYS B 1 27 ? 41.327 -58.882 5.722 1.00 19.09 27 LYS B C 1
ATOM 2169 O O . LYS B 1 27 ? 40.635 -58.331 4.870 1.00 19.92 27 LYS B O 1
ATOM 2175 N N . PRO B 1 28 ? 41.768 -58.233 6.815 1.00 19.03 28 PRO B N 1
ATOM 2176 C CA . PRO B 1 28 ? 41.445 -56.819 7.038 1.00 15.89 28 PRO B CA 1
ATOM 2177 C C . PRO B 1 28 ? 42.135 -55.987 5.962 1.00 16.86 28 PRO B C 1
ATOM 2178 O O . PRO B 1 28 ? 43.179 -56.384 5.440 1.00 17.35 28 PRO B O 1
ATOM 2182 N N . MET B 1 29 ? 41.574 -54.828 5.639 1.00 15.85 29 MET B N 1
ATOM 2183 C CA . MET B 1 29 ? 42.176 -53.989 4.609 1.00 16.17 29 MET B CA 1
ATOM 2184 C C . MET B 1 29 ? 43.652 -53.694 4.869 1.00 13.19 29 MET B C 1
ATOM 2185 O O . MET B 1 29 ? 44.473 -53.744 3.948 1.00 14.84 29 MET B O 1
ATOM 2190 N N . ILE B 1 30 ? 43.991 -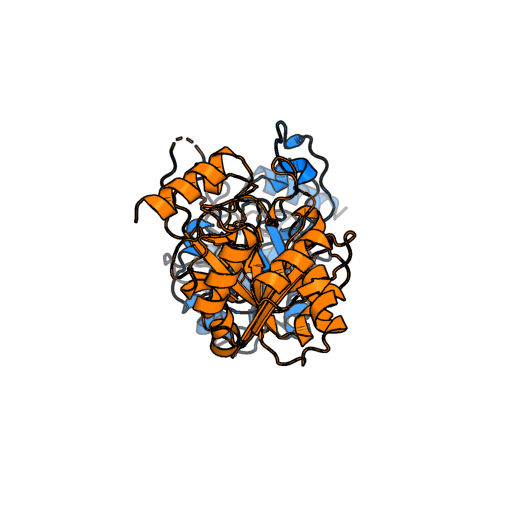53.401 6.121 1.00 10.67 30 ILE B N 1
ATOM 2191 C CA . ILE B 1 30 ? 45.371 -53.068 6.461 1.00 13.38 30 ILE B CA 1
ATOM 2192 C C . ILE B 1 30 ? 46.334 -54.215 6.167 1.00 15.88 30 ILE B C 1
ATOM 2193 O O . ILE B 1 30 ? 47.513 -53.991 5.875 1.00 15.76 30 ILE B O 1
ATOM 2198 N N . GLN B 1 31 ? 45.842 -55.448 6.225 1.00 14.51 31 GLN B N 1
ATOM 2199 C CA . GLN B 1 31 ? 46.709 -56.586 5.934 1.00 14.94 31 GLN B CA 1
ATOM 2200 C C . GLN B 1 31 ? 47.034 -56.627 4.439 1.00 15.33 31 GLN B C 1
ATOM 2201 O O . GLN B 1 31 ? 48.142 -57.001 4.046 1.00 16.44 31 GLN B O 1
ATOM 2207 N N . HIS B 1 32 ? 46.069 -56.242 3.606 1.00 15.58 32 HIS B N 1
ATOM 2208 C CA . HIS B 1 32 ? 46.283 -56.225 2.159 1.00 15.00 32 HIS B CA 1
ATOM 2209 C C . HIS B 1 32 ? 47.380 -55.221 1.841 1.00 16.14 32 HIS B C 1
ATOM 2210 O O . HIS B 1 32 ? 48.286 -55.500 1.051 1.00 15.78 32 HIS B O 1
ATOM 2217 N N . VAL B 1 33 ? 47.296 -54.055 2.472 1.00 15.26 33 VAL B N 1
ATOM 2218 C CA . VAL B 1 33 ? 48.280 -53.006 2.253 1.00 12.33 33 VAL B CA 1
ATOM 2219 C C . VAL B 1 33 ? 49.641 -53.491 2.734 1.00 15.42 33 VAL B C 1
ATOM 2220 O O . VAL B 1 33 ? 50.658 -53.256 2.084 1.00 13.29 33 VAL B O 1
ATOM 2224 N N . PHE B 1 34 ? 49.649 -54.168 3.877 1.00 14.62 34 PHE B N 1
ATOM 2225 C CA . PHE B 1 34 ? 50.883 -54.702 4.450 1.00 16.46 34 PHE B CA 1
ATOM 2226 C C . PHE B 1 34 ? 51.560 -55.664 3.469 1.00 17.39 34 PHE B C 1
ATOM 2227 O O . PHE B 1 34 ? 52.768 -55.576 3.224 1.00 15.62 34 PHE B O 1
ATOM 2235 N N . GLU B 1 35 ? 50.781 -56.581 2.905 1.00 14.81 35 GLU B N 1
ATOM 2236 C CA . GLU B 1 35 ? 51.322 -57.543 1.949 1.00 18.37 35 GLU B CA 1
ATOM 2237 C C . GLU B 1 35 ? 51.872 -56.872 0.695 1.00 18.39 35 GLU B C 1
ATOM 2238 O O . GLU B 1 35 ? 52.890 -57.308 0.152 1.00 18.19 35 GLU B O 1
ATOM 2244 N N . LYS B 1 36 ? 51.212 -55.815 0.226 1.00 15.62 36 LYS B N 1
ATOM 2245 C CA . LYS B 1 36 ? 51.709 -55.110 -0.954 1.00 16.79 36 LYS B CA 1
ATOM 2246 C C . LYS B 1 36 ? 53.070 -54.495 -0.635 1.00 15.09 36 LYS B C 1
ATOM 2247 O O . LYS B 1 36 ? 53.987 -54.547 -1.450 1.00 17.19 36 LYS B O 1
ATOM 2253 N N . ALA B 1 37 ? 53.196 -53.918 0.557 1.00 12.39 37 ALA B N 1
ATOM 2254 C CA . ALA B 1 37 ? 54.450 -53.297 0.975 1.00 12.75 37 ALA B CA 1
ATOM 2255 C C . ALA B 1 37 ? 55.569 -54.338 1.016 1.00 16.14 37 ALA B C 1
ATOM 2256 O O . ALA B 1 37 ? 56.719 -54.041 0.693 1.00 14.31 37 ALA B O 1
ATOM 2258 N N . LEU B 1 38 ? 55.245 -55.559 1.425 1.00 15.54 38 LEU B N 1
ATOM 2259 C CA . LEU B 1 38 ? 56.269 -56.592 1.457 1.00 16.88 38 LEU B CA 1
ATOM 2260 C C . LEU B 1 38 ? 56.670 -56.942 0.026 1.00 16.40 38 LEU B C 1
ATOM 2261 O O . LEU B 1 38 ? 57.830 -57.243 -0.248 1.00 21.77 38 LEU B O 1
ATOM 2266 N N . GLN B 1 39 ? 55.704 -56.883 -0.885 1.00 12.58 39 GLN B N 1
ATOM 2267 C CA . GLN B 1 39 ? 55.945 -57.197 -2.291 1.00 16.16 39 GLN B CA 1
ATOM 2268 C C . GLN B 1 39 ? 56.774 -56.144 -3.030 1.00 18.81 39 GLN B C 1
ATOM 2269 O O . GLN B 1 39 ? 57.266 -56.398 -4.129 1.00 19.74 39 GLN B O 1
ATOM 2275 N N . SER B 1 40 ? 56.924 -54.968 -2.430 1.00 15.39 40 SER B N 1
ATOM 2276 C CA . SER B 1 40 ? 57.695 -53.890 -3.044 1.00 15.29 40 SER B CA 1
ATOM 2277 C C . SER B 1 40 ? 59.182 -54.158 -2.895 1.00 19.93 40 SER B C 1
ATOM 2278 O O . SER B 1 40 ? 59.993 -53.587 -3.621 1.00 22.47 40 SER B O 1
ATOM 2281 N N . GLY B 1 41 ? 59.529 -55.032 -1.955 1.00 19.45 41 GLY B N 1
ATOM 2282 C CA . GLY B 1 41 ? 60.924 -55.347 -1.708 1.00 22.56 41 GLY B CA 1
ATOM 2283 C C . GLY B 1 41 ? 61.453 -54.657 -0.461 1.00 23.74 41 GLY B C 1
ATOM 2284 O O . GLY B 1 41 ? 62.646 -54.726 -0.159 1.00 21.56 41 GLY B O 1
ATOM 2285 N N . ALA B 1 42 ? 60.568 -53.986 0.272 1.00 20.80 42 ALA B N 1
ATOM 2286 C CA . ALA B 1 42 ? 60.969 -53.288 1.492 1.00 20.03 42 ALA B CA 1
ATOM 2287 C C . ALA B 1 42 ? 61.587 -54.275 2.476 1.00 19.16 42 ALA B C 1
ATOM 2288 O O . ALA B 1 42 ? 61.113 -55.401 2.614 1.00 19.59 42 ALA B O 1
ATOM 2290 N N . SER B 1 43 ? 62.641 -53.849 3.162 1.00 18.02 43 SER B N 1
ATOM 2291 C CA . SER B 1 43 ? 63.312 -54.710 4.126 1.00 19.05 43 SER B CA 1
ATOM 2292 C C . SER B 1 43 ? 62.598 -54.669 5.470 1.00 16.94 43 SER B C 1
ATOM 2293 O O . SER B 1 43 ? 62.824 -55.513 6.336 1.00 20.12 43 SER B O 1
ATOM 2297 N N . ARG B 1 44 ? 61.731 -53.682 5.643 1.00 18.22 44 ARG B N 1
ATOM 2298 C CA . ARG B 1 44 ? 61.001 -53.543 6.893 1.00 15.93 44 ARG B CA 1
ATOM 2299 C C . ARG B 1 44 ? 59.700 -52.812 6.614 1.00 16.18 44 ARG B C 1
ATOM 2300 O O . ARG B 1 44 ? 59.651 -51.923 5.765 1.00 15.17 44 ARG B O 1
ATOM 2308 N N . VAL B 1 45 ? 58.641 -53.212 7.307 1.00 13.70 45 VAL B N 1
ATOM 2309 C CA . VAL B 1 45 ? 57.331 -52.588 7.140 1.00 11.53 45 VAL B CA 1
ATOM 2310 C C . VAL B 1 45 ? 56.739 -52.385 8.526 1.00 14.40 45 VAL B C 1
ATOM 2311 O O . VAL B 1 45 ? 56.706 -53.313 9.332 1.00 15.82 45 VAL B O 1
ATOM 2315 N N . ILE B 1 46 ? 56.280 -51.169 8.800 1.00 14.26 46 ILE B N 1
ATOM 2316 C CA . ILE B 1 46 ? 55.707 -50.850 10.095 1.00 13.05 46 ILE B CA 1
ATOM 2317 C C . ILE B 1 46 ? 54.316 -50.241 9.990 1.00 17.60 46 ILE B C 1
ATOM 2318 O O . ILE B 1 46 ? 54.101 -49.284 9.250 1.00 14.70 46 ILE B O 1
ATOM 2323 N N . ILE B 1 47 ? 53.368 -50.802 10.732 1.00 13.45 47 ILE B N 1
ATOM 2324 C CA . ILE B 1 47 ? 52.018 -50.265 10.735 1.00 14.07 47 ILE B CA 1
ATOM 2325 C C . ILE B 1 47 ? 51.924 -49.298 11.915 1.00 16.86 47 ILE B C 1
ATOM 2326 O O . ILE B 1 47 ? 52.151 -49.678 13.060 1.00 14.94 47 ILE B O 1
ATOM 2331 N N . ALA B 1 48 ? 51.629 -48.035 11.615 1.00 15.01 48 ALA B N 1
ATOM 2332 C CA . ALA B 1 48 ? 51.505 -47.004 12.636 1.00 16.53 48 ALA B CA 1
ATOM 2333 C C . ALA B 1 48 ? 50.022 -46.808 12.916 1.00 18.82 48 ALA B C 1
ATOM 2334 O O . ALA B 1 48 ? 49.286 -46.313 12.059 1.00 19.10 48 ALA B O 1
ATOM 2336 N N . THR B 1 49 ? 49.583 -47.194 14.111 1.00 17.96 49 THR B N 1
ATOM 2337 C CA . THR B 1 49 ? 48.172 -47.072 14.464 1.00 17.97 49 THR B CA 1
ATOM 2338 C C . THR B 1 49 ? 47.942 -46.504 15.860 1.00 19.89 49 THR B C 1
ATOM 2339 O O . THR B 1 49 ? 48.807 -46.585 16.734 1.00 17.61 49 THR B O 1
ATOM 2343 N N . ASP B 1 50 ? 46.758 -45.927 16.055 1.00 22.26 50 ASP B N 1
ATOM 2344 C CA . ASP B 1 50 ? 46.376 -45.347 17.335 1.00 25.85 50 ASP B CA 1
ATOM 2345 C C . ASP B 1 50 ? 45.302 -46.208 17.994 1.00 25.28 50 ASP B C 1
ATOM 2346 O O . ASP B 1 50 ? 44.632 -45.773 18.926 1.00 29.94 50 ASP B O 1
ATOM 2351 N N . ASN B 1 51 ? 45.151 -47.435 17.507 1.00 20.60 51 ASN B N 1
ATOM 2352 C CA . ASN B 1 51 ? 44.147 -48.345 18.035 1.00 20.81 51 ASN B CA 1
ATOM 2353 C C . ASN B 1 51 ? 44.738 -49.693 18.451 1.00 22.36 51 ASN B C 1
ATOM 2354 O O . ASN B 1 51 ? 45.369 -50.378 17.650 1.00 19.14 51 ASN B O 1
ATOM 2359 N N . GLU B 1 52 ? 44.523 -50.065 19.711 1.00 21.22 52 GLU B N 1
ATOM 2360 C CA . GLU B 1 52 ? 45.039 -51.321 20.248 1.00 22.13 52 GLU B CA 1
ATOM 2361 C C . GLU B 1 52 ? 44.503 -52.550 19.531 1.00 18.73 52 GLU B C 1
ATOM 2362 O O . GLU B 1 52 ? 45.221 -53.532 19.363 1.00 16.92 52 GLU B O 1
ATOM 2368 N N . ASN B 1 53 ? 43.238 -52.498 19.123 1.00 18.48 53 ASN B N 1
ATOM 2369 C CA . ASN B 1 53 ? 42.616 -53.621 18.430 1.00 16.39 53 ASN B CA 1
ATOM 2370 C C . ASN B 1 53 ? 43.328 -53.835 17.095 1.00 16.21 53 ASN B C 1
ATOM 2371 O O . ASN B 1 53 ? 43.627 -54.967 16.717 1.00 17.80 53 ASN B O 1
ATOM 2376 N N . VAL B 1 54 ? 43.607 -52.744 16.390 1.00 15.17 54 VAL B N 1
ATOM 2377 C CA . VAL B 1 54 ? 44.315 -52.829 15.114 1.00 14.46 54 VAL B CA 1
ATOM 2378 C C . VAL B 1 54 ? 45.713 -53.399 15.371 1.00 13.93 54 VAL B C 1
ATOM 2379 O O . VAL B 1 54 ? 46.197 -54.242 14.621 1.00 15.41 54 VAL B O 1
ATOM 2383 N N . ALA B 1 55 ? 46.352 -52.932 16.440 1.00 15.20 55 ALA B N 1
ATOM 2384 C CA . ALA B 1 55 ? 47.692 -53.391 16.801 1.00 15.55 55 ALA B CA 1
ATOM 2385 C C . ALA B 1 55 ? 47.741 -54.901 17.036 1.00 15.30 55 ALA B C 1
ATOM 2386 O O . ALA B 1 55 ? 48.638 -55.588 16.543 1.00 14.61 55 ALA B O 1
ATOM 2388 N N . ASP B 1 56 ? 46.793 -55.413 17.810 1.00 16.49 56 ASP B N 1
ATOM 2389 C CA . ASP B 1 56 ? 46.743 -56.847 18.081 1.00 18.05 56 ASP B CA 1
ATOM 2390 C C . ASP B 1 56 ? 46.582 -57.630 16.784 1.00 17.47 56 ASP B C 1
ATOM 2391 O O . ASP B 1 56 ? 47.255 -58.637 16.564 1.00 17.02 56 ASP B O 1
ATOM 2396 N N . VAL B 1 57 ? 45.674 -57.175 15.927 1.00 14.84 57 VAL B N 1
ATOM 2397 C CA . VAL B 1 57 ? 45.443 -57.866 14.667 1.00 12.94 57 VAL B CA 1
ATOM 2398 C C . VAL B 1 57 ? 46.687 -57.831 13.774 1.00 12.90 57 VAL B C 1
ATOM 2399 O O . VAL B 1 57 ? 47.066 -58.844 13.183 1.00 15.45 57 VAL B O 1
ATOM 2403 N N . ALA B 1 58 ? 47.315 -56.666 13.680 1.00 12.34 58 ALA B N 1
ATOM 2404 C CA . ALA B 1 58 ? 48.511 -56.511 12.851 1.00 11.39 58 ALA B CA 1
ATOM 2405 C C . ALA B 1 58 ? 49.604 -57.470 13.324 1.00 10.92 58 ALA B C 1
ATOM 2406 O O . ALA B 1 58 ? 50.256 -58.138 12.517 1.00 14.74 58 ALA B O 1
ATOM 2408 N N . LYS B 1 59 ? 49.799 -57.550 14.636 1.00 13.43 59 LYS B N 1
ATOM 2409 C CA . LYS B 1 59 ? 50.811 -58.451 15.179 1.00 14.39 59 LYS B CA 1
ATOM 2410 C C . LYS B 1 59 ? 50.473 -59.896 14.825 1.00 17.45 59 LYS B C 1
ATOM 2411 O O . LYS B 1 59 ? 51.362 -60.698 14.517 1.00 15.47 59 LYS B O 1
ATOM 2417 N N . SER B 1 60 ? 49.182 -60.220 14.865 1.00 17.28 60 SER B N 1
ATOM 2418 C CA . SER B 1 60 ? 48.733 -61.568 14.564 1.00 14.51 60 SER B CA 1
ATOM 2419 C C . SER B 1 60 ? 49.080 -61.995 13.137 1.00 17.06 60 SER B C 1
ATOM 2420 O O . SER B 1 60 ? 49.233 -63.191 12.879 1.00 18.17 60 SER B O 1
ATOM 2423 N N . PHE B 1 61 ? 49.202 -61.051 12.204 1.00 13.73 61 PHE B N 1
ATOM 2424 C CA . PHE B 1 61 ? 49.571 -61.454 10.853 1.00 16.43 61 PHE B CA 1
ATOM 2425 C C . PHE B 1 61 ? 51.033 -61.166 10.490 1.00 18.89 61 PHE B C 1
ATOM 2426 O O . PHE B 1 61 ? 51.401 -61.087 9.315 1.00 18.21 61 PHE B O 1
ATOM 2434 N N . GLY B 1 62 ? 51.859 -61.035 11.526 1.00 19.14 62 GLY B N 1
ATOM 2435 C CA . GLY B 1 62 ? 53.294 -60.834 11.354 1.00 19.38 62 GLY B CA 1
ATOM 2436 C C . GLY B 1 62 ? 53.862 -59.454 11.096 1.00 18.47 62 GLY B C 1
ATOM 2437 O O . GLY B 1 62 ? 54.981 -59.331 10.582 1.00 14.67 62 GLY B O 1
ATOM 2438 N N . ALA B 1 63 ? 53.130 -58.411 11.473 1.00 13.27 63 ALA B N 1
ATOM 2439 C CA . ALA B 1 63 ? 53.601 -57.057 11.229 1.00 13.93 63 ALA B CA 1
ATOM 2440 C C . ALA B 1 63 ? 54.094 -56.318 12.464 1.00 15.68 63 ALA B C 1
ATOM 2441 O O . ALA B 1 63 ? 53.561 -56.482 13.567 1.00 15.22 63 ALA B O 1
ATOM 2443 N N . GLU B 1 64 ? 55.132 -55.512 12.272 1.00 15.32 64 GLU B N 1
ATOM 2444 C CA . GLU B 1 64 ? 55.645 -54.694 13.353 1.00 13.29 64 GLU B CA 1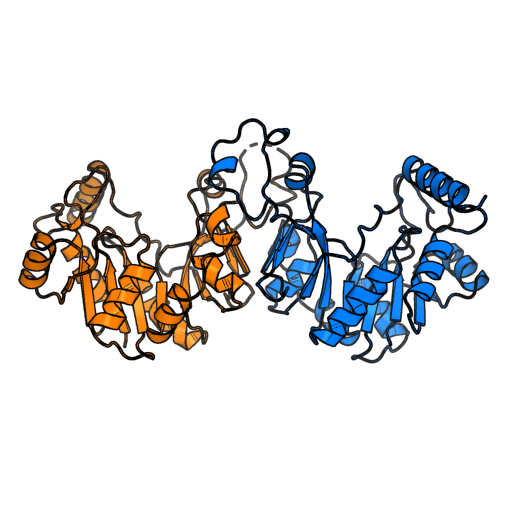
ATOM 2445 C C . GLU B 1 64 ? 54.620 -53.585 13.478 1.00 15.94 64 GLU B C 1
ATOM 2446 O O . GLU B 1 64 ? 54.065 -53.141 12.471 1.00 13.24 64 GLU B O 1
ATOM 2452 N N . VAL B 1 65 ? 54.370 -53.141 14.704 1.00 13.11 65 VAL B N 1
ATOM 2453 C CA . VAL B 1 65 ? 53.410 -52.075 14.932 1.00 15.09 65 VAL B CA 1
ATOM 2454 C C . VAL B 1 65 ? 53.993 -51.024 15.854 1.00 16.97 65 VAL B C 1
ATOM 2455 O O . VAL B 1 65 ? 54.680 -51.344 16.819 1.00 19.08 65 VAL B O 1
ATOM 2459 N N . CYS B 1 66 ? 53.727 -49.765 15.549 1.00 14.18 66 CYS B N 1
ATOM 2460 C CA . CYS B 1 66 ? 54.189 -48.699 16.409 1.00 17.52 66 CYS B CA 1
ATOM 2461 C C . CYS B 1 66 ? 52.944 -47.906 16.774 1.00 20.92 66 CYS B C 1
ATOM 2462 O O . CYS B 1 66 ? 52.218 -47.450 15.893 1.00 19.67 66 CYS B O 1
ATOM 2465 N N . MET B 1 67 ? 52.678 -47.776 18.070 1.00 22.25 67 MET B N 1
ATOM 2466 C CA . MET B 1 67 ? 51.510 -47.030 18.523 1.00 21.70 67 MET B CA 1
ATOM 2467 C C . MET B 1 67 ? 51.766 -45.544 18.320 1.00 23.20 67 MET B C 1
ATOM 2468 O O . MET B 1 67 ? 52.836 -45.038 18.660 1.00 22.89 67 MET B O 1
ATOM 2473 N N . THR B 1 68 ? 50.786 -44.851 17.750 1.00 23.50 68 THR B N 1
ATOM 2474 C CA . THR B 1 68 ? 50.911 -43.422 17.509 1.00 23.57 68 THR B CA 1
ATOM 2475 C C . THR B 1 68 ? 49.770 -42.657 18.171 1.00 30.83 68 THR B C 1
ATOM 2476 O O . THR B 1 68 ? 48.735 -43.231 18.513 1.00 29.36 68 THR B O 1
ATOM 2480 N N . SER B 1 69 ? 49.966 -41.357 18.358 1.00 35.57 69 SER B N 1
ATOM 2481 C CA . SER B 1 69 ? 48.957 -40.524 19.000 1.00 39.59 69 SER B CA 1
ATOM 2482 C C . SER B 1 69 ? 47.785 -40.216 18.076 1.00 41.92 69 SER B C 1
ATOM 2483 O O . SER B 1 69 ? 47.971 -39.895 16.903 1.00 40.92 69 SER B O 1
ATOM 2485 N N . VAL B 1 70 ? 46.577 -40.311 18.619 1.00 43.49 70 VAL B N 1
ATOM 2486 C CA . VAL B 1 70 ? 45.368 -40.044 17.851 1.00 45.67 70 VAL B CA 1
ATOM 2487 C C . VAL B 1 70 ? 45.239 -38.556 17.535 1.00 46.27 70 VAL B C 1
ATOM 2488 O O . VAL B 1 70 ? 44.396 -38.157 16.732 1.00 46.09 70 VAL B O 1
ATOM 2492 N N . ASN B 1 71 ? 46.081 -37.740 18.161 1.00 46.50 71 ASN B N 1
ATOM 2493 C CA . ASN B 1 71 ? 46.027 -36.296 17.966 1.00 48.75 71 ASN B CA 1
ATOM 2494 C C . ASN B 1 71 ? 46.886 -35.738 16.836 1.00 50.29 71 ASN B C 1
ATOM 2495 O O . ASN B 1 71 ? 47.152 -34.538 16.799 1.00 53.56 71 ASN B O 1
ATOM 2500 N N . HIS B 1 72 ? 47.326 -36.591 15.917 1.00 51.84 72 HIS B N 1
ATOM 2501 C CA . HIS B 1 72 ? 48.133 -36.107 14.801 1.00 51.45 72 HIS B CA 1
ATOM 2502 C C . HIS B 1 72 ? 47.230 -35.577 13.696 1.00 52.51 72 HIS B C 1
ATOM 2503 O O . HIS B 1 72 ? 46.106 -36.048 13.519 1.00 53.11 72 HIS B O 1
ATOM 2510 N N . ASN B 1 73 ? 47.726 -34.590 12.957 1.00 52.89 73 ASN B N 1
ATOM 2511 C CA . ASN B 1 73 ? 46.953 -33.984 11.880 1.00 52.52 73 ASN B CA 1
ATOM 2512 C C . ASN B 1 73 ? 47.408 -34.444 10.500 1.00 51.41 73 ASN B C 1
ATOM 2513 O O . ASN B 1 73 ? 46.660 -34.334 9.527 1.00 53.03 73 ASN B O 1
ATOM 2518 N N . SER B 1 74 ? 48.629 -34.959 10.412 1.00 46.07 74 SER B N 1
ATOM 2519 C CA . SER B 1 74 ? 49.158 -35.414 9.133 1.00 41.10 74 SER B CA 1
ATOM 2520 C C . SER B 1 74 ? 49.928 -36.719 9.250 1.00 39.05 74 SER B C 1
ATOM 2521 O O . SER B 1 74 ? 50.430 -37.066 10.320 1.00 35.91 74 SER B O 1
ATOM 2524 N N . GLY B 1 75 ? 50.010 -37.442 8.139 1.00 34.16 75 GLY B N 1
ATOM 2525 C CA . GLY B 1 75 ? 50.736 -38.694 8.134 1.00 36.02 75 GLY B CA 1
ATOM 2526 C C . GLY B 1 75 ? 52.203 -38.413 8.384 1.00 33.30 75 GLY B C 1
ATOM 2527 O O . GLY B 1 75 ? 52.927 -39.262 8.903 1.00 33.76 75 GLY B O 1
ATOM 2528 N N . THR B 1 76 ? 52.636 -37.208 8.022 1.00 30.24 76 THR B N 1
ATOM 2529 C CA . THR B 1 76 ? 54.026 -36.804 8.201 1.00 28.77 76 THR B CA 1
ATOM 2530 C C . THR B 1 76 ? 54.401 -36.761 9.675 1.00 30.59 76 THR B C 1
ATOM 2531 O O . THR B 1 76 ? 55.433 -37.297 10.075 1.00 28.83 76 THR B O 1
ATOM 2535 N N . GLU B 1 77 ? 53.569 -36.112 10.482 1.00 25.49 77 GLU B N 1
ATOM 2536 C CA . GLU B 1 77 ? 53.841 -36.023 11.907 1.00 28.80 77 GLU B CA 1
ATOM 2537 C C . GLU B 1 77 ? 53.744 -37.410 12.527 1.00 26.89 77 GLU B C 1
ATOM 2538 O O . GLU B 1 77 ? 54.452 -37.723 13.481 1.00 25.61 77 GLU B O 1
ATOM 2544 N N . ARG B 1 78 ? 52.871 -38.244 11.970 1.00 24.13 78 ARG B N 1
ATOM 2545 C CA . ARG B 1 78 ? 52.709 -39.601 12.467 1.00 23.95 78 ARG B CA 1
ATOM 2546 C C . ARG B 1 78 ? 54.007 -40.361 12.160 1.00 23.42 78 ARG B C 1
ATOM 2547 O O . ARG B 1 78 ? 54.508 -41.112 12.994 1.00 22.62 78 ARG B O 1
ATOM 2555 N N . LEU B 1 79 ? 54.562 -40.135 10.970 1.00 19.74 79 LEU B N 1
ATOM 2556 C CA . LEU B 1 79 ? 55.809 -40.783 10.564 1.00 25.32 79 LEU B CA 1
ATOM 2557 C C . LEU B 1 79 ? 56.955 -40.335 11.463 1.00 21.30 79 LEU B C 1
ATOM 2558 O O . LEU B 1 79 ? 57.837 -41.121 11.799 1.00 22.29 79 LEU B O 1
ATOM 2563 N N . ALA B 1 80 ? 56.942 -39.063 11.846 1.00 21.62 80 ALA B N 1
ATOM 2564 C CA . ALA B 1 80 ? 57.988 -38.535 12.712 1.00 21.49 80 ALA B CA 1
ATOM 2565 C C . ALA B 1 80 ? 57.972 -39.260 14.057 1.00 21.52 80 ALA B C 1
ATOM 2566 O O . ALA B 1 80 ? 59.021 -39.665 14.569 1.00 19.05 80 ALA B O 1
ATOM 2568 N N . GLU B 1 81 ? 56.783 -39.434 14.627 1.00 21.09 81 GLU B N 1
ATOM 2569 C CA . GLU B 1 81 ? 56.671 -40.123 15.908 1.00 23.03 81 GLU B CA 1
ATOM 2570 C C . GLU B 1 81 ? 57.229 -41.546 15.826 1.00 22.96 81 GLU B C 1
ATOM 2571 O O . GLU B 1 81 ? 57.869 -42.021 16.761 1.00 22.59 81 GLU B O 1
ATOM 2577 N N . VAL B 1 82 ? 56.996 -42.221 14.704 1.00 20.24 82 VAL B N 1
ATOM 2578 C CA . VAL B 1 82 ? 57.494 -43.582 14.531 1.00 19.69 82 VAL B CA 1
ATOM 2579 C C . VAL B 1 82 ? 59.018 -43.584 14.445 1.00 19.61 82 VAL B C 1
ATOM 2580 O O . VAL B 1 82 ? 59.688 -44.397 15.083 1.00 20.29 82 VAL B O 1
ATOM 2584 N N . VAL B 1 83 ? 59.565 -42.673 13.651 1.00 18.51 83 VAL B N 1
ATOM 2585 C CA . VAL B 1 83 ? 61.011 -42.580 13.499 1.00 16.39 83 VAL B CA 1
ATOM 2586 C C . VAL B 1 83 ? 61.666 -42.320 14.849 1.00 20.39 83 VAL B C 1
ATOM 2587 O O . VAL B 1 83 ? 62.716 -42.884 15.161 1.00 23.40 83 VAL B O 1
ATOM 2591 N N . GLU B 1 84 ? 61.036 -41.463 15.647 1.00 22.61 84 GLU B N 1
ATOM 2592 C CA . GLU B 1 84 ? 61.550 -41.113 16.965 1.00 23.85 84 GLU B CA 1
ATOM 2593 C C . GLU B 1 84 ? 61.456 -42.299 17.928 1.00 23.96 84 GLU B C 1
ATOM 2594 O O . GLU B 1 84 ? 62.452 -42.700 18.530 1.00 23.44 84 GLU B O 1
ATOM 2600 N N . LYS B 1 85 ? 60.261 -42.870 18.058 1.00 21.39 85 LYS B N 1
ATOM 2601 C CA . LYS B 1 85 ? 60.049 -43.996 18.959 1.00 21.22 85 LYS B CA 1
ATOM 2602 C C . LYS B 1 85 ? 60.918 -45.214 18.664 1.00 22.78 85 LYS B C 1
ATOM 2603 O O . LYS B 1 85 ? 61.389 -45.876 19.586 1.00 22.44 85 LYS B O 1
ATOM 2609 N N . LEU B 1 86 ? 61.130 -45.511 17.387 1.00 21.83 86 LEU B N 1
ATOM 2610 C CA . LEU B 1 86 ? 61.932 -46.670 17.007 1.00 23.73 86 LEU B CA 1
ATOM 2611 C C . LEU B 1 86 ? 63.411 -46.370 16.786 1.00 22.05 86 LEU B C 1
ATOM 2612 O O . LEU B 1 86 ? 64.183 -47.265 16.436 1.00 22.62 86 LEU B O 1
ATOM 2617 N N . ALA B 1 87 ? 63.794 -45.114 16.980 1.00 21.42 87 ALA B N 1
ATOM 2618 C CA . ALA B 1 87 ? 65.180 -44.689 16.811 1.00 24.18 87 ALA B CA 1
ATOM 2619 C C . ALA B 1 87 ? 65.719 -45.050 15.433 1.00 23.86 87 ALA B C 1
ATOM 2620 O O . ALA B 1 87 ? 66.831 -45.559 15.304 1.00 26.00 87 ALA B O 1
ATOM 2622 N N . ILE B 1 88 ? 64.925 -44.790 14.400 1.00 22.76 88 ILE B N 1
ATOM 2623 C CA . ILE B 1 88 ? 65.343 -45.089 13.035 1.00 21.86 88 ILE B CA 1
ATOM 2624 C C . ILE B 1 88 ? 66.441 -44.101 12.621 1.00 23.60 88 ILE B C 1
ATOM 2625 O O . ILE B 1 88 ? 66.286 -42.896 12.792 1.00 22.59 88 ILE B O 1
ATOM 2631 N N . PRO B 1 89 ? 67.568 -44.609 12.085 1.00 26.53 89 PRO B N 1
ATOM 2632 C CA . PRO B 1 89 ? 68.723 -43.822 11.630 1.00 25.52 89 PRO B CA 1
ATOM 2633 C C . PRO B 1 89 ? 68.358 -42.744 10.610 1.00 25.63 89 PRO B C 1
ATOM 2634 O O . PRO B 1 89 ? 67.491 -42.953 9.760 1.00 22.90 89 PRO B O 1
ATOM 2638 N N . ASP B 1 90 ? 69.042 -41.604 10.684 1.00 24.60 90 ASP B N 1
ATOM 2639 C CA . ASP B 1 90 ? 68.777 -40.482 9.785 1.00 24.87 90 ASP B CA 1
ATOM 2640 C C . ASP B 1 90 ? 68.855 -40.790 8.290 1.00 25.23 90 ASP B C 1
ATOM 2641 O O . ASP B 1 90 ? 68.096 -40.230 7.501 1.00 25.46 90 ASP B O 1
ATOM 2646 N N . ASN B 1 91 ? 69.779 -41.664 7.902 1.00 22.72 91 ASN B N 1
ATOM 2647 C CA . ASN B 1 91 ? 69.965 -42.010 6.494 1.00 25.16 91 ASN B CA 1
ATOM 2648 C C . ASN B 1 91 ? 69.010 -43.076 5.955 1.00 23.52 91 ASN B C 1
ATOM 2649 O O . ASN B 1 91 ? 68.999 -43.352 4.754 1.00 25.72 91 ASN B O 1
ATOM 2654 N N . GLU B 1 92 ? 68.210 -43.672 6.831 1.00 19.60 92 GLU B N 1
ATOM 2655 C CA . GLU B 1 92 ? 67.285 -44.720 6.406 1.00 20.88 92 GLU B CA 1
ATOM 2656 C C . GLU B 1 92 ? 66.181 -44.178 5.498 1.00 19.61 92 GLU B C 1
ATOM 2657 O O . GLU B 1 92 ? 65.597 -43.133 5.769 1.00 21.19 92 GLU B O 1
ATOM 2667 N N . ILE B 1 93 ? 65.907 -44.887 4.409 1.00 19.77 93 ILE B N 1
ATOM 2668 C CA . ILE B 1 93 ? 64.867 -44.465 3.480 1.00 19.45 93 ILE B CA 1
ATOM 2669 C C . ILE B 1 93 ? 63.499 -44.905 3.998 1.00 21.44 93 ILE B C 1
ATOM 2670 O O . ILE B 1 93 ? 63.288 -46.074 4.321 1.00 16.78 93 ILE B O 1
ATOM 2675 N N . ILE B 1 94 ? 62.579 -43.954 4.096 1.00 17.13 94 ILE B N 1
ATOM 2676 C CA . ILE B 1 94 ? 61.239 -44.251 4.573 1.00 16.96 94 ILE B CA 1
ATOM 2677 C C . ILE B 1 94 ? 60.224 -43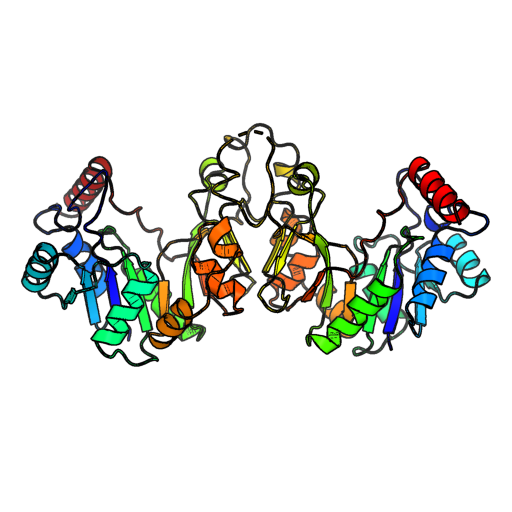.970 3.475 1.00 14.74 94 ILE B C 1
ATOM 2678 O O . ILE B 1 94 ? 60.264 -42.913 2.849 1.00 15.88 94 ILE B O 1
ATOM 2683 N N . VAL B 1 95 ? 59.321 -44.917 3.238 1.00 11.75 95 VAL B N 1
ATOM 2684 C CA . VAL B 1 95 ? 58.286 -44.705 2.244 1.00 14.40 95 VAL B CA 1
ATOM 2685 C C . VAL B 1 95 ? 56.948 -44.747 2.960 1.00 15.88 95 VAL B C 1
ATOM 2686 O O . VAL B 1 95 ? 56.644 -45.698 3.686 1.00 12.38 95 VAL B O 1
ATOM 2690 N N . ASN B 1 96 ? 56.166 -43.694 2.752 1.00 15.49 96 ASN B N 1
ATOM 2691 C CA . ASN B 1 96 ? 54.848 -43.538 3.356 1.00 17.67 96 ASN B CA 1
ATOM 2692 C C . ASN B 1 96 ? 53.767 -43.976 2.376 1.00 17.95 96 ASN B C 1
ATOM 2693 O O . ASN B 1 96 ? 53.611 -43.385 1.309 1.00 22.40 96 ASN B O 1
ATOM 2698 N N . ILE B 1 97 ? 53.020 -45.009 2.755 1.00 16.98 97 ILE B N 1
ATOM 2699 C CA . ILE B 1 97 ? 51.943 -45.560 1.938 1.00 21.62 97 ILE B CA 1
ATOM 2700 C C . ILE B 1 97 ? 50.661 -45.517 2.772 1.00 22.94 97 ILE B C 1
ATOM 2701 O O . ILE B 1 97 ? 50.694 -45.790 3.969 1.00 22.57 97 ILE B O 1
ATOM 2706 N N . GLN B 1 98 ? 49.536 -45.185 2.145 1.00 21.01 98 GLN B N 1
ATOM 2707 C CA . GLN B 1 98 ? 48.271 -45.094 2.869 1.00 21.92 98 GLN B CA 1
ATOM 2708 C C . GLN B 1 98 ? 47.638 -46.437 3.242 1.00 19.12 98 GLN B C 1
ATOM 2709 O O . GLN B 1 98 ? 47.673 -47.396 2.468 1.00 17.36 98 GLN B O 1
ATOM 2715 N N . GLY B 1 99 ? 47.050 -46.486 4.437 1.00 17.96 99 GLY B N 1
ATOM 2716 C CA . GLY B 1 99 ? 46.432 -47.705 4.929 1.00 19.77 99 GLY B CA 1
ATOM 2717 C C . GLY B 1 99 ? 45.110 -48.104 4.296 1.00 17.65 99 GLY B C 1
ATOM 2718 O O . GLY B 1 99 ? 44.524 -49.111 4.685 1.00 16.51 99 GLY B O 1
ATOM 2719 N N . ASP B 1 100 ? 44.636 -47.332 3.324 1.00 19.09 100 ASP B N 1
ATOM 2720 C CA . ASP B 1 100 ? 43.377 -47.659 2.657 1.00 17.37 100 ASP B CA 1
ATOM 2721 C C . ASP B 1 100 ? 43.580 -47.928 1.170 1.00 20.32 100 ASP B C 1
ATOM 2722 O O . ASP B 1 100 ? 42.674 -47.711 0.365 1.00 17.64 100 ASP B O 1
ATOM 2727 N N . GLU B 1 101 ? 44.775 -48.391 0.812 1.00 16.75 101 GLU B N 1
ATOM 2728 C CA . GLU B 1 101 ? 45.097 -48.709 -0.578 1.00 16.97 101 GLU B CA 1
ATOM 2729 C C . GLU B 1 101 ? 45.537 -50.167 -0.701 1.00 18.69 101 GLU B C 1
ATOM 2730 O O . GLU B 1 101 ? 46.710 -50.461 -0.948 1.00 17.77 101 GLU B O 1
ATOM 2736 N N . PRO B 1 102 ? 44.587 -51.103 -0.538 1.00 16.88 102 PRO B N 1
ATOM 2737 C CA . PRO B 1 102 ? 44.843 -52.544 -0.619 1.00 15.62 102 PRO B CA 1
ATOM 2738 C C . PRO B 1 102 ? 45.307 -53.038 -1.989 1.00 16.77 102 PRO B C 1
ATOM 2739 O O . PRO B 1 102 ? 45.797 -54.160 -2.110 1.00 17.00 102 PRO B O 1
ATOM 2743 N N . LEU B 1 103 ? 45.153 -52.204 -3.014 1.00 12.63 103 LEU B N 1
ATOM 2744 C CA . LEU B 1 103 ? 45.573 -52.577 -4.361 1.00 16.25 103 LEU B CA 1
ATOM 2745 C C . LEU B 1 103 ? 46.761 -51.754 -4.842 1.00 14.88 103 LEU B C 1
ATOM 2746 O O . LEU B 1 103 ? 47.069 -51.741 -6.036 1.00 16.43 103 LEU B O 1
ATOM 2751 N N . ILE B 1 104 ? 47.442 -51.075 -3.924 1.00 15.53 104 ILE B N 1
ATOM 2752 C CA . ILE B 1 104 ? 48.581 -50.252 -4.326 1.00 16.89 104 ILE B CA 1
ATOM 2753 C C . ILE B 1 104 ? 49.634 -51.091 -5.058 1.00 18.74 104 ILE B C 1
ATOM 2754 O O . ILE B 1 104 ? 50.005 -52.177 -4.603 1.00 16.86 104 ILE B O 1
ATOM 2759 N N . PRO B 1 105 ? 50.104 -50.611 -6.225 1.00 14.55 105 PRO B N 1
ATOM 2760 C CA . PRO B 1 105 ? 51.116 -51.330 -7.010 1.00 15.88 105 PRO B CA 1
ATOM 2761 C C . PRO B 1 105 ? 52.466 -51.336 -6.299 1.00 14.84 105 PRO B C 1
ATOM 2762 O O . PRO B 1 105 ? 53.052 -50.284 -6.055 1.00 17.81 105 PRO B O 1
ATOM 2766 N N . PRO B 1 106 ? 52.979 -52.522 -5.953 1.00 15.19 106 PRO B N 1
ATOM 2767 C CA . PRO B 1 106 ? 54.272 -52.564 -5.267 1.00 14.72 106 PRO B CA 1
ATOM 2768 C C . PRO B 1 106 ? 55.394 -51.871 -6.039 1.00 13.21 106 PRO B C 1
ATOM 2769 O O . PRO B 1 106 ? 56.312 -51.320 -5.434 1.00 14.93 106 PRO B O 1
ATOM 2773 N N . VAL B 1 107 ? 55.324 -51.882 -7.369 1.0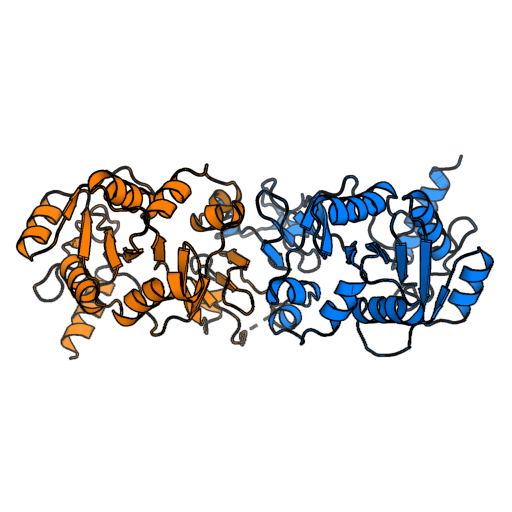0 15.31 107 VAL B N 1
ATOM 2774 C CA . VAL B 1 107 ? 56.382 -51.249 -8.152 1.00 15.71 107 VAL B CA 1
ATOM 2775 C C . VAL B 1 107 ? 56.517 -49.749 -7.897 1.00 16.44 107 VAL B C 1
ATOM 2776 O O . VAL B 1 107 ? 57.629 -49.218 -7.927 1.00 15.25 107 VAL B O 1
ATOM 2780 N N . ILE B 1 108 ? 55.411 -49.053 -7.638 1.00 16.11 108 ILE B N 1
ATOM 2781 C CA . ILE B 1 108 ? 55.536 -47.615 -7.404 1.00 12.64 108 ILE B CA 1
ATOM 2782 C C . ILE B 1 108 ? 56.076 -47.312 -6.018 1.00 11.32 108 ILE B C 1
ATOM 2783 O O . ILE B 1 108 ? 56.634 -46.245 -5.792 1.00 13.90 108 ILE B O 1
ATOM 2788 N N . VAL B 1 109 ? 55.919 -48.252 -5.093 1.00 17.08 109 VAL B N 1
ATOM 2789 C CA . VAL B 1 109 ? 56.452 -48.074 -3.747 1.00 14.92 109 VAL B CA 1
ATOM 2790 C C . VAL B 1 109 ? 57.972 -48.145 -3.878 1.00 16.55 109 VAL B C 1
ATOM 2791 O O . VAL B 1 109 ? 58.700 -47.321 -3.320 1.00 17.19 109 VAL B O 1
ATOM 2795 N N . ARG B 1 110 ? 58.454 -49.131 -4.628 1.00 14.52 110 ARG B N 1
ATOM 2796 C CA . ARG B 1 110 ? 59.889 -49.277 -4.841 1.00 17.24 110 ARG B CA 1
ATOM 2797 C C . ARG B 1 110 ? 60.402 -48.088 -5.663 1.00 18.41 110 ARG B C 1
ATOM 2798 O O . ARG B 1 110 ? 61.498 -47.575 -5.424 1.00 17.36 110 ARG B O 1
ATOM 2806 N N . GLN B 1 111 ? 59.586 -47.646 -6.618 1.00 15.26 111 GLN B N 1
ATOM 2807 C CA . GLN B 1 111 ? 59.936 -46.530 -7.486 1.00 13.84 111 GLN B CA 1
ATOM 2808 C C . GLN B 1 111 ? 60.299 -45.255 -6.732 1.00 15.67 111 GLN B C 1
ATOM 2809 O O . GLN B 1 111 ? 61.347 -44.665 -6.986 1.00 14.94 111 GLN B O 1
ATOM 2815 N N . VAL B 1 112 ? 59.435 -44.819 -5.814 1.00 18.26 112 VAL B N 1
ATOM 2816 C CA . VAL B 1 112 ? 59.720 -43.596 -5.062 1.00 15.99 112 VAL B CA 1
ATOM 2817 C C . VAL B 1 112 ? 60.977 -43.743 -4.216 1.00 16.28 112 VAL B C 1
ATOM 2818 O O . VAL B 1 112 ? 61.772 -42.809 -4.124 1.00 16.90 112 VAL B O 1
ATOM 2824 N N . ALA B 1 113 ? 61.152 -44.915 -3.604 1.00 16.73 113 ALA B N 1
ATOM 2825 C CA . ALA B 1 113 ? 62.322 -45.190 -2.770 1.00 16.75 113 ALA B CA 1
ATOM 2826 C C . ALA B 1 113 ? 63.614 -45.072 -3.571 1.00 20.04 113 ALA B C 1
ATOM 2827 O O . ALA B 1 113 ? 64.601 -44.503 -3.095 1.00 18.88 113 ALA B O 1
ATOM 2829 N N . ASP B 1 114 ? 63.614 -45.617 -4.783 1.00 19.95 114 ASP B N 1
ATOM 2830 C CA . ASP B 1 114 ? 64.806 -45.564 -5.622 1.00 20.53 114 ASP B CA 1
ATOM 2831 C C . ASP B 1 114 ? 65.095 -44.155 -6.135 1.00 22.99 114 ASP B C 1
ATOM 2832 O O . ASP B 1 114 ? 66.247 -43.814 -6.408 1.00 23.59 114 ASP B O 1
ATOM 2837 N N . ASN B 1 115 ? 64.058 -43.331 -6.258 1.00 21.94 115 ASN B N 1
ATOM 2838 C CA . ASN B 1 115 ? 64.247 -41.973 -6.758 1.00 21.00 115 ASN B CA 1
ATOM 2839 C C . ASN B 1 115 ? 64.992 -41.018 -5.817 1.00 22.78 115 ASN B C 1
ATOM 2840 O O . ASN B 1 115 ? 65.552 -40.020 -6.270 1.00 23.62 115 ASN B O 1
ATOM 2845 N N . LEU B 1 116 ? 65.020 -41.312 -4.519 1.00 23.36 116 LEU B N 1
ATOM 2846 C CA . LEU B 1 116 ? 65.739 -40.442 -3.587 1.00 23.35 116 LEU B CA 1
ATOM 2847 C C . LEU B 1 116 ? 67.222 -40.386 -3.942 1.00 26.63 116 LEU B C 1
ATOM 2848 O O . LEU B 1 116 ? 67.805 -39.309 -4.065 1.00 26.19 116 LEU B O 1
ATOM 2853 N N . ALA B 1 117 ? 67.833 -41.557 -4.096 1.00 26.00 117 ALA B N 1
ATOM 2854 C CA . ALA B 1 117 ? 69.246 -41.637 -4.435 1.00 27.35 117 ALA B CA 1
ATOM 2855 C C . ALA B 1 117 ? 69.488 -41.276 -5.896 1.00 29.20 117 ALA B C 1
ATOM 2856 O O . ALA B 1 117 ? 70.461 -40.595 -6.226 1.00 31.12 117 ALA B O 1
ATOM 2858 N N . LYS B 1 118 ? 68.592 -41.726 -6.768 1.00 26.78 118 LYS B N 1
ATOM 2859 C CA . LYS B 1 118 ? 68.720 -41.471 -8.195 1.00 27.63 118 LYS B CA 1
ATOM 2860 C C . LYS B 1 118 ? 68.723 -39.991 -8.563 1.00 30.99 118 LYS B C 1
ATOM 2861 O O . LYS B 1 118 ? 69.431 -39.577 -9.482 1.00 32.70 118 LYS B O 1
ATOM 2867 N N . PHE B 1 119 ? 67.935 -39.192 -7.854 1.00 26.54 119 PHE B N 1
ATOM 2868 C CA . PHE B 1 119 ? 67.877 -37.768 -8.145 1.00 28.69 119 PHE B CA 1
ATOM 2869 C C . PHE B 1 119 ? 68.441 -36.907 -7.024 1.00 28.15 119 PHE B C 1
ATOM 2870 O O . PHE B 1 119 ? 68.259 -35.689 -7.007 1.00 28.87 119 PHE B O 1
ATOM 2878 N N . ASN B 1 120 ? 69.130 -37.559 -6.092 1.00 31.04 120 ASN B N 1
ATOM 2879 C CA . ASN B 1 120 ? 69.776 -36.891 -4.966 1.00 30.46 120 ASN B CA 1
ATOM 2880 C C . ASN B 1 120 ? 68.900 -35.877 -4.231 1.00 31.48 120 ASN B C 1
ATOM 2881 O O . ASN B 1 120 ? 69.237 -34.694 -4.143 1.00 30.40 120 ASN B O 1
ATOM 2886 N N . VAL B 1 121 ? 67.780 -36.351 -3.692 1.00 28.81 121 VAL B N 1
ATOM 2887 C CA . VAL B 1 121 ? 66.862 -35.495 -2.951 1.00 24.34 121 VAL B CA 1
ATOM 2888 C C . VAL B 1 121 ? 66.491 -36.130 -1.615 1.00 23.44 121 VAL B C 1
ATOM 2889 O O . VAL B 1 121 ? 66.687 -37.329 -1.415 1.00 24.61 121 VAL B O 1
ATOM 2893 N N . ASN B 1 122 ? 65.957 -35.324 -0.703 1.00 21.04 122 ASN B N 1
ATOM 2894 C CA . ASN B 1 122 ? 65.553 -35.822 0.604 1.00 22.32 122 ASN B CA 1
ATOM 2895 C C . ASN B 1 122 ? 64.080 -36.172 0.625 1.00 19.66 122 ASN B C 1
ATOM 2896 O O . ASN B 1 122 ? 63.577 -36.694 1.618 1.00 19.05 122 ASN B O 1
ATOM 2901 N N . MET B 1 123 ? 63.393 -35.880 -0.472 1.00 16.28 123 MET B N 1
ATOM 2902 C CA . MET B 1 123 ? 61.965 -36.153 -0.556 1.00 18.35 123 MET B CA 1
ATOM 2903 C C . MET B 1 123 ? 61.557 -36.381 -2.004 1.00 19.40 123 MET B C 1
ATOM 2904 O O . MET B 1 123 ? 61.808 -35.542 -2.861 1.00 15.53 123 MET B O 1
ATOM 2909 N N . ALA B 1 124 ? 60.928 -37.523 -2.267 1.00 17.25 124 ALA B N 1
ATOM 2910 C CA . ALA B 1 124 ? 60.488 -37.863 -3.613 1.00 17.85 124 ALA B CA 1
ATOM 2911 C C . ALA B 1 124 ? 59.023 -38.291 -3.603 1.00 18.68 124 ALA B C 1
ATOM 2912 O O . ALA B 1 124 ? 58.531 -38.843 -2.614 1.00 18.67 124 ALA B O 1
ATOM 2914 N N . SER B 1 125 ? 58.328 -38.023 -4.701 1.00 13.92 125 SER B N 1
ATOM 2915 C CA . SER B 1 125 ? 56.919 -38.378 -4.811 1.00 15.60 125 SER B CA 1
ATOM 2916 C C . SER B 1 125 ? 56.574 -38.735 -6.254 1.00 12.82 125 SER B C 1
ATOM 2917 O O . SER B 1 125 ? 57.449 -38.771 -7.119 1.00 16.84 125 SER B O 1
ATOM 2920 N N . LEU B 1 126 ? 55.300 -39.007 -6.519 1.00 12.80 126 LEU B N 1
ATOM 2921 C CA . LEU B 1 126 ? 54.898 -39.391 -7.865 1.00 13.87 126 LEU B CA 1
ATOM 2922 C C . LEU B 1 126 ? 53.649 -38.667 -8.344 1.00 13.03 126 LEU B C 1
ATOM 2923 O O . LEU B 1 126 ? 52.948 -38.028 -7.568 1.00 12.28 126 LEU B O 1
ATOM 2928 N N . ALA B 1 127 ? 53.380 -38.783 -9.640 1.00 16.73 127 ALA B N 1
ATOM 2929 C CA . ALA B 1 127 ? 52.208 -38.169 -10.237 1.00 17.62 127 ALA B CA 1
ATOM 2930 C C . ALA B 1 127 ? 51.723 -39.005 -11.414 1.00 19.13 127 ALA B C 1
ATOM 2931 O O . ALA B 1 127 ? 52.453 -39.859 -11.933 1.00 18.71 127 ALA B O 1
ATOM 2933 N N . VAL B 1 128 ? 50.481 -38.764 -11.820 1.00 15.87 128 VAL B N 1
ATOM 2934 C CA . VAL B 1 128 ? 49.895 -39.476 -12.948 1.00 18.10 128 VAL B CA 1
ATOM 2935 C C . VAL B 1 128 ? 49.263 -38.456 -13.881 1.00 18.98 128 VAL B C 1
ATOM 2936 O O . VAL B 1 128 ? 48.857 -37.372 -13.453 1.00 18.69 128 VAL B O 1
ATOM 2940 N N . LYS B 1 129 ? 49.171 -38.805 -15.156 1.00 21.82 129 LYS B N 1
ATOM 2941 C CA . LYS B 1 129 ? 48.603 -37.895 -16.132 1.00 22.80 129 LYS B CA 1
ATOM 2942 C C . LYS B 1 129 ? 47.118 -37.651 -15.936 1.00 27.07 129 LYS B C 1
ATOM 2943 O O . LYS B 1 129 ? 46.372 -38.538 -15.513 1.00 26.63 129 LYS B O 1
ATOM 2949 N N . ILE B 1 130 ? 46.705 -36.424 -16.222 1.00 24.95 130 ILE B N 1
ATOM 2950 C CA . ILE B 1 130 ? 45.306 -36.044 -16.136 1.00 28.42 130 ILE B CA 1
ATOM 2951 C C . ILE B 1 130 ? 44.827 -36.003 -17.581 1.00 34.81 130 ILE B C 1
ATOM 2952 O O . ILE B 1 130 ? 45.390 -35.278 -18.403 1.00 35.18 130 ILE B O 1
ATOM 2957 N N . HIS B 1 131 ? 43.806 -36.792 -17.890 1.00 37.61 131 HIS B N 1
ATOM 2958 C CA . HIS B 1 131 ? 43.260 -36.841 -19.242 1.00 44.07 131 HIS B CA 1
ATOM 2959 C C . HIS B 1 131 ? 41.860 -36.240 -19.250 1.00 45.50 131 HIS B C 1
ATOM 2960 O O . HIS B 1 131 ? 41.297 -35.959 -20.308 1.00 47.47 131 HIS B O 1
ATOM 2967 N N . ASP B 1 132 ? 41.311 -36.035 -18.057 1.00 44.92 132 ASP B N 1
ATOM 2968 C CA . ASP B 1 132 ? 39.967 -35.494 -17.905 1.00 47.27 132 ASP B CA 1
ATOM 2969 C C . ASP B 1 132 ? 39.955 -34.034 -17.452 1.00 46.19 132 ASP B C 1
ATOM 2970 O O . ASP B 1 132 ? 40.534 -33.686 -16.423 1.00 47.68 132 ASP B O 1
ATOM 2975 N N . ALA B 1 133 ? 39.287 -33.185 -18.225 1.00 44.25 133 ALA B N 1
ATOM 2976 C CA . ALA B 1 133 ? 39.189 -31.771 -17.893 1.00 41.65 133 ALA B CA 1
ATOM 2977 C C . ALA B 1 133 ? 38.405 -31.606 -16.596 1.00 41.14 133 ALA B C 1
ATOM 2978 O O . ALA B 1 133 ? 38.618 -30.656 -15.845 1.00 38.85 133 ALA B O 1
ATOM 2980 N N . GLU B 1 134 ? 37.499 -32.543 -16.336 1.00 41.15 134 GLU B N 1
ATOM 2981 C CA . GLU B 1 134 ? 36.680 -32.505 -15.131 1.00 42.53 134 GLU B CA 1
ATOM 2982 C C . GLU B 1 134 ? 37.530 -32.655 -13.870 1.00 39.68 134 GLU B C 1
ATOM 2983 O O . GLU B 1 134 ? 37.335 -31.936 -12.890 1.00 38.01 134 GLU B O 1
ATOM 2989 N N . GLU B 1 135 ? 38.469 -33.593 -13.894 1.00 38.01 135 GLU B N 1
ATOM 2990 C CA . GLU B 1 135 ? 39.333 -33.806 -12.741 1.00 31.96 135 GLU B CA 1
ATOM 2991 C C . GLU B 1 135 ? 40.384 -32.701 -12.663 1.00 28.56 135 GLU B C 1
ATOM 2992 O O . GLU B 1 135 ? 40.830 -32.334 -11.578 1.00 27.22 135 GLU B O 1
ATOM 3002 N N . LEU B 1 136 ? 40.776 -32.167 -13.816 1.00 28.69 136 LEU B N 1
ATOM 3003 C CA . LEU B 1 136 ? 41.771 -31.099 -13.844 1.00 28.33 136 LEU B CA 1
ATOM 3004 C C . LEU B 1 136 ? 41.269 -29.887 -13.069 1.00 26.24 136 LEU B C 1
ATOM 3005 O O . LEU B 1 136 ? 41.989 -29.327 -12.243 1.00 25.13 136 LEU B O 1
ATOM 3010 N N . PHE B 1 137 ? 40.026 -29.492 -13.324 1.00 27.59 137 PHE B N 1
ATOM 3011 C CA . PHE B 1 137 ? 39.452 -28.337 -12.648 1.00 29.45 137 PHE B CA 1
ATOM 3012 C C . PHE B 1 137 ? 38.917 -28.623 -11.253 1.00 29.62 137 PHE B C 1
ATOM 3013 O O . PHE B 1 137 ? 38.397 -27.728 -10.586 1.00 31.65 137 PHE B O 1
ATOM 3021 N N . ASN B 1 138 ? 39.048 -29.867 -10.805 1.00 29.55 138 ASN B N 1
ATOM 3022 C CA . ASN B 1 138 ? 38.583 -30.240 -9.475 1.00 27.77 138 ASN B CA 1
ATOM 3023 C C . ASN B 1 138 ? 39.656 -29.846 -8.461 1.00 29.62 138 ASN B C 1
ATOM 3024 O O . ASN B 1 138 ? 40.789 -30.322 -8.533 1.00 30.70 138 ASN B O 1
ATOM 3029 N N . PRO B 1 139 ? 39.313 -28.972 -7.503 1.00 27.48 139 PRO B N 1
ATOM 3030 C CA . PRO B 1 139 ? 40.278 -28.536 -6.488 1.00 28.72 139 PRO B CA 1
ATOM 3031 C C . PRO B 1 139 ? 40.773 -29.641 -5.559 1.00 28.66 139 PRO B C 1
ATOM 3032 O O . PRO B 1 139 ? 41.747 -29.451 -4.831 1.00 26.69 139 PRO B O 1
ATOM 3036 N N . ASN B 1 140 ? 40.105 -30.792 -5.580 1.00 29.86 140 ASN B N 1
ATOM 3037 C CA . ASN B 1 140 ? 40.515 -31.907 -4.736 1.00 26.85 140 ASN B CA 1
ATOM 3038 C C . ASN B 1 140 ? 41.626 -32.696 -5.411 1.00 26.62 140 ASN B C 1
ATOM 3039 O O . ASN B 1 140 ? 42.284 -33.526 -4.784 1.00 25.31 140 ASN B O 1
ATOM 3044 N N . ALA B 1 141 ? 41.816 -32.439 -6.701 1.00 26.28 141 ALA B N 1
ATOM 3045 C CA . ALA B 1 141 ? 42.870 -33.083 -7.471 1.00 22.84 141 ALA B CA 1
ATOM 3046 C C . ALA B 1 141 ? 44.029 -32.099 -7.431 1.00 20.94 141 ALA B C 1
ATOM 3047 O O . ALA B 1 141 ? 43.949 -31.022 -8.016 1.00 21.62 141 ALA B O 1
ATOM 3049 N N . VAL B 1 142 ? 45.098 -32.457 -6.731 1.00 18.34 142 VAL B N 1
ATOM 3050 C CA . VAL B 1 142 ? 46.247 -31.569 -6.620 1.00 17.51 142 VAL B CA 1
ATOM 3051 C C . VAL B 1 142 ? 47.137 -31.648 -7.851 1.00 19.76 142 VAL B C 1
ATOM 3052 O O . VAL B 1 142 ? 47.669 -32.711 -8.171 1.00 19.11 142 VAL B O 1
ATOM 3056 N N . LYS B 1 143 ? 47.281 -30.521 -8.544 1.00 16.04 143 LYS B N 1
ATOM 3057 C CA . LYS B 1 143 ? 48.121 -30.447 -9.733 1.00 15.91 143 LYS B CA 1
ATOM 3058 C C . LYS B 1 143 ? 49.577 -30.202 -9.350 1.00 15.88 143 LYS B C 1
ATOM 3059 O O . LYS B 1 143 ? 49.865 -29.602 -8.315 1.00 15.07 143 LYS B O 1
ATOM 3065 N N . VAL B 1 144 ? 50.493 -30.671 -10.187 1.00 14.47 144 VAL B N 1
ATOM 3066 C CA . VAL B 1 144 ? 51.914 -30.493 -9.922 1.00 14.73 144 VAL B CA 1
ATOM 3067 C C . VAL B 1 144 ? 52.686 -30.329 -11.228 1.00 16.65 144 VAL B C 1
ATOM 3068 O O . VAL B 1 144 ? 52.308 -30.895 -12.257 1.00 15.42 144 VAL B O 1
ATOM 3072 N N . LEU B 1 145 ? 53.742 -29.515 -11.180 1.00 16.03 145 LEU B N 1
ATOM 3073 C CA . LEU B 1 145 ? 54.605 -29.245 -12.330 1.00 18.45 145 LEU B CA 1
ATOM 3074 C C . LEU B 1 145 ? 56.059 -29.355 -11.889 1.00 17.51 145 LEU B C 1
ATOM 3075 O O . LEU B 1 145 ? 56.385 -29.019 -10.751 1.00 18.40 145 LEU B O 1
ATOM 3080 N N . THR B 1 146 ? 56.930 -29.805 -12.790 1.00 14.18 146 THR B N 1
ATOM 3081 C CA . THR B 1 146 ? 58.352 -29.959 -12.467 1.00 16.67 146 THR B CA 1
ATOM 3082 C C . THR B 1 146 ? 59.236 -29.342 -13.549 1.00 18.17 146 THR B C 1
ATOM 3083 O O . THR B 1 146 ? 58.748 -28.967 -14.617 1.00 18.00 146 THR B O 1
ATOM 3087 N N . ASP B 1 147 ? 60.536 -29.245 -13.271 1.00 16.03 147 ASP B N 1
ATOM 3088 C CA . ASP B 1 147 ? 61.464 -28.730 -14.265 1.00 16.38 147 ASP B CA 1
ATOM 3089 C C . ASP B 1 147 ? 61.866 -29.925 -15.133 1.00 21.01 147 ASP B C 1
ATOM 3090 O O . ASP B 1 147 ? 61.328 -31.022 -14.963 1.00 16.99 147 ASP B O 1
ATOM 3095 N N . LYS B 1 148 ? 62.806 -29.724 -16.050 1.00 19.39 148 LYS B N 1
ATOM 3096 C CA . LYS B 1 148 ? 63.230 -30.794 -16.958 1.00 21.80 148 LYS B CA 1
ATOM 3097 C C . LYS B 1 148 ? 63.762 -32.063 -16.296 1.00 23.51 148 LYS B C 1
ATOM 3098 O O . LYS B 1 148 ? 63.793 -33.128 -16.921 1.00 25.59 148 LYS B O 1
ATOM 3104 N N . ASP B 1 149 ? 64.178 -31.958 -15.039 1.00 20.52 149 ASP B N 1
ATOM 3105 C CA . ASP B 1 149 ? 64.718 -33.111 -14.330 1.00 22.16 149 ASP B CA 1
ATOM 3106 C C . ASP B 1 149 ? 63.753 -33.721 -13.322 1.00 23.30 149 ASP B C 1
ATOM 3107 O O . ASP B 1 149 ? 64.100 -34.679 -12.632 1.00 23.19 149 ASP B O 1
ATOM 3112 N N . GLY B 1 150 ? 62.549 -33.163 -13.238 1.00 20.89 150 GLY B N 1
ATOM 3113 C CA . GLY B 1 150 ? 61.555 -33.675 -12.312 1.00 20.40 150 GLY B CA 1
ATOM 3114 C C . GLY B 1 150 ? 61.475 -32.963 -10.972 1.00 18.07 150 GLY B C 1
ATOM 3115 O O . GLY B 1 150 ? 60.702 -33.368 -10.104 1.00 20.65 150 GLY B O 1
ATOM 3116 N N . TYR B 1 151 ? 62.272 -31.916 -10.782 1.00 16.83 151 TYR B N 1
ATOM 3117 C CA . TYR B 1 151 ? 62.234 -31.183 -9.522 1.00 17.19 151 TYR B CA 1
ATOM 3118 C C . TYR B 1 151 ? 61.004 -30.285 -9.544 1.00 16.91 151 TYR B C 1
ATOM 3119 O O . TYR B 1 151 ? 60.789 -29.521 -10.488 1.00 15.99 151 TYR B O 1
ATOM 3128 N N . VAL B 1 152 ? 60.185 -30.399 -8.504 1.00 14.56 152 VAL B N 1
ATOM 3129 C CA . VAL B 1 152 ? 58.943 -29.650 -8.431 1.00 14.17 152 VAL B CA 1
ATOM 3130 C C . VAL B 1 152 ? 59.051 -28.131 -8.428 1.00 15.56 152 VAL B C 1
ATOM 3131 O O . VAL B 1 152 ? 59.893 -27.542 -7.737 1.00 13.79 152 VAL B O 1
ATOM 3135 N N . LEU B 1 153 ? 58.182 -27.511 -9.220 1.00 14.37 153 LEU B N 1
ATOM 3136 C CA . LEU B 1 153 ? 58.092 -26.060 -9.290 1.00 16.37 153 LEU B CA 1
ATOM 3137 C C . LEU B 1 153 ? 57.060 -25.630 -8.249 1.00 14.97 153 LEU B C 1
ATOM 3138 O O . LEU B 1 153 ? 57.320 -24.752 -7.430 1.00 15.30 153 LEU B O 1
ATOM 3143 N N . TYR B 1 154 ? 55.890 -26.263 -8.274 1.00 16.84 154 TYR B N 1
ATOM 3144 C CA . TYR B 1 154 ? 54.823 -25.921 -7.337 1.00 16.12 154 TYR B CA 1
ATOM 3145 C C . TYR B 1 154 ? 53.719 -26.988 -7.337 1.00 16.63 154 TYR B C 1
ATOM 3146 O O . TYR B 1 154 ? 53.603 -27.754 -8.292 1.00 12.62 154 TYR B O 1
ATOM 3155 N N . PHE B 1 155 ? 52.941 -27.046 -6.252 1.00 14.81 155 PHE B N 1
ATOM 3156 C CA . PHE B 1 155 ? 51.789 -27.961 -6.128 1.00 13.59 155 PHE B CA 1
ATOM 3157 C C . PHE B 1 155 ? 50.592 -27.027 -5.944 1.00 14.39 155 PHE B C 1
ATOM 3158 O O . PHE B 1 155 ? 50.690 -26.050 -5.200 1.00 16.52 155 PHE B O 1
ATOM 3166 N N . SER B 1 156 ? 49.462 -27.307 -6.583 1.00 12.89 156 SER B N 1
ATOM 3167 C CA . SER B 1 156 ? 48.316 -26.423 -6.399 1.00 15.91 156 SER B CA 1
ATOM 3168 C C . SER B 1 156 ? 46.978 -27.035 -6.771 1.00 16.13 156 SER B C 1
ATOM 3169 O O . SER B 1 156 ? 46.903 -27.917 -7.626 1.00 16.57 156 SER B O 1
ATOM 3172 N N . ARG B 1 157 ? 45.925 -26.560 -6.112 1.00 16.28 157 ARG B N 1
ATOM 3173 C CA . ARG B 1 157 ? 44.575 -27.023 -6.403 1.00 16.90 157 ARG B CA 1
ATOM 3174 C C . ARG B 1 157 ? 44.064 -26.225 -7.604 1.00 18.75 157 ARG B C 1
ATOM 3175 O O . ARG B 1 157 ? 43.050 -26.569 -8.212 1.00 19.04 157 ARG B O 1
ATOM 3183 N N . SER B 1 158 ? 44.781 -25.155 -7.947 1.00 17.40 158 SER B N 1
ATOM 3184 C CA . SER B 1 158 ? 44.427 -24.343 -9.105 1.00 16.83 158 SER B CA 1
ATOM 3185 C C . SER B 1 158 ? 44.976 -25.050 -10.336 1.00 18.71 158 SER B C 1
ATOM 3186 O O . SER B 1 158 ? 45.942 -25.808 -10.240 1.00 16.69 158 SER B O 1
ATOM 3189 N N . VAL B 1 159 ? 44.373 -24.792 -11.493 1.00 17.20 159 VAL B N 1
ATOM 3190 C CA . VAL B 1 159 ? 44.825 -25.408 -12.732 1.00 19.77 159 VAL B CA 1
ATOM 3191 C C . VAL B 1 159 ? 46.147 -24.837 -13.263 1.00 21.89 159 VAL B C 1
ATOM 3192 O O . VAL B 1 159 ? 46.202 -23.701 -13.743 1.00 20.59 159 VAL B O 1
ATOM 3196 N N . ILE B 1 160 ? 47.205 -25.638 -13.179 1.00 18.15 160 ILE B N 1
ATOM 3197 C CA . ILE B 1 160 ? 48.512 -25.240 -13.684 1.00 16.77 160 ILE B CA 1
ATOM 3198 C C . ILE B 1 160 ? 49.085 -26.393 -14.499 1.00 20.17 160 ILE B C 1
ATOM 3199 O O . ILE B 1 160 ? 48.933 -27.559 -14.130 1.00 19.68 160 ILE B O 1
ATOM 3204 N N . PRO B 1 161 ? 49.716 -26.085 -15.644 1.00 19.00 161 PRO B N 1
ATOM 3205 C CA . PRO B 1 161 ? 49.896 -24.729 -16.176 1.00 18.72 161 PRO B CA 1
ATOM 3206 C C . PRO B 1 161 ? 48.620 -24.186 -16.809 1.00 23.89 161 PRO B C 1
ATOM 3207 O O . PRO B 1 161 ? 47.785 -24.949 -17.295 1.00 24.24 161 PRO B O 1
ATOM 3211 N N . TYR B 1 162 ? 48.466 -22.867 -16.796 1.00 20.09 162 TYR B N 1
ATOM 3212 C CA . TYR B 1 162 ? 47.300 -22.243 -17.413 1.00 21.63 162 TYR B CA 1
ATOM 3213 C C . TYR B 1 162 ? 47.449 -22.375 -18.929 1.00 19.73 162 TYR B C 1
ATOM 3214 O O . TYR B 1 162 ? 48.505 -22.071 -19.469 1.00 19.72 162 TYR B O 1
ATOM 3223 N N . ASP B 1 163 ? 46.407 -22.847 -19.610 1.00 21.08 163 ASP B N 1
ATOM 3224 C CA . ASP B 1 163 ? 46.442 -22.966 -21.069 1.00 24.90 163 ASP B CA 1
ATOM 3225 C C . ASP B 1 163 ? 45.735 -21.708 -21.562 1.00 24.74 163 ASP B C 1
ATOM 3226 O O . ASP B 1 163 ? 44.505 -21.666 -21.623 1.00 21.98 163 ASP B O 1
ATOM 3231 N N . ARG B 1 164 ? 46.508 -20.686 -21.914 1.00 21.23 164 ARG B N 1
ATOM 3232 C CA . ARG B 1 164 ? 45.923 -19.422 -22.341 1.00 23.52 164 ARG B CA 1
ATOM 3233 C C . ARG B 1 164 ? 45.034 -19.470 -23.579 1.00 25.78 164 ARG B C 1
ATOM 3234 O O . ARG B 1 164 ? 43.941 -18.905 -23.575 1.00 27.99 164 ARG B O 1
ATOM 3242 N N . ASP B 1 165 ? 45.494 -20.131 -24.632 1.00 26.43 165 ASP B N 1
ATOM 3243 C CA . ASP B 1 165 ? 44.709 -20.217 -25.859 1.00 33.33 165 ASP B CA 1
ATOM 3244 C C . ASP B 1 165 ? 43.398 -20.987 -25.697 1.00 34.34 165 ASP B C 1
ATOM 3245 O O . ASP B 1 165 ? 42.359 -20.559 -26.195 1.00 32.85 165 ASP B O 1
ATOM 3250 N N . GLN B 1 166 ? 43.442 -22.114 -24.996 1.00 37.05 166 GLN B N 1
ATOM 3251 C CA . GLN B 1 166 ? 42.243 -22.924 -24.809 1.00 44.26 166 GLN B CA 1
ATOM 3252 C C . GLN B 1 166 ? 41.372 -22.562 -23.615 1.00 46.36 166 GLN B C 1
ATOM 3253 O O . GLN B 1 166 ? 40.156 -22.735 -23.666 1.00 46.92 166 GLN B O 1
ATOM 3259 N N . PHE B 1 167 ? 41.979 -22.073 -22.539 1.00 49.88 167 PHE B N 1
ATOM 3260 C CA . PHE B 1 167 ? 41.204 -21.717 -21.356 1.00 55.24 167 PHE B CA 1
ATOM 3261 C C . PHE B 1 167 ? 40.646 -20.306 -21.440 1.00 58.63 167 PHE B C 1
ATOM 3262 O O . PHE B 1 167 ? 40.179 -19.756 -20.443 1.00 61.07 167 PHE B O 1
ATOM 3270 N N . MET B 1 168 ? 40.692 -19.720 -22.631 1.00 61.25 168 MET B N 1
ATOM 3271 C CA . MET B 1 168 ? 40.176 -18.372 -22.819 1.00 64.63 168 MET B CA 1
ATOM 3272 C C . MET B 1 168 ? 38.662 -18.318 -22.691 1.00 66.13 168 MET B C 1
ATOM 3273 O O . MET B 1 168 ? 38.128 -17.655 -21.803 1.00 66.44 168 MET B O 1
ATOM 3278 N N . ASN B 1 169 ? 37.974 -19.021 -23.583 1.00 67.59 169 ASN B N 1
ATOM 3279 C CA . ASN B 1 169 ? 36.518 -19.030 -23.580 1.00 68.99 169 ASN B CA 1
ATOM 3280 C C . ASN B 1 169 ? 35.973 -20.312 -24.205 1.00 69.77 169 ASN B C 1
ATOM 3281 O O . ASN B 1 169 ? 35.302 -21.103 -23.542 1.00 71.08 169 ASN B O 1
ATOM 3286 N N . LYS B 1 175 ? 34.253 -28.189 -23.121 1.00 76.22 175 LYS B N 1
ATOM 3287 C CA . LYS B 1 175 ? 34.795 -29.165 -24.060 1.00 78.12 175 LYS B CA 1
ATOM 3288 C C . LYS B 1 175 ? 36.247 -28.830 -24.398 1.00 77.79 175 LYS B C 1
ATOM 3289 O O . LYS B 1 175 ? 36.560 -28.427 -25.520 1.00 77.76 175 LYS B O 1
ATOM 3291 N N . VAL B 1 176 ? 37.128 -29.002 -23.418 1.00 77.36 176 VAL B N 1
ATOM 3292 C CA . VAL B 1 176 ? 38.547 -28.714 -23.597 1.00 77.47 176 VAL B CA 1
ATOM 3293 C C . VAL B 1 176 ? 39.352 -29.987 -23.853 1.00 76.63 176 VAL B C 1
ATOM 3294 O O . VAL B 1 176 ? 39.191 -30.984 -23.149 1.00 77.50 176 VAL B O 1
ATOM 3296 N N . GLN B 1 177 ? 40.213 -29.947 -24.866 1.00 74.97 177 GLN B N 1
ATOM 3297 C CA . GLN B 1 177 ? 41.055 -31.090 -25.203 1.00 72.54 177 GLN B CA 1
ATOM 3298 C C . GLN B 1 177 ? 42.451 -30.864 -24.629 1.00 69.33 177 GLN B C 1
ATOM 3299 O O . GLN B 1 177 ? 43.410 -30.629 -25.363 1.00 69.90 177 GLN B O 1
ATOM 3305 N N . LEU B 1 178 ? 42.548 -30.937 -23.306 1.00 66.26 178 LEU B N 1
ATOM 3306 C CA . LEU B 1 178 ? 43.806 -30.726 -22.600 1.00 62.72 178 LEU B CA 1
ATOM 3307 C C . LEU B 1 178 ? 44.994 -31.465 -23.209 1.00 60.90 178 LEU B C 1
ATOM 3308 O O . LEU B 1 178 ? 44.850 -32.558 -23.759 1.00 60.50 178 LEU B O 1
ATOM 3313 N N . SER B 1 179 ? 46.170 -30.851 -23.110 1.00 57.02 179 SER B N 1
ATOM 3314 C CA . SER B 1 179 ? 47.396 -31.435 -23.641 1.00 53.16 179 SER B CA 1
ATOM 3315 C C . SER B 1 179 ? 48.030 -32.354 -22.602 1.00 49.62 179 SER B C 1
ATOM 3316 O O . SER B 1 179 ? 47.555 -32.440 -21.471 1.00 47.53 179 SER B O 1
ATOM 3319 N N . ASP B 1 180 ? 49.103 -33.035 -22.991 1.00 47.54 180 ASP B N 1
ATOM 3320 C CA . ASP B 1 180 ? 49.801 -33.943 -22.087 1.00 47.85 180 ASP B CA 1
ATOM 3321 C C . ASP B 1 180 ? 50.810 -33.229 -21.209 1.00 44.70 180 ASP B C 1
ATOM 3322 O O . ASP B 1 180 ? 51.975 -33.624 -21.140 1.00 44.88 180 ASP B O 1
ATOM 3327 N N . ALA B 1 181 ? 50.359 -32.180 -20.534 1.00 39.15 181 ALA B N 1
ATOM 3328 C CA . ALA B 1 181 ? 51.235 -31.418 -19.660 1.00 35.08 181 ALA B CA 1
ATOM 3329 C C . ALA B 1 181 ? 50.699 -31.398 -18.236 1.00 34.00 181 ALA B C 1
ATOM 3330 O O . ALA B 1 181 ? 51.391 -30.971 -17.311 1.00 36.59 181 ALA B O 1
ATOM 3332 N N . TYR B 1 182 ? 49.467 -31.866 -18.055 1.00 27.07 182 TYR B N 1
ATOM 3333 C CA . TYR B 1 182 ? 48.866 -31.860 -16.731 1.00 24.83 182 TYR B CA 1
ATOM 3334 C C . TYR B 1 182 ? 49.162 -33.116 -15.938 1.00 24.99 182 TYR B C 1
ATOM 3335 O O . TYR B 1 182 ? 49.041 -34.233 -16.443 1.00 22.93 182 TYR B O 1
ATOM 3344 N N . LEU B 1 183 ? 49.560 -32.913 -14.688 1.00 22.79 183 LEU B N 1
ATOM 3345 C CA . LEU B 1 183 ? 49.899 -34.003 -13.793 1.00 21.41 183 LEU B CA 1
ATOM 3346 C C . LEU B 1 183 ? 49.153 -33.886 -12.469 1.00 21.38 183 LEU B C 1
ATOM 3347 O O . LEU B 1 183 ? 49.054 -32.801 -11.892 1.00 18.94 183 LEU B O 1
ATOM 3352 N N . ARG B 1 184 ? 48.621 -35.010 -12.002 1.00 20.21 184 ARG B N 1
ATOM 3353 C CA . ARG B 1 184 ? 47.912 -35.061 -10.731 1.00 15.91 184 ARG B CA 1
ATOM 3354 C C . ARG B 1 184 ? 48.854 -35.680 -9.710 1.00 19.40 184 ARG B C 1
ATOM 3355 O O . ARG B 1 184 ? 49.373 -36.778 -9.918 1.00 18.49 184 ARG B O 1
ATOM 3363 N N . HIS B 1 185 ? 49.075 -34.975 -8.607 1.00 18.01 185 HIS B N 1
ATOM 3364 C CA . HIS B 1 185 ? 49.966 -35.465 -7.568 1.00 16.98 185 HIS B CA 1
ATOM 3365 C C . HIS B 1 185 ? 49.388 -36.657 -6.804 1.00 15.59 185 HIS B C 1
ATOM 3366 O O . HIS B 1 185 ? 48.218 -36.650 -6.413 1.00 19.36 185 HIS B O 1
ATOM 3373 N N . ILE B 1 186 ? 50.223 -37.675 -6.602 1.00 15.32 186 ILE B N 1
ATOM 3374 C CA . ILE B 1 186 ? 49.847 -38.878 -5.864 1.00 19.73 186 ILE B CA 1
ATOM 3375 C C . ILE B 1 186 ? 50.463 -38.797 -4.469 1.00 19.01 186 ILE B C 1
ATOM 3376 O O . ILE B 1 186 ? 51.667 -38.595 -4.331 1.00 16.26 186 ILE B O 1
ATOM 3381 N N . GLY B 1 187 ? 49.636 -38.975 -3.444 1.00 21.31 187 GLY B N 1
ATOM 3382 C CA . GLY B 1 187 ? 50.103 -38.892 -2.070 1.00 25.94 187 GLY B CA 1
ATOM 3383 C C . GLY B 1 187 ? 51.028 -39.980 -1.543 1.00 24.52 187 GLY B C 1
ATOM 3384 O O . GLY B 1 187 ? 50.874 -40.421 -0.405 1.00 26.92 187 GLY B O 1
ATOM 3385 N N . ILE B 1 188 ? 51.987 -40.410 -2.356 1.00 17.23 188 ILE B N 1
ATOM 3386 C CA . ILE B 1 188 ? 52.950 -41.429 -1.941 1.00 15.09 188 ILE B CA 1
ATOM 3387 C C . ILE B 1 188 ? 54.299 -40.715 -1.812 1.00 14.80 188 ILE B C 1
ATOM 3388 O O . ILE B 1 188 ? 54.686 -39.946 -2.692 1.00 15.20 188 ILE B O 1
ATOM 3393 N N . TYR B 1 189 ? 55.009 -40.958 -0.715 1.00 14.90 189 TYR B N 1
ATOM 3394 C CA . TYR B 1 189 ? 56.280 -40.281 -0.494 1.00 17.67 189 TYR B CA 1
ATOM 3395 C C . TYR B 1 189 ? 57.429 -41.148 -0.008 1.00 17.25 189 TYR B C 1
ATOM 3396 O O . TYR B 1 189 ? 57.231 -42.160 0.657 1.00 19.02 189 TYR B O 1
ATOM 3405 N N . ALA B 1 190 ? 58.638 -40.710 -0.338 1.00 17.76 190 ALA B N 1
ATOM 3406 C CA . ALA B 1 190 ? 59.859 -41.359 0.118 1.00 16.56 190 ALA B CA 1
ATOM 3407 C C . ALA B 1 190 ? 60.629 -40.213 0.771 1.00 18.47 190 ALA B C 1
ATOM 3408 O O . ALA B 1 190 ? 60.670 -39.104 0.233 1.00 16.61 190 ALA B O 1
ATOM 3410 N N . TYR B 1 191 ? 61.213 -40.473 1.935 1.00 17.37 191 TYR B N 1
ATOM 3411 C CA . TYR B 1 191 ? 61.967 -39.461 2.672 1.00 18.66 191 TYR B CA 1
ATOM 3412 C C . TYR B 1 191 ? 63.174 -40.113 3.314 1.00 20.79 191 TYR B C 1
ATOM 3413 O O . TYR B 1 191 ? 63.189 -41.321 3.533 1.00 19.91 191 TYR B O 1
ATOM 3422 N N . ARG B 1 192 ? 64.177 -39.299 3.625 1.00 20.98 192 ARG B N 1
ATOM 3423 C CA . ARG B 1 192 ? 65.334 -39.776 4.361 1.00 22.67 192 ARG B CA 1
ATOM 3424 C C . ARG B 1 192 ? 64.768 -39.589 5.769 1.00 17.02 192 ARG B C 1
ATOM 3425 O O . ARG B 1 192 ? 64.184 -38.546 6.056 1.00 20.83 192 ARG B O 1
ATOM 3433 N N . ALA B 1 193 ? 64.919 -40.578 6.639 1.00 19.22 193 ALA B N 1
ATOM 3434 C CA . ALA B 1 193 ? 64.370 -40.477 7.993 1.00 19.26 193 ALA B CA 1
ATOM 3435 C C . ALA B 1 193 ? 64.717 -39.176 8.721 1.00 19.12 193 ALA B C 1
ATOM 3436 O O . ALA B 1 193 ? 63.847 -38.537 9.320 1.00 20.47 193 ALA B O 1
ATOM 3438 N N . GLY B 1 194 ? 65.983 -38.785 8.671 1.00 18.36 194 GLY B N 1
ATOM 3439 C CA . GLY B 1 194 ? 66.398 -37.565 9.344 1.00 21.11 194 GLY B CA 1
ATOM 3440 C C . GLY B 1 194 ? 65.671 -36.327 8.847 1.00 23.67 194 GLY B C 1
ATOM 3441 O O . GLY B 1 194 ? 65.405 -35.396 9.611 1.00 23.50 194 GLY B O 1
ATOM 3442 N N . PHE B 1 195 ? 65.340 -36.318 7.562 1.00 21.74 195 PHE B N 1
ATOM 3443 C CA . PHE B 1 195 ? 64.645 -35.185 6.968 1.00 23.39 195 PHE B CA 1
ATOM 3444 C C . PHE B 1 195 ? 63.212 -35.021 7.476 1.00 23.70 195 PHE B C 1
ATOM 3445 O O . PHE B 1 195 ? 62.714 -33.899 7.596 1.00 22.30 195 PHE B O 1
ATOM 3453 N N . ILE B 1 196 ? 62.544 -36.133 7.766 1.00 21.27 196 ILE B N 1
ATOM 3454 C CA . ILE B 1 196 ? 61.173 -36.066 8.261 1.00 21.25 196 ILE B CA 1
ATOM 3455 C C . ILE B 1 196 ? 61.148 -35.199 9.512 1.00 22.86 196 ILE B C 1
ATOM 3456 O O . ILE B 1 196 ? 60.223 -34.410 9.727 1.00 21.70 196 ILE B O 1
ATOM 3461 N N . LYS B 1 197 ? 62.188 -35.340 10.325 1.00 25.94 197 LYS B N 1
ATOM 3462 C CA . LYS B 1 197 ? 62.314 -34.577 11.557 1.00 30.74 197 LYS B CA 1
ATOM 3463 C C . LYS B 1 197 ? 62.394 -33.080 11.253 1.00 29.84 197 LYS B C 1
ATOM 3464 O O . LYS B 1 197 ? 61.729 -32.268 11.894 1.00 30.71 197 LYS B O 1
ATOM 3470 N N . GLN B 1 198 ? 63.210 -32.723 10.267 1.00 31.03 198 GLN B N 1
ATOM 3471 C CA . GLN B 1 198 ? 63.371 -31.326 9.874 1.00 27.48 198 GLN B CA 1
ATOM 3472 C C . GLN B 1 198 ? 62.063 -30.782 9.300 1.00 26.93 198 GLN B C 1
ATOM 3473 O O . GLN B 1 198 ? 61.665 -29.648 9.584 1.00 25.99 198 GLN B O 1
ATOM 3479 N N . TYR B 1 199 ? 61.405 -31.607 8.491 1.00 25.54 199 TYR B N 1
ATOM 3480 C CA . TYR B 1 199 ? 60.138 -31.258 7.852 1.00 25.64 199 TYR B CA 1
ATOM 3481 C C . TYR B 1 199 ? 59.120 -30.851 8.917 1.00 24.99 199 TYR B C 1
ATOM 3482 O O . TYR B 1 199 ? 58.572 -29.749 8.878 1.00 24.49 199 TYR B O 1
ATOM 3491 N N . VAL B 1 200 ? 58.884 -31.734 9.881 1.00 24.53 200 VAL B N 1
ATOM 3492 C CA . VAL B 1 200 ? 57.920 -31.460 10.940 1.00 26.27 200 VAL B CA 1
ATOM 3493 C C . VAL B 1 200 ? 58.345 -30.320 11.875 1.00 29.22 200 VAL B C 1
ATOM 3494 O O . VAL B 1 200 ? 57.503 -29.719 12.545 1.00 31.52 200 VAL B O 1
ATOM 3498 N N . GLN B 1 201 ? 59.639 -30.014 11.911 1.00 29.02 201 GLN B N 1
ATOM 3499 C CA . GLN B 1 201 ? 60.132 -28.940 12.770 1.00 32.36 201 GLN B CA 1
ATOM 3500 C C . GLN B 1 201 ? 59.902 -27.549 12.186 1.00 33.28 201 GLN B C 1
ATOM 3501 O O . GLN B 1 201 ? 59.733 -26.581 12.930 1.00 32.54 201 GLN B O 1
ATOM 3507 N N . TRP B 1 202 ? 59.907 -27.441 10.861 1.00 31.53 202 TRP B N 1
ATOM 3508 C CA . TRP B 1 202 ? 59.674 -26.151 10.222 1.00 29.48 202 TRP B CA 1
ATOM 3509 C C . TRP B 1 202 ? 58.290 -25.659 10.619 1.00 30.48 202 TRP B C 1
ATOM 3510 O O . TRP B 1 202 ? 57.332 -26.429 10.626 1.00 32.45 202 TRP B O 1
ATOM 3521 N N . ALA B 1 203 ? 58.188 -24.376 10.948 1.00 29.07 203 ALA B N 1
ATOM 3522 C CA . ALA B 1 203 ? 56.916 -23.788 11.347 1.00 32.14 203 ALA B CA 1
ATOM 3523 C C . ALA B 1 203 ? 55.919 -23.781 10.191 1.00 32.33 203 ALA B C 1
ATOM 3524 O O . ALA B 1 203 ? 56.297 -23.607 9.034 1.00 31.12 203 ALA B O 1
ATOM 3526 N N . PRO B 1 204 ? 54.628 -23.983 10.491 1.00 32.86 204 PRO B N 1
ATOM 3527 C CA . PRO B 1 204 ? 53.626 -23.982 9.425 1.00 32.99 204 PRO B CA 1
ATOM 3528 C C . PRO B 1 204 ? 53.757 -22.704 8.605 1.00 33.03 204 PRO B C 1
ATOM 3529 O O . PRO B 1 204 ? 54.063 -21.640 9.144 1.00 33.94 204 PRO B O 1
ATOM 3533 N N . THR B 1 205 ? 53.531 -22.811 7.303 1.00 30.00 205 THR B N 1
ATOM 3534 C CA . THR B 1 205 ? 53.660 -21.664 6.415 1.00 30.51 205 THR B CA 1
ATOM 3535 C C . THR B 1 205 ? 52.325 -21.147 5.894 1.00 30.78 205 THR B C 1
ATOM 3536 O O . THR B 1 205 ? 51.350 -21.889 5.802 1.00 28.84 205 THR B O 1
ATOM 3540 N N . GLN B 1 206 ? 52.289 -19.862 5.556 1.00 28.17 206 GLN B N 1
ATOM 3541 C CA . GLN B 1 206 ? 51.078 -19.245 5.033 1.00 29.63 206 GLN B CA 1
ATOM 3542 C C . GLN B 1 206 ? 50.630 -19.934 3.752 1.00 26.25 206 GLN B C 1
ATOM 3543 O O . GLN B 1 206 ? 49.439 -20.083 3.498 1.00 26.67 206 GLN B O 1
ATOM 3549 N N . LEU B 1 207 ? 51.604 -20.355 2.955 1.00 28.22 207 LEU B N 1
ATOM 3550 C CA . LEU B 1 207 ? 51.343 -21.017 1.687 1.00 24.28 207 LEU B CA 1
ATOM 3551 C C . LEU B 1 207 ? 50.598 -22.341 1.856 1.00 22.32 207 LEU B C 1
ATOM 3552 O O . LEU B 1 207 ? 49.608 -22.593 1.167 1.00 22.44 207 LEU B O 1
ATOM 3557 N N . GLU B 1 208 ? 51.071 -23.179 2.774 1.00 21.84 208 GLU B N 1
ATOM 3558 C CA . GLU B 1 208 ? 50.439 -24.473 3.009 1.00 21.95 208 GLU B CA 1
ATOM 3559 C C . GLU B 1 208 ? 49.065 -24.303 3.638 1.00 24.96 208 GLU B C 1
ATOM 3560 O O . GLU B 1 208 ? 48.165 -25.107 3.396 1.00 22.13 208 GLU B O 1
ATOM 3566 N N . ASN B 1 209 ? 48.907 -23.254 4.442 1.00 23.89 209 ASN B N 1
ATOM 3567 C CA . ASN B 1 209 ? 47.635 -22.996 5.103 1.00 25.50 209 ASN B CA 1
ATOM 3568 C C . ASN B 1 209 ? 46.549 -22.519 4.147 1.00 26.44 209 ASN B C 1
ATOM 3569 O O . ASN B 1 209 ? 45.371 -22.779 4.368 1.00 29.82 209 ASN B O 1
ATOM 3574 N N . LEU B 1 210 ? 46.938 -21.816 3.088 1.00 23.63 210 LEU B N 1
ATOM 3575 C CA . LEU B 1 210 ? 45.963 -21.338 2.121 1.00 25.29 210 LEU B CA 1
ATOM 3576 C C . LEU B 1 210 ? 45.504 -22.476 1.210 1.00 20.56 210 LEU B C 1
ATOM 3577 O O . LEU B 1 210 ? 44.310 -22.704 1.047 1.00 19.21 210 LEU B O 1
ATOM 3582 N N . GLU B 1 211 ? 46.461 -23.186 0.624 1.00 20.47 211 GLU B N 1
ATOM 3583 C CA . GLU B 1 211 ? 46.163 -24.303 -0.270 1.00 19.12 211 GLU B CA 1
ATOM 3584 C C . GLU B 1 211 ? 45.788 -25.576 0.485 1.00 20.59 211 GLU B C 1
ATOM 3585 O O . GLU B 1 211 ? 45.206 -26.494 -0.091 1.00 21.89 211 GLU B O 1
ATOM 3591 N N . LYS B 1 212 ? 46.122 -25.617 1.771 1.00 18.44 212 LYS B N 1
ATOM 3592 C CA . LYS B 1 212 ? 45.874 -26.789 2.607 1.00 21.04 212 LYS B CA 1
ATOM 3593 C C . LYS B 1 212 ? 46.685 -27.952 2.034 1.00 20.63 212 LYS B C 1
ATOM 3594 O O . LYS B 1 212 ? 46.177 -29.058 1.838 1.00 24.20 212 LYS B O 1
ATOM 3600 N N . LEU B 1 213 ? 47.952 -27.669 1.744 1.00 18.66 213 LEU B N 1
ATOM 3601 C CA . LEU B 1 213 ? 48.878 -28.653 1.206 1.00 19.18 213 LEU B CA 1
ATOM 3602 C C . LEU B 1 213 ? 50.161 -28.564 2.018 1.00 21.75 213 LEU B C 1
ATOM 3603 O O . LEU B 1 213 ? 50.957 -27.627 1.869 1.00 19.00 213 LEU B O 1
ATOM 3608 N N . GLU B 1 214 ? 50.343 -29.546 2.892 1.00 17.69 214 GLU B N 1
ATOM 3609 C CA . GLU B 1 214 ? 51.501 -29.604 3.764 1.00 18.86 214 GLU B CA 1
ATOM 3610 C C . GLU B 1 214 ? 52.839 -29.586 3.031 1.00 17.24 214 GLU B C 1
ATOM 3611 O O . GLU B 1 214 ? 53.806 -28.979 3.506 1.00 16.93 214 GLU B O 1
ATOM 3617 N N . GLN B 1 215 ? 52.898 -30.236 1.873 1.00 18.48 215 GLN B N 1
ATOM 3618 C CA . GLN B 1 215 ? 54.146 -30.303 1.119 1.00 18.13 215 GLN B CA 1
ATOM 3619 C C . GLN B 1 215 ? 54.699 -28.944 0.686 1.00 17.79 215 GLN B C 1
ATOM 3620 O O . GLN B 1 215 ? 55.875 -28.837 0.339 1.00 17.47 215 GLN B O 1
ATOM 3626 N N . LEU B 1 216 ? 53.862 -27.911 0.691 1.00 17.19 216 LEU B N 1
ATOM 3627 C CA . LEU B 1 216 ? 54.335 -26.586 0.299 1.00 17.63 216 LEU B CA 1
ATOM 3628 C C . LEU B 1 216 ? 55.293 -26.028 1.355 1.00 18.09 216 LEU B C 1
ATOM 3629 O O . LEU B 1 216 ? 56.081 -25.123 1.074 1.00 17.71 216 LEU B O 1
ATOM 3634 N N . ARG B 1 217 ? 55.240 -26.573 2.568 1.00 17.15 217 ARG B N 1
ATOM 3635 C CA . ARG B 1 217 ? 56.148 -26.119 3.616 1.00 18.17 217 ARG B CA 1
ATOM 3636 C C . ARG B 1 217 ? 57.582 -26.432 3.188 1.00 18.12 217 ARG B C 1
ATOM 3637 O O . ARG B 1 217 ? 58.507 -25.679 3.480 1.00 18.45 217 ARG B O 1
ATOM 3645 N N . VAL B 1 218 ? 57.756 -27.549 2.488 1.00 16.62 218 VAL B N 1
ATOM 3646 C CA . VAL B 1 218 ? 59.067 -27.972 2.011 1.00 16.30 218 VAL B CA 1
ATOM 3647 C C . VAL B 1 218 ? 59.592 -27.052 0.903 1.00 18.93 218 VAL B C 1
ATOM 3648 O O . VAL B 1 218 ? 60.753 -26.628 0.934 1.00 15.46 218 VAL B O 1
ATOM 3652 N N . LEU B 1 219 ? 58.741 -26.741 -0.071 1.00 18.53 219 LEU B N 1
ATOM 3653 C CA . LEU B 1 219 ? 59.146 -25.860 -1.164 1.00 18.32 219 LEU B CA 1
ATOM 3654 C C . LEU B 1 219 ? 59.446 -24.463 -0.631 1.00 18.45 219 LEU B C 1
ATOM 3655 O O . LEU B 1 219 ? 60.379 -23.803 -1.086 1.00 18.19 219 LEU B O 1
ATOM 3660 N N . TYR B 1 220 ? 58.651 -24.011 0.332 1.00 17.63 220 TYR B N 1
ATOM 3661 C CA . TYR B 1 220 ? 58.853 -22.683 0.901 1.00 20.57 220 TYR B CA 1
ATOM 3662 C C . TYR B 1 220 ? 60.203 -22.578 1.604 1.00 21.06 220 TYR B C 1
ATOM 3663 O O . TYR B 1 220 ? 60.816 -21.511 1.625 1.00 20.47 220 TYR B O 1
ATOM 3672 N N . ASN B 1 221 ? 60.667 -23.686 2.174 1.00 19.08 221 ASN B N 1
ATOM 3673 C CA . ASN B 1 221 ? 61.946 -23.689 2.873 1.00 23.01 221 ASN B CA 1
ATOM 3674 C C . ASN B 1 221 ? 63.139 -23.950 1.952 1.00 24.82 221 ASN B C 1
ATOM 3675 O O . ASN B 1 221 ? 64.263 -24.141 2.413 1.00 22.67 221 ASN B O 1
ATOM 3680 N N . GLY B 1 222 ? 62.885 -23.948 0.646 1.00 22.02 222 GLY B N 1
ATOM 3681 C CA . GLY B 1 222 ? 63.952 -24.133 -0.324 1.00 20.45 222 GLY B CA 1
ATOM 3682 C C . GLY B 1 222 ? 64.509 -25.527 -0.519 1.00 18.45 222 GLY B C 1
ATOM 3683 O O . GLY B 1 222 ? 65.607 -25.682 -1.060 1.00 19.41 222 GLY B O 1
ATOM 3684 N N . GLU B 1 223 ? 63.759 -26.541 -0.095 1.00 18.10 223 GLU B N 1
ATOM 3685 C CA . GLU B 1 223 ? 64.191 -27.933 -0.225 1.00 18.45 223 GLU B CA 1
ATOM 3686 C C . GLU B 1 223 ? 63.632 -28.535 -1.518 1.00 19.14 223 GLU B C 1
ATOM 3687 O O . GLU B 1 223 ? 62.451 -28.363 -1.824 1.00 20.82 223 GLU B O 1
ATOM 3693 N N . ARG B 1 224 ? 64.473 -29.241 -2.273 1.00 19.92 224 ARG B N 1
ATOM 3694 C CA . ARG B 1 224 ? 64.030 -29.849 -3.527 1.00 21.41 224 ARG B CA 1
ATOM 3695 C C . ARG B 1 224 ? 63.195 -31.104 -3.321 1.00 20.66 224 ARG B C 1
ATOM 3696 O O . ARG B 1 224 ? 63.440 -31.884 -2.404 1.00 19.23 224 ARG B O 1
ATOM 3704 N N . ILE B 1 225 ? 62.204 -31.282 -4.188 1.00 18.09 225 ILE B N 1
ATOM 3705 C CA . ILE B 1 225 ? 61.330 -32.449 -4.162 1.00 15.96 225 ILE B CA 1
ATOM 3706 C C . ILE B 1 225 ? 61.294 -32.983 -5.581 1.00 14.29 225 ILE B C 1
ATOM 3707 O O . ILE B 1 225 ? 61.066 -32.226 -6.521 1.00 17.23 225 ILE B O 1
ATOM 3712 N N . HIS B 1 226 ? 61.506 -34.279 -5.742 1.00 13.71 226 HIS B N 1
ATOM 3713 C CA . HIS B 1 226 ? 61.465 -34.852 -7.072 1.00 16.38 226 HIS B CA 1
ATOM 3714 C C . HIS B 1 226 ? 60.145 -35.568 -7.293 1.00 15.71 226 HIS B C 1
ATOM 3715 O O . HIS B 1 226 ? 59.671 -36.299 -6.426 1.00 14.19 226 HIS B O 1
ATOM 3722 N N . VAL B 1 227 ? 59.550 -35.341 -8.458 1.00 17.96 227 VAL B N 1
ATOM 3723 C CA . VAL B 1 227 ? 58.293 -35.979 -8.811 1.00 17.64 227 VAL B CA 1
ATOM 3724 C C . VAL B 1 227 ? 58.428 -36.584 -10.202 1.00 18.79 227 VAL B C 1
ATOM 3725 O O . VAL B 1 227 ? 58.891 -35.932 -11.144 1.00 17.74 227 VAL B O 1
ATOM 3729 N N . GLU B 1 228 ? 58.029 -37.845 -10.309 1.00 16.78 228 GLU B N 1
ATOM 3730 C CA . GLU B 1 228 ? 58.110 -38.588 -11.555 1.00 21.68 228 GLU B CA 1
ATOM 3731 C C . GLU B 1 228 ? 56.780 -39.283 -11.827 1.00 20.93 228 GLU B C 1
ATOM 3732 O O . GLU B 1 228 ? 56.012 -39.563 -10.906 1.00 15.77 228 GLU B O 1
ATOM 3738 N N . LEU B 1 229 ? 56.505 -39.535 -13.100 1.00 18.85 229 LEU B N 1
ATOM 3739 C CA . LEU B 1 229 ? 55.285 -40.213 -13.505 1.00 17.14 229 LEU B CA 1
ATOM 3740 C C . LEU B 1 229 ? 55.331 -41.611 -12.885 1.00 15.76 229 LEU B C 1
ATOM 3741 O O . LEU B 1 229 ? 56.333 -42.311 -13.011 1.00 16.34 229 LEU B O 1
ATOM 3746 N N . ALA B 1 230 ? 54.258 -42.013 -12.210 1.00 17.65 230 ALA B N 1
ATOM 3747 C CA . ALA B 1 230 ? 54.210 -43.334 -11.589 1.00 15.41 230 ALA B CA 1
ATOM 3748 C C . ALA B 1 230 ? 54.257 -44.401 -12.679 1.00 16.12 230 ALA B C 1
ATOM 3749 O O . ALA B 1 230 ? 53.689 -44.219 -13.751 1.00 15.10 230 ALA B O 1
ATOM 3751 N N . LYS B 1 231 ? 54.943 -45.506 -12.404 1.00 15.67 231 LYS B N 1
ATOM 3752 C CA . LYS B 1 231 ? 55.051 -46.596 -13.368 1.00 17.19 231 LYS B CA 1
ATOM 3753 C C . LYS B 1 231 ? 53.692 -47.239 -13.629 1.00 22.03 231 LYS B C 1
ATOM 3754 O O . LYS B 1 231 ? 53.480 -47.855 -14.672 1.00 19.11 231 LYS B O 1
ATOM 3760 N N . GLU B 1 232 ? 52.785 -47.092 -12.663 1.00 19.44 232 GLU B N 1
ATOM 3761 C CA . GLU B 1 232 ? 51.423 -47.624 -12.745 1.00 20.72 232 GLU B CA 1
ATOM 3762 C C . GLU B 1 232 ? 50.481 -46.681 -12.003 1.00 19.41 232 GLU B C 1
ATOM 3763 O O . GLU B 1 232 ? 50.852 -46.111 -10.979 1.00 21.36 232 GLU B O 1
ATOM 3769 N N . VAL B 1 233 ? 49.267 -46.516 -12.514 1.00 18.36 233 VAL B N 1
ATOM 3770 C CA . VAL B 1 233 ? 48.291 -45.646 -11.871 1.00 18.35 233 VAL B CA 1
ATOM 3771 C C . VAL B 1 233 ? 47.682 -46.392 -10.691 1.00 19.76 233 VAL B C 1
ATOM 3772 O O . VAL B 1 233 ? 47.058 -47.437 -10.871 1.00 18.61 233 VAL B O 1
ATOM 3776 N N . PRO B 1 234 ? 47.861 -45.876 -9.466 1.00 17.28 234 PRO B N 1
ATOM 3777 C CA . PRO B 1 234 ? 47.283 -46.582 -8.318 1.00 17.01 234 PRO B CA 1
ATOM 3778 C C . PRO B 1 234 ? 45.784 -46.348 -8.198 1.00 19.21 234 PRO B C 1
ATOM 3779 O O . PRO B 1 234 ? 45.280 -45.285 -8.568 1.00 19.37 234 PRO B O 1
ATOM 3783 N N . ALA B 1 235 ? 45.071 -47.343 -7.682 1.00 19.01 235 ALA B N 1
ATOM 3784 C CA . ALA B 1 235 ? 43.635 -47.212 -7.499 1.00 20.30 235 ALA B CA 1
ATOM 3785 C C . ALA B 1 235 ? 43.396 -46.174 -6.412 1.00 19.82 235 ALA B C 1
ATOM 3786 O O . ALA B 1 235 ? 44.280 -45.900 -5.594 1.00 17.32 235 ALA B O 1
ATOM 3788 N N . VAL B 1 236 ? 42.201 -45.595 -6.409 1.00 19.48 236 VAL B N 1
ATOM 3789 C CA . VAL B 1 236 ? 41.839 -44.592 -5.418 1.00 23.13 236 VAL B CA 1
ATOM 3790 C C . VAL B 1 236 ? 41.661 -45.271 -4.063 1.00 21.14 236 VAL B C 1
ATOM 3791 O O . VAL B 1 236 ? 41.235 -46.421 -4.000 1.00 24.03 236 VAL B O 1
ATOM 3795 N N . GLY B 1 237 ? 41.988 -44.560 -2.986 1.00 18.61 237 GLY B N 1
ATOM 3796 C CA . GLY B 1 237 ? 41.839 -45.134 -1.661 1.00 24.63 237 GLY B CA 1
ATOM 3797 C C . GLY B 1 237 ? 40.399 -45.530 -1.382 1.00 26.45 237 GLY B C 1
ATOM 3798 O O . GLY B 1 237 ? 39.476 -44.962 -1.962 1.00 24.03 237 GLY B O 1
ATOM 3799 N N . VAL B 1 238 ? 40.214 -46.509 -0.499 1.00 21.95 238 VAL B N 1
ATOM 3800 C CA . VAL B 1 238 ? 38.888 -46.996 -0.123 1.00 20.82 238 VAL B CA 1
ATOM 3801 C C . VAL B 1 238 ? 38.312 -46.070 0.935 1.00 23.42 238 VAL B C 1
ATOM 3802 O O . VAL B 1 238 ? 38.993 -45.736 1.901 1.00 22.53 238 VAL B O 1
ATOM 3806 N N . ASP B 1 239 ? 37.058 -45.665 0.764 1.00 24.37 239 ASP B N 1
ATOM 3807 C CA . ASP B 1 239 ? 36.440 -44.772 1.733 1.00 28.28 239 ASP B CA 1
ATOM 3808 C C . ASP B 1 239 ? 34.951 -45.051 1.948 1.00 26.09 239 ASP B C 1
ATOM 3809 O O . ASP B 1 239 ? 34.348 -44.518 2.877 1.00 26.42 239 ASP B O 1
ATOM 3814 N N . THR B 1 240 ? 34.361 -45.889 1.099 1.00 25.88 240 THR B N 1
ATOM 3815 C CA . THR B 1 240 ? 32.939 -46.212 1.224 1.00 25.62 240 THR B CA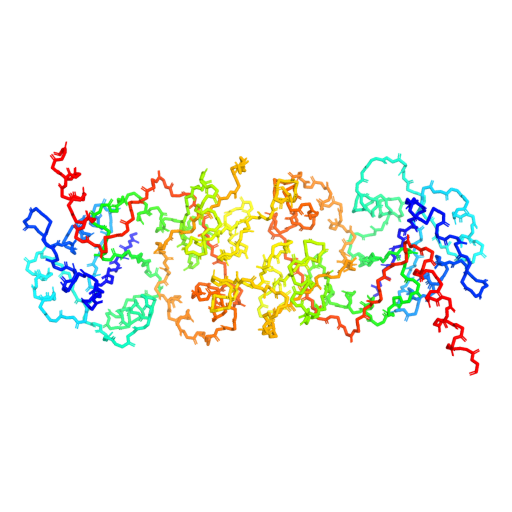 1
ATOM 3816 C C . THR B 1 240 ? 32.689 -47.706 1.069 1.00 25.48 240 THR B C 1
ATOM 3817 O O . THR B 1 240 ? 33.546 -48.443 0.577 1.00 20.24 240 THR B O 1
ATOM 3821 N N . ALA B 1 241 ? 31.506 -48.151 1.485 1.00 23.19 241 ALA B N 1
ATOM 3822 C CA . ALA B 1 241 ? 31.156 -49.559 1.361 1.00 23.94 241 ALA B CA 1
ATOM 3823 C C . ALA B 1 241 ? 31.178 -49.926 -0.117 1.00 23.12 241 ALA B C 1
ATOM 3824 O O . ALA B 1 241 ? 31.547 -51.039 -0.484 1.00 23.30 241 ALA B O 1
ATOM 3826 N N . GLU B 1 242 ? 30.780 -48.987 -0.969 1.00 23.95 242 GLU B N 1
ATOM 3827 C CA . GLU B 1 242 ? 30.788 -49.242 -2.406 1.00 27.67 242 GLU B CA 1
ATOM 3828 C C . GLU B 1 242 ? 32.212 -49.533 -2.882 1.00 25.47 242 GLU B C 1
ATOM 3829 O O . GLU B 1 242 ? 32.424 -50.428 -3.702 1.00 27.68 242 GLU B O 1
ATOM 3835 N N . ASP B 1 243 ? 33.184 -48.783 -2.365 1.00 23.01 243 ASP B N 1
ATOM 3836 C CA . ASP B 1 243 ? 34.580 -48.988 -2.753 1.00 22.01 243 ASP B CA 1
ATOM 3837 C C . ASP B 1 243 ? 35.088 -50.360 -2.321 1.00 21.58 243 ASP B C 1
ATOM 3838 O O . ASP B 1 243 ? 35.907 -50.973 -3.005 1.00 18.50 243 ASP B O 1
ATOM 3843 N N . LEU B 1 244 ? 34.607 -50.835 -1.176 1.00 22.35 244 LEU B N 1
ATOM 3844 C CA . LEU B 1 244 ? 35.013 -52.140 -0.666 1.00 21.03 244 LEU B CA 1
ATOM 3845 C C . LEU B 1 244 ? 34.558 -53.247 -1.599 1.00 23.03 244 LEU B C 1
ATOM 3846 O O . LEU B 1 244 ? 35.311 -54.178 -1.887 1.00 23.11 244 LEU B O 1
ATOM 3851 N N . GLU B 1 245 ? 33.320 -53.144 -2.074 1.00 22.44 245 GLU B N 1
ATOM 3852 C CA . GLU B 1 245 ? 32.780 -54.149 -2.981 1.00 23.05 245 GLU B CA 1
ATOM 3853 C C . GLU B 1 245 ? 33.550 -54.169 -4.292 1.00 19.68 245 GLU B C 1
ATOM 3854 O O . GLU B 1 245 ? 33.740 -55.227 -4.890 1.00 22.17 245 GLU B O 1
ATOM 3860 N N . LYS B 1 246 ? 33.997 -52.999 -4.733 1.00 25.26 246 LYS B N 1
ATOM 3861 C CA . LYS B 1 246 ? 34.756 -52.898 -5.976 1.00 25.09 246 LYS B CA 1
ATOM 3862 C C . LYS B 1 246 ? 36.078 -53.641 -5.831 1.00 25.26 246 LYS B C 1
ATOM 3863 O O . LYS B 1 246 ? 36.473 -54.405 -6.715 1.00 25.09 246 LYS B O 1
ATOM 3866 N N . VAL B 1 247 ? 36.758 -53.419 -4.708 1.00 23.87 247 VAL B N 1
ATOM 3867 C CA . VAL B 1 247 ? 38.032 -54.081 -4.449 1.00 21.71 247 VAL B CA 1
ATOM 3868 C C . VAL B 1 247 ? 37.829 -55.577 -4.307 1.00 24.02 247 VAL B C 1
ATOM 3869 O O . VAL B 1 247 ? 38.582 -56.370 -4.870 1.00 21.97 247 VAL B O 1
ATOM 3873 N N . ARG B 1 248 ? 36.813 -55.965 -3.541 1.00 22.74 248 ARG B N 1
ATOM 3874 C CA . ARG B 1 248 ? 36.525 -57.379 -3.356 1.00 23.68 248 ARG B CA 1
ATOM 3875 C C . ARG B 1 248 ? 36.297 -58.027 -4.719 1.00 24.80 248 ARG B C 1
ATOM 3876 O O . ARG B 1 248 ? 36.817 -59.108 -4.999 1.00 29.07 248 ARG B O 1
ATOM 3884 N N . ALA B 1 249 ? 35.528 -57.348 -5.566 1.00 28.31 249 ALA B N 1
ATOM 3885 C CA . ALA B 1 249 ? 35.220 -57.845 -6.905 1.00 31.58 249 ALA B CA 1
ATOM 3886 C C . ALA B 1 249 ? 36.485 -57.954 -7.750 1.00 33.10 249 ALA B C 1
ATOM 3887 O O . ALA B 1 249 ? 36.664 -58.920 -8.490 1.00 38.66 249 ALA B O 1
ATOM 3889 N N . ILE B 1 250 ? 37.361 -56.960 -7.638 1.00 31.60 250 ILE B N 1
ATOM 3890 C CA . ILE B 1 250 ? 38.610 -56.969 -8.386 1.00 32.98 250 ILE B CA 1
ATOM 3891 C C . ILE B 1 250 ? 39.485 -58.146 -7.968 1.00 31.57 250 ILE B C 1
ATOM 3892 O O . ILE B 1 250 ? 40.044 -58.841 -8.817 1.00 32.55 250 ILE B O 1
ATOM 3897 N N . LEU B 1 251 ? 39.599 -58.377 -6.663 1.00 30.76 251 LEU B N 1
ATOM 3898 C CA . LEU B 1 251 ? 40.416 -59.479 -6.166 1.00 33.68 251 LEU B CA 1
ATOM 3899 C C . LEU B 1 251 ? 39.831 -60.826 -6.567 1.00 37.90 251 LEU B C 1
ATOM 3900 O O . LEU B 1 251 ? 40.563 -61.794 -6.770 1.00 41.01 251 LEU B O 1
ATOM 3905 N N . ALA B 1 252 ? 38.509 -60.884 -6.679 1.00 40.34 252 ALA B N 1
ATOM 3906 C CA . ALA B 1 252 ? 37.836 -62.119 -7.062 1.00 43.87 252 ALA B CA 1
ATOM 3907 C C . ALA B 1 252 ? 37.896 -62.324 -8.575 1.00 46.50 252 ALA B C 1
ATOM 3908 O O . ALA B 1 252 ? 37.880 -63.456 -9.056 1.00 46.53 252 ALA B O 1
ATOM 3910 N N . ALA B 1 253 ? 37.968 -61.222 -9.318 1.00 49.98 253 ALA B N 1
ATOM 3911 C CA . ALA B 1 253 ? 38.024 -61.278 -10.777 1.00 55.75 253 ALA B CA 1
ATOM 3912 C C . ALA B 1 253 ? 39.219 -62.091 -11.271 1.00 58.71 253 ALA B C 1
ATOM 3913 O O . ALA B 1 253 ? 39.299 -62.435 -12.450 1.00 59.88 253 ALA B O 1
ATOM 3915 N N . ASN B 1 254 ? 40.143 -62.394 -10.364 1.00 63.48 254 ASN B N 1
ATOM 3916 C CA . ASN B 1 254 ? 41.331 -63.172 -10.699 1.00 66.15 254 ASN B CA 1
ATOM 3917 C C . ASN B 1 254 ? 42.104 -63.530 -9.436 1.00 68.02 254 ASN B C 1
ATOM 3918 O O . ASN B 1 254 ? 42.219 -64.737 -9.136 1.00 69.63 254 ASN B O 1
#